Protein AF-A0A970ZLD7-F1 (afdb_monomer_lite)

Radius of gyration: 29.73 Å; chains: 1; bounding box: 82×42×94 Å

pLDDT: mean 90.35, std 9.53, range [37.34, 98.69]

Foldseek 3Di:
DPPFVQFFFQVLAPPFDPVVSVVLVVCCVPHNLVSVVVLLVVDDFDQADPLVLVLLVVVCVVVPQLAPLLVVLSVLSNDTQEAEAEEEAEQAQLLAFLLSLLLQLLRLLVCVVCVVVVRHYAYEHEYDDDDPPGHRFWFWAQFCLLDIDIDGADPVGDVVVLVVNCVRNVVLFDVVLSVLSCVLRPPDDSQRSSQSSSCNLCVVSNYHYDYCPPPSNCVSVPCPPDPDPPDRVNGRHSEYEDESPCQVVDDDSHYAYRAAEFEDEPLLVCLCVVQVHGLSQLLVHLVSSLVSSVVPDDPQLVVVLVVVLVVLVVVLVVVLVVVPPVVVVNVVSVVVNVVVNVVSVVVSVVVVVVVVVVSVVSSSSSNSSSCQQQNNSHGNSNRHHSSNCCGNPNSCSVVQVSVPGDSSPSTYYYRYPD

Secondary structure (DSSP, 8-state):
---GGGPBPGGGSTT--HHHHHHHHTTTSS-HHHHHHHHHHT---PPPPHHHHHHHHHHHHHH--S-HHHHHHHHHHTSTT-EEEEEEE---GGG-BHHHHHHHHHHHHHHHHHHTTT--EEEEEEE----TT--TTEEEEE-TTS-EEEEE--TT-HHHHHHHHHHHHTT-S-HHHHHHHHHHHTT--HHHHHHHHHHHHHGGGT-EEE-TT-HHHHHHTTT---SS-HHHHHS-EEEEEE-TTTTTT--SS-EEE---EEEEEHHHHHHHHHHT--HHHHHT-HHHHHHHHHHTSPS-HHHHHHHHHHHHHHHHHHHHHHTTT-HHHHHHHHHHHHHHHHHHHHHHHHHHHHHHHHHHHHHHHHHHHHHHHSGGGS-HHHHSBTTHHHHHH-THHHHHHHHH--SS--SBEEEEE-

Sequence (418 aa):
MTDKSANVSIDRLPGMPQKWVEFLESRRSPDAAGFFFSAVRDIKTAAGSEELRGYLVDLYEKRGVPSAKTGENIERFGRPGTVVVAADIRAGLFGGPLFQFLKCLTAAKVCEELAARSVTTIPVGWMVPERPGFPAWSVTLADGAGELRRLEVPQDGTAALISEIEGIGEGKFDPDTLALLEREFCGASLAEASGRLLEAFLGEWGLIVLNPSDPELQRAIGNASGSGPVRDALLPVLVSIVDVYDFAAASGPLLWPQAGATIIDSRSRQTLEKYNLDLIQLYAGEGEAVGNVRESLPPGIPERFARLRAQTEKTMDELKARMAGETRVLKAADSCQERIAYQLSKMEKRVEASVTARMETAVRRIRKACNFLAPNGNLQERELAGIQLPLKYSTAAYRLVYDELDVFGLEHQLIYLD

Structure (mmCIF, N/CA/C/O backbone):
data_AF-A0A970ZLD7-F1
#
_entry.id   AF-A0A970ZLD7-F1
#
loop_
_atom_site.group_PDB
_atom_site.id
_atom_site.type_symbol
_atom_site.label_atom_id
_atom_site.label_alt_id
_atom_site.label_comp_id
_atom_site.label_asym_id
_atom_site.label_entity_id
_atom_site.label_seq_id
_atom_site.pdbx_PDB_ins_code
_atom_site.Cartn_x
_atom_site.Cartn_y
_atom_site.Cartn_z
_atom_site.occupancy
_atom_site.B_iso_or_equiv
_atom_site.auth_seq_id
_atom_site.auth_comp_id
_atom_site.auth_asym_id
_atom_site.auth_atom_id
_atom_site.pdbx_PDB_model_num
ATOM 1 N N . MET A 1 1 ? -16.923 -3.352 -9.686 1.00 38.09 1 MET A N 1
ATOM 2 C CA . MET A 1 1 ? -16.808 -1.890 -9.856 1.00 38.09 1 MET A CA 1
ATOM 3 C C . MET A 1 1 ? -16.746 -1.292 -8.472 1.00 38.09 1 MET A C 1
ATOM 5 O O . MET A 1 1 ? -17.769 -1.234 -7.798 1.00 38.09 1 MET A O 1
ATOM 9 N N . THR A 1 2 ? -15.539 -0.956 -8.030 1.00 45.91 2 THR A N 1
ATOM 10 C CA . THR A 1 2 ? -15.306 -0.128 -6.847 1.00 45.91 2 THR A CA 1
ATOM 11 C C . THR A 1 2 ? -16.024 1.211 -7.006 1.00 45.91 2 THR A C 1
ATOM 13 O O . THR A 1 2 ? -16.087 1.792 -8.093 1.00 45.91 2 THR A O 1
ATOM 16 N N . ASP A 1 3 ? -16.619 1.686 -5.918 1.00 52.47 3 ASP A N 1
ATOM 17 C CA . ASP A 1 3 ? -17.216 3.012 -5.871 1.00 52.47 3 ASP A CA 1
ATOM 18 C C . ASP A 1 3 ? -16.099 4.064 -5.800 1.00 52.47 3 ASP A C 1
ATOM 20 O O . ASP A 1 3 ? -15.572 4.365 -4.729 1.00 52.47 3 ASP A O 1
ATOM 24 N N . LYS A 1 4 ? -15.719 4.614 -6.960 1.00 59.28 4 LYS A N 1
ATOM 25 C CA . LYS A 1 4 ? -14.686 5.658 -7.067 1.00 59.28 4 LYS A CA 1
ATOM 26 C C . LYS A 1 4 ? -15.060 6.953 -6.334 1.00 59.28 4 LYS A C 1
ATOM 28 O O . LYS A 1 4 ? -14.182 7.780 -6.119 1.00 59.28 4 LYS A O 1
ATOM 33 N N . SER A 1 5 ? -16.317 7.132 -5.903 1.00 59.56 5 SER A N 1
ATOM 34 C CA . SER A 1 5 ? -16.717 8.297 -5.099 1.00 59.56 5 SER A CA 1
ATOM 35 C C . SER A 1 5 ? -16.093 8.324 -3.696 1.00 59.56 5 SER A C 1
ATOM 37 O O . SER A 1 5 ? -16.127 9.358 -3.032 1.00 59.56 5 SER A O 1
ATOM 39 N N . ALA A 1 6 ? -15.489 7.211 -3.263 1.00 77.00 6 ALA A N 1
ATOM 40 C CA . ALA A 1 6 ? -14.767 7.099 -2.000 1.00 77.00 6 ALA A CA 1
ATOM 41 C C . ALA A 1 6 ? -13.288 7.537 -2.074 1.00 77.00 6 ALA A C 1
ATOM 43 O O . ALA A 1 6 ? -12.616 7.547 -1.040 1.00 77.00 6 ALA A O 1
ATOM 44 N N . ASN A 1 7 ? -12.765 7.881 -3.258 1.00 91.38 7 ASN A N 1
ATOM 45 C CA . ASN A 1 7 ? -11.389 8.359 -3.400 1.00 91.38 7 ASN A CA 1
ATOM 46 C C . ASN A 1 7 ? -11.152 9.655 -2.612 1.00 91.38 7 ASN A C 1
ATOM 48 O O . ASN A 1 7 ? -12.053 10.460 -2.365 1.00 91.38 7 ASN A O 1
ATOM 52 N N . VAL A 1 8 ? -9.906 9.852 -2.196 1.00 93.44 8 VAL A N 1
ATOM 53 C CA . VAL A 1 8 ? -9.515 10.946 -1.313 1.00 93.44 8 VAL A CA 1
ATOM 54 C C . VAL A 1 8 ? -8.814 12.034 -2.117 1.00 93.44 8 VAL A C 1
ATOM 56 O O . VAL A 1 8 ? -7.836 11.782 -2.818 1.00 93.44 8 VAL A O 1
ATOM 59 N N . SER A 1 9 ? -9.293 13.271 -1.983 1.00 92.75 9 SER A N 1
ATOM 60 C CA . SER A 1 9 ? -8.631 14.430 -2.586 1.00 92.75 9 SER A CA 1
ATOM 61 C C . SER A 1 9 ? -7.215 14.608 -2.030 1.00 92.75 9 SER A C 1
ATOM 63 O O . SER A 1 9 ? -6.990 14.485 -0.824 1.00 92.75 9 SER A O 1
ATOM 65 N N . ILE A 1 10 ? -6.257 14.902 -2.908 1.00 93.31 10 ILE A N 1
ATOM 66 C CA . ILE A 1 10 ? -4.824 14.913 -2.577 1.00 93.31 10 ILE A CA 1
ATOM 67 C C . ILE A 1 10 ? -4.486 15.982 -1.531 1.00 93.31 10 ILE A C 1
ATOM 69 O O . ILE A 1 10 ? -3.654 15.748 -0.664 1.00 93.31 10 ILE A O 1
ATOM 73 N N . ASP A 1 11 ? -5.164 17.127 -1.544 1.00 91.75 11 ASP A N 1
ATOM 74 C CA . ASP A 1 11 ? -4.992 18.203 -0.559 1.00 91.75 11 ASP A CA 1
ATOM 75 C C . ASP A 1 11 ? -5.404 17.809 0.873 1.00 91.75 11 ASP A C 1
ATOM 77 O O . ASP A 1 11 ? -4.992 18.463 1.831 1.00 91.75 11 ASP A O 1
ATOM 81 N N . ARG A 1 12 ? -6.175 16.724 1.039 1.00 93.88 12 ARG A N 1
ATOM 82 C CA . ARG A 1 12 ? -6.558 16.177 2.351 1.00 93.88 12 ARG A CA 1
ATOM 83 C C . ARG A 1 12 ? -5.550 15.169 2.908 1.00 93.88 12 ARG A C 1
ATOM 85 O O . ARG A 1 12 ? -5.692 14.757 4.058 1.00 93.88 12 ARG A O 1
ATOM 92 N N . LEU A 1 13 ? -4.569 14.739 2.115 1.00 95.50 13 LEU A N 1
ATOM 93 C CA . LEU A 1 13 ? -3.556 13.782 2.551 1.00 95.50 13 LEU A CA 1
ATOM 94 C C . LEU A 1 13 ? -2.459 14.451 3.401 1.00 95.50 13 LEU A C 1
ATOM 96 O O . LEU A 1 13 ? -2.082 15.599 3.146 1.00 95.50 13 LEU A O 1
ATOM 100 N N . PRO A 1 14 ? -1.870 13.729 4.372 1.00 94.56 14 PRO A N 1
ATOM 101 C CA . PRO A 1 14 ? -0.804 14.267 5.205 1.00 94.56 14 PRO A CA 1
ATOM 102 C C . PRO A 1 14 ? 0.455 14.567 4.383 1.00 94.56 14 PRO A C 1
ATOM 104 O O . PRO A 1 14 ? 0.918 13.751 3.586 1.00 94.56 14 PRO A O 1
ATOM 107 N N . GLY A 1 15 ? 1.043 15.742 4.616 1.00 91.31 15 GLY A N 1
ATOM 108 C CA . GLY A 1 15 ? 2.359 16.100 4.083 1.00 91.31 15 GLY A CA 1
ATOM 109 C C . GLY A 1 15 ? 2.413 16.386 2.578 1.00 91.31 15 GLY A C 1
ATOM 110 O O . GLY A 1 15 ? 3.511 16.383 2.022 1.00 91.31 15 GLY A O 1
ATOM 111 N N . MET A 1 16 ? 1.279 16.637 1.911 1.00 94.56 16 MET A N 1
ATOM 112 C CA . MET A 1 16 ? 1.269 16.968 0.481 1.00 94.56 16 MET A CA 1
ATOM 113 C C . MET A 1 16 ? 1.739 18.410 0.218 1.00 94.56 16 MET A C 1
ATOM 115 O O . MET A 1 16 ? 1.111 19.360 0.690 1.00 94.56 16 MET A O 1
ATOM 119 N N . PRO A 1 17 ? 2.821 18.621 -0.557 1.00 94.06 17 PRO A N 1
ATOM 120 C CA . PRO A 1 17 ? 3.271 19.957 -0.930 1.00 94.06 17 PRO A CA 1
ATOM 121 C C . PRO A 1 17 ? 2.305 20.619 -1.919 1.00 94.06 17 PRO A C 1
ATOM 123 O O . PRO A 1 17 ? 1.887 19.994 -2.891 1.00 94.06 17 PRO A O 1
ATOM 126 N N . GLN A 1 18 ? 2.054 21.921 -1.765 1.00 93.81 18 GLN A N 1
ATOM 127 C CA . GLN A 1 18 ? 1.198 22.686 -2.686 1.00 93.81 18 GLN A CA 1
ATOM 128 C C . GLN A 1 18 ? 1.628 22.548 -4.158 1.00 93.81 18 GLN A C 1
ATOM 130 O O . GLN A 1 18 ? 0.791 22.348 -5.030 1.00 93.81 18 GLN A O 1
ATOM 135 N N . LYS A 1 19 ? 2.940 22.564 -4.435 1.00 95.25 19 LYS A N 1
ATOM 136 C CA . LYS A 1 19 ? 3.474 22.394 -5.798 1.00 95.25 19 LYS A CA 1
ATOM 137 C C . LYS A 1 19 ? 3.111 21.049 -6.435 1.00 95.25 19 LYS A C 1
ATOM 139 O O . LYS A 1 19 ? 3.026 20.962 -7.654 1.00 95.25 19 LYS A O 1
ATOM 144 N N . TRP A 1 20 ? 2.933 20.001 -5.629 1.00 95.62 20 TRP A N 1
ATOM 145 C CA . TRP A 1 20 ? 2.475 18.706 -6.127 1.00 95.62 20 TRP A CA 1
ATOM 146 C C . TRP A 1 20 ? 0.996 18.757 -6.503 1.00 95.62 20 TRP A C 1
ATOM 148 O O . TRP A 1 20 ? 0.630 18.297 -7.577 1.00 95.62 20 TRP A O 1
ATOM 158 N N . VAL A 1 21 ? 0.162 19.391 -5.674 1.00 94.19 21 VAL A N 1
ATOM 159 C CA . VAL A 1 21 ? -1.261 19.601 -5.985 1.00 94.19 21 VAL A CA 1
ATOM 160 C C . VAL A 1 21 ? -1.415 20.421 -7.271 1.00 94.19 21 VAL A C 1
ATOM 162 O O . VAL A 1 21 ? -2.124 20.008 -8.180 1.00 94.19 21 VAL A O 1
ATOM 165 N N . GLU A 1 22 ? -0.670 21.521 -7.409 1.00 94.12 22 GLU A N 1
ATOM 166 C CA . GLU A 1 22 ? -0.644 22.338 -8.634 1.00 94.12 22 GLU A CA 1
ATOM 167 C C . GLU A 1 22 ? -0.194 21.534 -9.863 1.00 94.12 22 GLU A C 1
ATOM 169 O O . GLU A 1 22 ? -0.760 21.673 -10.950 1.00 94.12 22 GLU A O 1
ATOM 174 N N . PHE A 1 23 ? 0.809 20.665 -9.697 1.00 95.31 23 PHE A N 1
ATOM 175 C CA . PHE A 1 23 ? 1.254 19.761 -10.751 1.00 95.31 23 PHE A CA 1
ATOM 176 C C . PHE A 1 23 ? 0.133 18.811 -11.191 1.00 95.31 23 PHE A C 1
ATOM 178 O O . PHE A 1 23 ? -0.105 18.695 -12.393 1.00 95.31 23 PHE A O 1
ATOM 185 N N . LEU A 1 24 ? -0.587 18.185 -10.258 1.00 94.25 24 LEU A N 1
ATOM 186 C CA . LEU A 1 24 ? -1.713 17.302 -10.576 1.00 94.25 24 LEU A CA 1
ATOM 187 C C . LEU A 1 24 ? -2.856 18.049 -11.271 1.00 94.25 24 LEU A C 1
ATOM 189 O O . LEU A 1 24 ? -3.335 17.600 -12.311 1.00 94.25 24 LEU A O 1
ATOM 193 N N . GLU A 1 25 ? -3.240 19.223 -10.769 1.00 91.69 25 GLU A N 1
ATOM 194 C CA . GLU A 1 25 ? -4.292 20.044 -11.382 1.00 91.69 25 GLU A CA 1
ATOM 195 C C . GLU A 1 25 ? -3.943 20.446 -12.822 1.00 91.69 25 GLU A C 1
ATOM 197 O O . GLU A 1 25 ? -4.795 20.414 -13.713 1.00 91.69 25 GLU A O 1
ATOM 202 N N . SER A 1 26 ? -2.662 20.715 -13.104 1.00 92.38 26 SER A N 1
ATOM 203 C CA . SER A 1 26 ? -2.198 21.011 -14.467 1.00 92.38 26 SER A CA 1
ATOM 204 C C . SER A 1 26 ? -2.388 19.855 -15.461 1.00 92.38 26 SER A C 1
ATOM 206 O O . SER A 1 26 ? -2.324 20.076 -16.669 1.00 92.38 26 SER A O 1
ATOM 208 N N . ARG A 1 27 ? -2.601 18.626 -14.973 1.00 93.00 27 ARG A N 1
ATOM 209 C CA . ARG A 1 27 ? -2.855 17.425 -15.783 1.00 93.00 27 ARG A CA 1
ATOM 210 C C . ARG A 1 27 ? -4.342 17.106 -15.929 1.00 93.00 27 ARG A C 1
ATOM 212 O O . ARG A 1 27 ? -4.677 16.223 -16.707 1.00 93.00 27 ARG A O 1
ATOM 219 N N . ARG A 1 28 ? -5.227 17.803 -15.206 1.00 86.50 28 ARG A N 1
ATOM 220 C CA . ARG A 1 28 ? -6.667 17.499 -15.127 1.00 86.50 28 ARG A CA 1
ATOM 221 C C . ARG A 1 28 ? -7.530 18.255 -16.146 1.00 86.50 28 ARG A C 1
ATOM 223 O O . ARG A 1 28 ? -8.689 17.901 -16.317 1.00 86.50 28 ARG A O 1
ATOM 230 N N . SER A 1 29 ? -7.014 19.296 -16.803 1.00 76.56 29 SER A N 1
ATOM 231 C CA . SER A 1 29 ? -7.839 20.258 -17.556 1.00 76.56 29 SER A CA 1
ATOM 232 C C . SER A 1 29 ? -7.936 19.954 -19.064 1.00 76.56 29 SER A C 1
ATOM 234 O O . SER A 1 29 ? -6.895 19.986 -19.729 1.00 76.56 29 SER A O 1
ATOM 236 N N . PRO A 1 30 ? -9.145 19.739 -19.650 1.00 72.25 30 PRO A N 1
ATOM 237 C CA . PRO A 1 30 ? -10.484 19.602 -19.035 1.00 72.25 30 PRO A CA 1
ATOM 238 C C . PRO A 1 30 ? -10.838 18.167 -18.594 1.00 72.25 30 PRO A C 1
ATOM 240 O O . PRO A 1 30 ? -11.819 17.965 -17.881 1.00 72.25 30 PRO A O 1
ATOM 243 N N . ASP A 1 31 ? -10.057 17.183 -19.027 1.00 88.44 31 ASP A N 1
ATOM 244 C CA . ASP A 1 31 ? -10.103 15.799 -18.576 1.00 88.44 31 ASP A CA 1
ATOM 245 C C . ASP A 1 31 ? -8.668 15.229 -18.603 1.00 88.44 31 ASP A C 1
ATOM 247 O O . ASP A 1 31 ? -7.843 15.627 -19.431 1.00 88.44 31 ASP A O 1
ATOM 251 N N . ALA A 1 32 ? -8.328 14.340 -17.663 1.00 91.06 32 ALA A N 1
ATOM 252 C CA . ALA A 1 32 ? -6.944 13.878 -17.509 1.00 91.06 32 ALA A CA 1
ATOM 253 C C . ALA A 1 32 ? -6.496 12.932 -18.634 1.00 91.06 32 ALA A C 1
ATOM 255 O O . ALA A 1 32 ? -5.366 13.020 -19.115 1.00 91.06 32 ALA A O 1
ATOM 256 N N . ALA A 1 33 ? -7.382 12.040 -19.081 1.00 94.06 33 ALA A N 1
ATOM 257 C CA . ALA A 1 33 ? -7.073 11.072 -20.128 1.00 94.06 33 ALA A CA 1
ATOM 258 C C . ALA A 1 33 ? -6.833 11.756 -21.487 1.00 94.06 33 ALA A C 1
ATOM 260 O O . ALA A 1 33 ? -5.841 11.500 -22.162 1.00 94.06 33 ALA A O 1
ATOM 261 N N . GLY A 1 34 ? -7.712 12.661 -21.895 1.00 91.56 34 GLY A N 1
ATOM 262 C CA . GLY A 1 34 ? -7.600 13.457 -23.112 1.00 91.56 34 GLY A CA 1
ATOM 263 C C . GLY A 1 34 ? -6.418 14.416 -23.071 1.00 91.56 34 GLY A C 1
ATOM 264 O O . GLY A 1 34 ? -5.706 14.507 -24.073 1.00 91.56 34 GLY A O 1
ATOM 265 N N . PHE A 1 35 ? -6.127 15.043 -21.921 1.00 92.62 35 PHE A N 1
ATOM 266 C CA . PHE A 1 35 ? -4.864 15.767 -21.740 1.00 92.62 35 PHE A CA 1
ATOM 267 C C . PHE A 1 35 ? -3.667 14.844 -22.008 1.00 92.62 35 PHE A C 1
ATOM 269 O O . PHE A 1 35 ? -2.806 15.173 -22.826 1.00 92.62 35 PHE A O 1
ATOM 276 N N . PHE A 1 36 ? -3.633 13.670 -21.366 1.00 95.06 36 PHE A N 1
ATOM 277 C CA . PHE A 1 36 ? -2.542 12.706 -21.500 1.00 95.06 36 PHE A CA 1
ATOM 278 C C . PHE A 1 36 ? -2.323 12.286 -22.956 1.00 95.06 36 PHE A C 1
ATOM 280 O O . PHE A 1 36 ? -1.214 12.412 -23.477 1.00 95.06 36 PHE A O 1
ATOM 287 N N . PHE A 1 37 ? -3.374 11.839 -23.649 1.00 94.44 37 PHE A N 1
ATOM 288 C CA . PHE A 1 37 ? -3.247 11.375 -25.033 1.00 94.44 37 PHE A CA 1
ATOM 289 C C . PHE A 1 37 ? -2.948 12.507 -26.016 1.00 94.44 37 PHE A C 1
ATOM 291 O O . PHE A 1 37 ? -2.237 12.281 -26.997 1.00 94.44 37 PHE A O 1
ATOM 298 N N . SER A 1 38 ? -3.436 13.726 -25.758 1.00 91.38 38 SER A N 1
ATOM 299 C CA . SER A 1 38 ? -3.045 14.894 -26.550 1.00 91.38 38 SER A CA 1
ATOM 300 C C . SER A 1 38 ? -1.559 15.197 -26.382 1.00 91.38 38 SER A C 1
ATOM 302 O O . SER A 1 38 ? -0.878 15.415 -27.378 1.00 91.38 38 SER A O 1
ATOM 304 N N . ALA A 1 39 ? -1.048 15.173 -25.147 1.00 91.38 39 ALA A N 1
ATOM 305 C CA . ALA A 1 39 ? 0.363 15.412 -24.871 1.00 91.38 39 ALA A CA 1
ATOM 306 C C . ALA A 1 39 ? 1.250 14.342 -25.523 1.00 91.38 39 ALA A C 1
ATOM 308 O O . ALA A 1 39 ? 2.217 14.677 -26.198 1.00 91.38 39 ALA A O 1
ATOM 309 N N . VAL A 1 40 ? 0.884 13.063 -25.392 1.00 92.06 40 VAL A N 1
ATOM 310 C CA . VAL A 1 40 ? 1.618 11.936 -25.990 1.00 92.06 40 VAL A CA 1
ATOM 311 C C . VAL A 1 40 ? 1.744 12.058 -27.508 1.00 92.06 40 VAL A C 1
ATOM 313 O O . VAL A 1 40 ? 2.818 11.802 -28.047 1.00 92.06 40 VAL A O 1
ATOM 316 N N . ARG A 1 41 ? 0.678 12.465 -28.208 1.00 88.25 41 ARG A N 1
ATOM 317 C CA . ARG A 1 41 ? 0.679 12.583 -29.677 1.00 88.25 41 ARG A CA 1
ATOM 318 C C . ARG A 1 41 ? 1.738 13.556 -30.197 1.00 88.25 41 ARG A C 1
ATOM 320 O O . ARG A 1 41 ? 2.280 13.348 -31.280 1.00 88.25 41 ARG A O 1
ATOM 327 N N . ASP A 1 42 ? 2.010 14.614 -29.443 1.00 85.69 42 ASP A N 1
ATOM 328 C CA . ASP A 1 42 ? 2.867 15.711 -29.889 1.00 85.69 42 ASP A CA 1
ATOM 329 C C . ASP A 1 42 ? 4.351 15.479 -29.514 1.00 85.69 42 ASP A C 1
ATOM 331 O O . ASP A 1 42 ? 5.232 16.251 -29.907 1.00 85.69 42 ASP A O 1
ATOM 335 N N . ILE A 1 43 ? 4.651 14.388 -28.798 1.00 85.31 43 ILE A N 1
ATOM 336 C CA . ILE A 1 43 ? 6.002 14.025 -28.364 1.00 85.31 43 ILE A CA 1
ATOM 337 C C . ILE A 1 43 ? 6.749 13.282 -29.472 1.00 85.31 43 ILE A C 1
ATOM 339 O O . ILE A 1 43 ? 6.315 12.249 -29.977 1.00 85.31 43 ILE A O 1
ATOM 343 N N . LYS A 1 44 ? 7.947 13.775 -29.797 1.00 81.12 44 LYS A N 1
ATOM 344 C CA . LYS A 1 44 ? 8.926 13.047 -30.611 1.00 81.12 44 LYS A CA 1
ATOM 345 C C . LYS A 1 44 ? 9.877 12.282 -29.699 1.00 81.12 44 LYS A C 1
ATOM 347 O O . LYS A 1 44 ? 10.499 12.887 -28.830 1.00 81.12 44 LYS A O 1
ATOM 352 N N . THR A 1 45 ? 10.033 10.984 -29.935 1.00 74.00 45 THR A N 1
ATOM 353 C CA . THR A 1 45 ? 10.988 10.136 -29.212 1.00 74.00 45 THR A CA 1
ATOM 354 C C . THR A 1 45 ? 12.210 9.831 -30.075 1.00 74.00 45 THR A C 1
ATOM 356 O O . THR A 1 45 ? 12.112 9.722 -31.300 1.00 74.00 45 THR A O 1
ATOM 359 N N . ALA A 1 46 ? 13.370 9.673 -29.437 1.00 72.94 46 ALA A N 1
ATOM 360 C CA . ALA A 1 46 ? 14.529 9.063 -30.082 1.00 72.94 46 ALA A CA 1
ATOM 361 C C . ALA A 1 46 ? 14.260 7.571 -30.363 1.00 72.94 46 ALA A C 1
ATOM 363 O O . ALA A 1 46 ? 13.307 7.002 -29.832 1.00 72.94 46 ALA A O 1
ATOM 364 N N . ALA A 1 47 ? 15.075 6.936 -31.207 1.00 70.88 47 ALA A N 1
ATOM 365 C CA . ALA A 1 47 ? 15.066 5.481 -31.355 1.00 70.88 47 ALA A CA 1
ATOM 366 C C . ALA A 1 47 ? 15.896 4.829 -30.234 1.00 70.88 47 ALA A C 1
ATOM 368 O O . ALA A 1 47 ? 16.843 5.439 -29.740 1.00 70.88 47 ALA A O 1
ATOM 369 N N . GLY A 1 48 ? 15.551 3.598 -29.845 1.00 68.06 48 GLY A N 1
ATOM 370 C CA . GLY A 1 48 ? 16.372 2.808 -28.922 1.00 68.06 48 GLY A CA 1
ATOM 371 C C . GLY A 1 48 ? 17.711 2.386 -29.541 1.00 68.06 48 GLY A C 1
ATOM 372 O O . GLY A 1 48 ? 17.819 2.255 -30.761 1.00 68.06 48 GLY A O 1
ATOM 373 N N . SER A 1 49 ? 18.720 2.170 -28.693 1.00 73.31 49 SER A N 1
ATOM 374 C CA . SER A 1 49 ? 20.061 1.711 -29.093 1.00 73.31 49 SER A CA 1
ATOM 375 C C . SER A 1 49 ? 20.093 0.193 -29.336 1.00 73.31 49 SER A C 1
ATOM 377 O O . SER A 1 49 ? 19.522 -0.589 -28.569 1.00 73.31 49 SER A O 1
ATOM 379 N N . GLU A 1 50 ? 20.775 -0.231 -30.404 1.00 77.00 50 GLU A N 1
ATOM 380 C CA . GLU A 1 50 ? 20.989 -1.650 -30.722 1.00 77.00 50 GLU A CA 1
ATOM 381 C C . GLU A 1 50 ? 21.892 -2.322 -29.676 1.00 77.00 50 GLU A C 1
ATOM 383 O O . GLU A 1 50 ? 21.659 -3.466 -29.288 1.00 77.00 50 GLU A O 1
ATOM 388 N N . GLU A 1 51 ? 22.853 -1.579 -29.133 1.00 78.75 51 GLU A N 1
ATOM 389 C CA . GLU A 1 51 ? 23.729 -2.010 -28.046 1.00 78.75 51 GLU A CA 1
ATOM 390 C C . GLU A 1 51 ? 22.939 -2.290 -26.764 1.00 78.75 51 GLU A C 1
ATOM 392 O O . GLU A 1 51 ? 23.149 -3.311 -26.110 1.00 78.75 51 GLU A O 1
ATOM 397 N N . LEU A 1 52 ? 21.978 -1.424 -26.424 1.00 80.62 52 LEU A N 1
ATOM 398 C CA . LEU A 1 52 ? 21.110 -1.629 -25.267 1.00 80.62 52 LEU A CA 1
ATOM 399 C C . LEU A 1 52 ? 20.201 -2.852 -25.440 1.00 80.62 52 LEU A C 1
ATOM 401 O O . LEU A 1 52 ? 19.965 -3.592 -24.485 1.00 80.62 52 LEU A O 1
ATOM 405 N N . ARG A 1 53 ? 19.705 -3.086 -26.659 1.00 79.69 53 ARG A N 1
ATOM 406 C CA . ARG A 1 53 ? 18.964 -4.310 -26.981 1.00 79.69 53 ARG A CA 1
ATOM 407 C C . ARG A 1 53 ? 19.841 -5.546 -26.770 1.00 79.69 53 ARG A C 1
ATOM 409 O O . ARG A 1 53 ? 19.378 -6.491 -26.138 1.00 79.69 53 ARG A O 1
ATOM 416 N N . GLY A 1 54 ? 21.073 -5.536 -27.281 1.00 82.81 54 GLY A N 1
ATOM 417 C CA . GLY A 1 54 ? 22.033 -6.626 -27.089 1.00 82.81 54 GLY A CA 1
ATOM 418 C C . GLY A 1 54 ? 22.296 -6.897 -25.608 1.00 82.81 54 GLY A C 1
ATOM 419 O O . GLY A 1 54 ? 22.152 -8.028 -25.158 1.00 82.81 54 GLY A O 1
ATOM 420 N N . TYR A 1 55 ? 22.541 -5.839 -24.829 1.00 86.88 55 TYR A N 1
ATOM 421 C CA . TYR A 1 55 ? 22.695 -5.935 -23.377 1.00 86.88 55 TYR A CA 1
ATOM 422 C C . TYR A 1 55 ? 21.492 -6.597 -22.695 1.00 86.88 55 TYR A C 1
ATOM 424 O O . TYR A 1 55 ? 21.677 -7.472 -21.857 1.00 86.88 55 TYR A O 1
ATOM 432 N N . LEU A 1 56 ? 20.261 -6.202 -23.038 1.00 85.75 56 LEU A N 1
ATOM 433 C CA . LEU A 1 56 ? 19.057 -6.784 -22.438 1.00 85.75 56 LEU A CA 1
ATOM 434 C C . LEU A 1 56 ? 18.917 -8.276 -22.753 1.00 85.75 56 LEU A C 1
ATOM 436 O O . LEU A 1 56 ? 18.558 -9.050 -21.868 1.00 85.75 56 LEU A O 1
ATOM 440 N N . VAL A 1 57 ? 19.206 -8.683 -23.991 1.00 84.56 57 VAL A N 1
ATOM 441 C CA . VAL A 1 57 ? 19.199 -10.101 -24.377 1.00 84.56 57 VAL A CA 1
ATOM 442 C C . VAL A 1 57 ? 20.222 -10.870 -23.542 1.00 84.56 57 VAL A C 1
ATOM 444 O O . VAL A 1 57 ? 19.840 -11.806 -22.842 1.00 84.56 57 VAL A O 1
ATOM 447 N N . ASP A 1 58 ? 21.474 -10.411 -23.509 1.00 87.19 58 ASP A N 1
ATOM 448 C CA . ASP A 1 58 ? 22.548 -11.049 -22.739 1.00 87.19 58 ASP A CA 1
ATOM 449 C C . ASP A 1 58 ? 22.223 -11.117 -21.235 1.00 87.19 58 ASP A C 1
ATOM 451 O O . ASP A 1 58 ? 22.487 -12.120 -20.565 1.00 87.19 58 ASP A O 1
ATOM 455 N N . LEU A 1 59 ? 21.635 -10.048 -20.689 1.00 87.25 59 LEU A N 1
ATOM 456 C CA . LEU A 1 59 ? 21.260 -9.943 -19.282 1.00 87.25 59 LEU A CA 1
ATOM 457 C C . LEU A 1 59 ? 20.256 -11.032 -18.892 1.00 87.25 59 LEU A C 1
ATOM 459 O O . LEU A 1 59 ? 20.456 -11.722 -17.889 1.00 87.25 59 LEU A O 1
ATOM 463 N N . TYR A 1 60 ? 19.181 -11.191 -19.666 1.00 87.44 60 TYR A N 1
ATOM 464 C CA . TYR A 1 60 ? 18.112 -12.137 -19.341 1.00 87.44 60 TYR A CA 1
ATOM 465 C C . TYR A 1 60 ? 18.381 -13.563 -19.825 1.00 87.44 60 TYR A C 1
ATOM 467 O O . TYR A 1 60 ? 17.817 -14.495 -19.254 1.00 87.44 60 TYR A O 1
ATOM 475 N N . GLU A 1 61 ? 19.294 -13.771 -20.776 1.00 86.38 61 GLU A N 1
ATOM 476 C CA . GLU A 1 61 ? 19.866 -15.097 -21.030 1.00 86.38 61 GLU A CA 1
ATOM 477 C C . GLU A 1 61 ? 20.640 -15.610 -19.806 1.00 86.38 61 GLU A C 1
ATOM 479 O O . GLU A 1 61 ? 20.490 -16.769 -19.420 1.00 86.38 61 GLU A O 1
ATOM 484 N N . LYS A 1 62 ? 21.416 -14.740 -19.140 1.00 86.12 62 LYS A N 1
ATOM 485 C CA . LYS A 1 62 ? 22.167 -15.096 -17.922 1.00 86.12 62 LYS A CA 1
ATOM 486 C C . LYS A 1 62 ? 21.278 -15.224 -16.685 1.00 86.12 62 LYS A C 1
ATOM 488 O O . LYS A 1 62 ? 21.469 -16.139 -15.887 1.00 86.12 62 LYS A O 1
ATOM 493 N N . ARG A 1 63 ? 20.357 -14.276 -16.479 1.00 83.56 63 ARG A N 1
ATOM 494 C CA . ARG A 1 63 ? 19.517 -14.202 -15.266 1.00 83.56 63 ARG A CA 1
ATOM 495 C C . ARG A 1 63 ? 18.295 -15.118 -15.314 1.00 83.56 63 ARG A C 1
ATOM 497 O O . ARG A 1 63 ? 17.734 -15.417 -14.264 1.00 83.56 63 ARG A O 1
ATOM 504 N N . GLY A 1 64 ? 17.909 -15.572 -16.505 1.00 85.75 64 GLY A N 1
ATOM 505 C CA . GLY A 1 64 ? 16.611 -16.183 -16.749 1.00 85.75 64 GLY A CA 1
ATOM 506 C C . GLY A 1 64 ? 15.528 -15.114 -16.885 1.00 85.75 64 GLY A C 1
ATOM 507 O O . GLY A 1 64 ? 15.526 -14.100 -16.186 1.00 85.75 64 GLY A O 1
ATOM 508 N N . VAL A 1 65 ? 14.595 -15.333 -17.809 1.00 88.25 65 VAL A N 1
ATOM 509 C CA . VAL A 1 65 ? 13.490 -14.400 -18.041 1.00 88.25 65 VAL A CA 1
ATOM 510 C C . VAL A 1 65 ? 12.466 -14.540 -16.899 1.00 88.25 65 VAL A C 1
ATOM 512 O O . VAL A 1 65 ? 11.946 -15.642 -16.712 1.00 88.25 65 VAL A O 1
ATOM 515 N N . PRO A 1 66 ? 12.126 -13.460 -16.163 1.00 86.69 66 PRO A N 1
ATOM 516 C CA . PRO A 1 66 ? 11.225 -13.525 -15.004 1.00 86.69 66 PRO A CA 1
ATOM 517 C C . PRO A 1 66 ? 9.815 -14.033 -15.334 1.00 86.69 66 PRO A C 1
ATOM 519 O O . PRO A 1 66 ? 9.170 -14.685 -14.516 1.00 86.69 66 PRO A O 1
ATOM 522 N N . SER A 1 67 ? 9.322 -13.733 -16.538 1.00 92.50 67 SER A N 1
ATOM 523 C CA . SER A 1 67 ? 8.017 -14.178 -17.022 1.00 92.50 67 SER A CA 1
ATOM 524 C C . SER A 1 67 ? 7.967 -14.209 -18.552 1.00 92.50 67 SER A C 1
ATOM 526 O O . SER A 1 67 ? 8.744 -13.534 -19.231 1.00 92.50 67 SER A O 1
ATOM 528 N N . ALA A 1 68 ? 6.978 -14.911 -19.112 1.00 93.94 68 ALA A N 1
ATOM 529 C CA . ALA A 1 68 ? 6.708 -14.859 -20.551 1.00 93.94 68 ALA A CA 1
ATOM 530 C C . ALA A 1 68 ? 6.489 -13.417 -21.048 1.00 93.94 68 ALA A C 1
ATOM 532 O O . ALA A 1 68 ? 6.977 -13.045 -22.115 1.00 93.94 68 ALA A O 1
ATOM 533 N N . LYS A 1 69 ? 5.817 -12.577 -20.247 1.00 95.31 69 LYS A N 1
ATOM 534 C CA . LYS A 1 69 ? 5.529 -11.192 -20.619 1.00 95.31 69 LYS A CA 1
ATOM 535 C C . LYS A 1 69 ? 6.776 -10.313 -20.630 1.00 95.31 69 LYS A C 1
ATOM 537 O O . LYS A 1 69 ? 6.910 -9.467 -21.512 1.00 95.31 69 LYS A O 1
ATOM 542 N N . THR A 1 70 ? 7.701 -10.525 -19.695 1.00 92.38 70 THR A N 1
ATOM 543 C CA . THR A 1 70 ? 9.000 -9.841 -19.705 1.00 92.38 70 THR A CA 1
ATOM 544 C C . THR A 1 70 ? 9.783 -10.223 -20.961 1.00 92.38 70 THR A C 1
ATOM 546 O O . THR A 1 70 ? 10.300 -9.339 -21.637 1.00 92.38 70 THR A O 1
ATOM 549 N N . GLY A 1 71 ? 9.772 -11.506 -21.347 1.00 90.75 71 GLY A N 1
ATOM 550 C CA . GLY A 1 71 ? 10.362 -11.987 -22.604 1.00 90.75 71 GLY A CA 1
ATOM 551 C C . GLY A 1 71 ? 9.802 -11.275 -23.838 1.00 90.75 71 GLY A C 1
ATOM 552 O O . GLY A 1 71 ? 10.559 -10.718 -24.633 1.00 90.75 71 GLY A O 1
ATOM 553 N N . GLU A 1 72 ? 8.472 -11.199 -23.955 1.00 92.56 72 GLU A N 1
ATOM 554 C CA . GLU A 1 72 ? 7.818 -10.444 -25.032 1.00 92.56 72 GLU A CA 1
ATOM 555 C C . GLU A 1 72 ? 8.243 -8.971 -25.058 1.00 92.56 72 GLU A C 1
ATOM 557 O O . GLU A 1 72 ? 8.438 -8.400 -26.133 1.00 92.56 72 GLU A O 1
ATOM 562 N N . ASN A 1 73 ? 8.363 -8.329 -23.894 1.00 92.56 73 ASN A N 1
ATOM 563 C CA . ASN A 1 73 ? 8.744 -6.922 -23.810 1.00 92.56 73 ASN A CA 1
ATOM 564 C C . ASN A 1 73 ? 10.213 -6.697 -24.193 1.00 92.56 73 ASN A C 1
ATOM 566 O O . ASN A 1 73 ? 10.496 -5.709 -24.868 1.00 92.56 73 ASN A O 1
ATOM 570 N N . ILE A 1 74 ? 11.120 -7.621 -23.864 1.00 88.12 74 ILE A N 1
ATOM 571 C CA . ILE A 1 74 ? 12.520 -7.584 -24.320 1.00 88.12 74 ILE A CA 1
ATOM 572 C C . ILE A 1 74 ? 12.579 -7.674 -25.851 1.00 88.12 74 ILE A C 1
ATOM 574 O O . ILE A 1 74 ? 13.247 -6.869 -26.501 1.00 88.12 74 ILE A O 1
ATOM 578 N N . GLU A 1 75 ? 11.822 -8.594 -26.456 1.00 87.00 75 GLU A N 1
ATOM 579 C CA . GLU A 1 75 ? 11.745 -8.696 -27.917 1.00 87.00 75 GLU A CA 1
ATOM 580 C C . GLU A 1 75 ? 11.157 -7.435 -28.560 1.00 87.00 75 GLU A C 1
ATOM 582 O O . GLU A 1 75 ? 11.652 -6.969 -29.591 1.00 87.00 75 GLU A O 1
ATOM 587 N N . ARG A 1 76 ? 10.092 -6.875 -27.969 1.00 87.75 76 ARG A N 1
ATOM 588 C CA . ARG A 1 76 ? 9.459 -5.632 -28.438 1.00 87.75 76 ARG A CA 1
ATOM 589 C C . ARG A 1 76 ? 10.408 -4.453 -28.336 1.00 87.75 76 ARG A C 1
ATOM 591 O O . ARG A 1 76 ? 10.430 -3.648 -29.263 1.00 87.75 76 ARG A O 1
ATOM 598 N N . PHE A 1 77 ? 11.190 -4.355 -27.264 1.00 85.25 77 PHE A N 1
ATOM 599 C CA . PHE A 1 77 ? 12.151 -3.273 -27.066 1.00 85.25 77 PHE A CA 1
ATOM 600 C C . PHE A 1 77 ? 13.121 -3.140 -28.244 1.00 85.25 77 PHE A C 1
ATOM 602 O O . PHE A 1 77 ? 13.472 -2.036 -28.643 1.00 85.25 77 PHE A O 1
ATOM 609 N N . GLY A 1 78 ? 13.481 -4.264 -28.868 1.00 76.56 78 GLY A N 1
ATOM 610 C CA . GLY A 1 78 ? 14.338 -4.290 -30.049 1.00 76.56 78 GLY A CA 1
ATOM 611 C C . GLY A 1 78 ? 13.683 -3.888 -31.375 1.00 76.56 78 GLY A C 1
ATOM 612 O O . GLY A 1 78 ? 14.369 -3.884 -32.399 1.00 76.56 78 GLY A O 1
ATOM 613 N N . ARG A 1 79 ? 12.376 -3.601 -31.407 1.00 83.25 79 ARG A N 1
ATOM 614 C CA . ARG A 1 79 ? 11.643 -3.253 -32.635 1.00 83.25 79 ARG A CA 1
ATOM 615 C C . ARG A 1 79 ? 11.589 -1.730 -32.828 1.00 83.25 79 ARG A C 1
ATOM 617 O O . ARG A 1 79 ? 11.337 -1.008 -31.862 1.00 83.25 79 ARG A O 1
ATOM 624 N N . PRO A 1 80 ? 11.753 -1.223 -34.065 1.00 81.25 80 PRO A N 1
ATOM 625 C CA . PRO A 1 80 ? 11.564 0.196 -34.355 1.00 81.25 80 PRO A CA 1
ATOM 626 C C . PRO A 1 80 ? 10.176 0.687 -33.929 1.00 81.25 80 PRO A C 1
ATOM 628 O O . PRO A 1 80 ? 9.172 0.028 -34.196 1.00 81.25 80 PRO A O 1
ATOM 631 N N . GLY A 1 81 ? 10.123 1.860 -33.295 1.00 84.62 81 GLY A N 1
ATOM 632 C CA . GLY A 1 81 ? 8.874 2.479 -32.842 1.00 84.62 81 GLY A CA 1
ATOM 633 C C . GLY A 1 81 ? 8.373 2.016 -31.470 1.00 84.62 81 GLY A C 1
ATOM 634 O O . GLY A 1 81 ? 7.349 2.525 -31.019 1.00 84.62 81 GLY A O 1
ATOM 635 N N . THR A 1 82 ? 9.072 1.102 -30.789 1.00 89.19 82 THR A N 1
ATOM 636 C CA . THR A 1 82 ? 8.794 0.797 -29.379 1.00 89.19 82 THR A CA 1
ATOM 637 C C . THR A 1 82 ? 9.318 1.915 -28.485 1.00 89.19 82 THR A C 1
ATOM 639 O O . THR A 1 82 ? 10.488 2.289 -28.571 1.00 89.19 82 THR A O 1
ATOM 642 N N . VAL A 1 83 ? 8.459 2.431 -27.608 1.00 92.69 83 VAL A N 1
ATOM 643 C CA . VAL A 1 83 ? 8.797 3.493 -26.650 1.00 92.69 83 VAL A CA 1
ATOM 644 C C . VAL A 1 83 ? 8.652 3.017 -25.205 1.00 92.69 83 VAL A C 1
ATOM 646 O O . VAL A 1 83 ? 8.057 1.976 -24.924 1.00 92.69 83 VAL A O 1
ATOM 649 N N . VAL A 1 84 ? 9.229 3.764 -24.269 1.00 94.38 84 VAL A N 1
ATOM 650 C CA . VAL A 1 84 ? 9.296 3.384 -22.853 1.00 94.38 84 VAL A CA 1
ATOM 651 C C . VAL A 1 84 ? 8.369 4.247 -22.007 1.00 94.38 84 VAL A C 1
ATOM 653 O O . VAL A 1 84 ? 8.352 5.472 -22.136 1.00 94.38 84 VAL A O 1
ATOM 656 N N . VAL A 1 85 ? 7.652 3.603 -21.088 1.00 97.19 85 VAL A N 1
ATOM 657 C CA . VAL A 1 85 ? 7.071 4.262 -19.915 1.00 97.19 85 VAL A CA 1
ATOM 658 C C . VAL A 1 85 ? 7.984 3.959 -18.732 1.00 97.19 85 VAL A C 1
ATOM 660 O O . VAL A 1 85 ? 8.087 2.812 -18.294 1.00 97.19 85 VAL A O 1
ATOM 663 N N . ALA A 1 86 ? 8.696 4.977 -18.259 1.00 95.81 86 ALA A N 1
ATOM 664 C CA . ALA A 1 86 ? 9.727 4.841 -17.242 1.00 95.81 86 ALA A CA 1
ATOM 665 C C . ALA A 1 86 ? 9.176 5.154 -15.849 1.00 95.81 86 ALA A C 1
ATOM 667 O O . ALA A 1 86 ? 8.503 6.162 -15.655 1.00 95.81 86 ALA A O 1
ATOM 668 N N . ALA A 1 87 ? 9.520 4.335 -14.862 1.00 96.19 87 ALA A N 1
ATOM 669 C CA . ALA A 1 87 ? 9.341 4.627 -13.447 1.00 96.19 87 ALA A CA 1
ATOM 670 C C . ALA A 1 87 ? 10.713 4.687 -12.776 1.00 96.19 87 ALA A C 1
ATOM 672 O O . ALA A 1 87 ? 11.428 3.687 -12.744 1.00 96.19 87 ALA A O 1
ATOM 673 N N . ASP A 1 88 ? 11.077 5.841 -12.218 1.00 94.06 88 ASP A N 1
ATOM 674 C CA . ASP A 1 88 ? 12.296 5.929 -11.413 1.00 94.06 88 ASP A CA 1
ATOM 675 C C . ASP A 1 88 ? 12.083 5.243 -10.064 1.00 94.06 88 ASP A C 1
ATOM 677 O O . ASP A 1 88 ? 11.207 5.640 -9.284 1.00 94.06 88 ASP A O 1
ATOM 681 N N . ILE A 1 89 ? 12.902 4.231 -9.798 1.00 95.25 89 ILE A N 1
ATOM 682 C CA . ILE A 1 89 ? 12.883 3.407 -8.588 1.00 95.25 89 ILE A CA 1
ATOM 683 C C . ILE A 1 89 ? 14.243 3.447 -7.893 1.00 95.25 89 ILE A C 1
ATOM 685 O O . ILE A 1 89 ? 15.252 3.825 -8.477 1.00 95.25 89 ILE A O 1
ATOM 689 N N . ARG A 1 90 ? 14.292 3.051 -6.627 1.00 94.62 90 ARG A N 1
ATOM 690 C CA . ARG A 1 90 ? 15.511 2.967 -5.823 1.00 94.62 90 ARG A CA 1
ATOM 691 C C . ARG A 1 90 ? 15.662 1.571 -5.256 1.00 94.62 90 ARG A C 1
ATOM 693 O O . ARG A 1 90 ? 14.680 0.920 -4.895 1.00 94.62 90 ARG A O 1
ATOM 700 N N . ALA A 1 91 ? 16.912 1.136 -5.158 1.00 95.38 91 ALA A N 1
ATOM 701 C CA . ALA A 1 91 ? 17.257 -0.103 -4.488 1.00 95.38 91 ALA A CA 1
ATOM 702 C C . ALA A 1 91 ? 16.837 -0.013 -3.017 1.00 95.38 91 ALA A C 1
ATOM 704 O O . ALA A 1 91 ? 17.287 0.874 -2.295 1.00 95.38 91 ALA A O 1
ATOM 705 N N . GLY A 1 92 ? 15.953 -0.907 -2.590 1.00 95.38 92 GLY A N 1
ATOM 706 C CA . GLY A 1 92 ? 15.485 -0.970 -1.213 1.00 95.38 92 GLY A CA 1
ATOM 707 C C . GLY A 1 92 ? 15.355 -2.410 -0.758 1.00 95.38 92 GLY A C 1
ATOM 708 O O . GLY A 1 92 ? 15.112 -3.313 -1.564 1.00 95.38 92 GLY A O 1
ATOM 709 N N . LEU A 1 93 ? 15.521 -2.627 0.542 1.00 96.06 93 LEU A N 1
ATOM 710 C CA . LEU A 1 93 ? 15.394 -3.937 1.155 1.00 96.06 93 LEU A CA 1
ATOM 711 C C . LEU A 1 93 ? 14.024 -4.519 0.807 1.00 96.06 93 LEU A C 1
ATOM 713 O O . LEU A 1 93 ? 12.993 -3.870 0.983 1.00 96.06 93 LEU A O 1
ATOM 717 N N . PHE A 1 94 ? 14.041 -5.714 0.224 1.00 97.06 94 PHE A N 1
ATOM 718 C CA . PHE A 1 94 ? 12.866 -6.392 -0.318 1.00 97.06 94 PHE A CA 1
ATOM 719 C C . PHE A 1 94 ? 12.002 -5.529 -1.261 1.00 97.06 94 PHE A C 1
ATOM 721 O O . PHE A 1 94 ? 10.777 -5.579 -1.222 1.00 97.06 94 PHE A O 1
ATOM 728 N N . GLY A 1 95 ? 12.628 -4.722 -2.122 1.00 95.19 95 GLY A N 1
ATOM 729 C CA . GLY A 1 95 ? 11.919 -3.857 -3.074 1.00 95.19 95 GLY A CA 1
ATOM 730 C C . GLY A 1 95 ? 11.458 -2.523 -2.479 1.00 95.19 95 GLY A C 1
ATOM 731 O O . GLY A 1 95 ? 10.946 -1.670 -3.203 1.00 95.19 95 GLY A O 1
ATOM 732 N N . GLY A 1 96 ? 11.675 -2.302 -1.179 1.00 96.25 96 GLY A N 1
ATOM 733 C CA . GLY A 1 96 ? 11.380 -1.050 -0.492 1.00 96.25 96 GLY A CA 1
ATOM 734 C C . GLY A 1 96 ? 9.885 -0.797 -0.246 1.00 96.25 96 GLY A C 1
ATOM 735 O O . GLY A 1 96 ? 9.073 -1.730 -0.227 1.00 96.25 96 GLY A O 1
ATOM 736 N N . PRO A 1 97 ? 9.505 0.471 -0.010 1.00 97.50 97 PRO A N 1
ATOM 737 C CA . PRO A 1 97 ? 8.128 0.833 0.310 1.00 97.50 97 PRO A CA 1
ATOM 738 C C . PRO A 1 97 ? 7.145 0.550 -0.832 1.00 97.50 97 PRO A C 1
ATOM 740 O O . PRO A 1 97 ? 7.507 0.569 -2.012 1.00 97.50 97 PRO A O 1
ATOM 743 N N . LEU A 1 98 ? 5.878 0.340 -0.482 1.00 98.25 98 LEU A N 1
ATOM 744 C CA . LEU A 1 98 ? 4.804 -0.027 -1.407 1.00 98.25 98 LEU A CA 1
ATOM 745 C C . LEU A 1 98 ? 4.625 0.967 -2.571 1.00 98.25 98 LEU A C 1
ATOM 747 O O . LEU A 1 98 ? 4.279 0.547 -3.676 1.00 98.25 98 LEU A O 1
ATOM 751 N N . PHE A 1 99 ? 4.940 2.252 -2.393 1.00 97.44 99 PHE A N 1
ATOM 752 C CA . PHE A 1 99 ? 4.846 3.236 -3.469 1.00 97.44 99 PHE A CA 1
ATOM 753 C C . PHE A 1 99 ? 5.756 2.875 -4.651 1.00 97.44 99 PHE A C 1
ATOM 755 O O . PHE A 1 99 ? 5.396 3.193 -5.775 1.00 97.44 99 PHE A O 1
ATOM 762 N N . GLN A 1 100 ? 6.889 2.185 -4.453 1.00 97.00 100 GLN A N 1
ATOM 763 C CA . GLN A 1 100 ? 7.739 1.764 -5.576 1.00 97.00 100 GLN A CA 1
ATOM 764 C C . GLN A 1 100 ? 7.016 0.763 -6.481 1.00 97.00 100 GLN A C 1
ATOM 766 O O . GLN A 1 100 ? 7.064 0.870 -7.705 1.00 97.00 100 GLN A O 1
ATOM 771 N N . PHE A 1 101 ? 6.282 -0.167 -5.871 1.00 98.38 101 PHE A N 1
ATOM 772 C CA . PHE A 1 101 ? 5.479 -1.158 -6.578 1.00 98.38 101 PHE A CA 1
ATOM 773 C C . PHE A 1 101 ? 4.313 -0.485 -7.302 1.00 98.38 101 PHE A C 1
ATOM 775 O O . PHE A 1 101 ? 4.115 -0.727 -8.488 1.00 98.38 101 PHE A O 1
ATOM 782 N N . LEU A 1 102 ? 3.598 0.424 -6.629 1.00 98.44 102 LEU A N 1
ATOM 783 C CA . LEU A 1 102 ? 2.517 1.204 -7.240 1.00 98.44 102 LEU A CA 1
ATOM 784 C C . LEU A 1 102 ? 3.012 2.072 -8.410 1.00 98.44 102 LEU A C 1
ATOM 786 O O . LEU A 1 102 ? 2.313 2.206 -9.413 1.00 98.44 102 LEU A O 1
ATOM 790 N N . LYS A 1 103 ? 4.235 2.609 -8.341 1.00 98.06 103 LYS A N 1
ATOM 791 C CA . LYS A 1 103 ? 4.861 3.370 -9.432 1.00 98.06 103 LYS A CA 1
ATOM 792 C C . LYS A 1 103 ? 5.127 2.497 -10.656 1.00 98.06 103 LYS A C 1
ATOM 794 O O . LYS A 1 103 ? 4.790 2.885 -11.774 1.00 98.06 103 LYS A O 1
ATOM 799 N N . CYS A 1 104 ? 5.670 1.298 -10.447 1.00 98.50 104 CYS A N 1
ATOM 800 C CA . CYS A 1 104 ? 5.874 0.316 -11.511 1.00 98.50 104 CYS A CA 1
ATOM 801 C C . CYS A 1 104 ? 4.547 -0.184 -12.103 1.00 98.50 104 CYS A C 1
ATOM 803 O O . CYS A 1 104 ? 4.418 -0.269 -13.324 1.00 98.50 104 CYS A O 1
ATOM 805 N N . LEU A 1 105 ? 3.541 -0.457 -11.266 1.00 98.56 105 LEU A N 1
ATOM 806 C CA . LEU A 1 105 ? 2.194 -0.825 -11.715 1.00 98.56 105 LEU A CA 1
ATOM 807 C C . LEU A 1 105 ? 1.537 0.308 -12.510 1.00 98.56 105 LEU A C 1
ATOM 809 O O . LEU A 1 105 ? 0.938 0.049 -13.548 1.00 98.56 105 LEU A O 1
ATOM 813 N N . THR A 1 106 ? 1.723 1.564 -12.092 1.00 98.69 106 THR A N 1
ATOM 814 C CA . THR A 1 106 ? 1.280 2.739 -12.857 1.00 98.69 106 THR A CA 1
ATOM 815 C C . THR A 1 106 ? 1.926 2.747 -14.243 1.00 98.69 106 THR A C 1
ATOM 817 O O . THR A 1 106 ? 1.224 2.900 -15.238 1.00 98.69 106 THR A O 1
ATOM 820 N N . ALA A 1 107 ? 3.243 2.528 -14.344 1.00 98.62 107 ALA A N 1
ATOM 821 C CA . ALA A 1 107 ? 3.932 2.467 -15.636 1.00 98.62 107 ALA A CA 1
ATOM 822 C C . ALA A 1 107 ? 3.390 1.340 -16.532 1.00 98.62 107 ALA A C 1
ATOM 824 O O . ALA A 1 107 ? 3.151 1.542 -17.724 1.00 98.62 107 ALA A O 1
ATOM 825 N N . ALA A 1 108 ? 3.150 0.161 -15.956 1.00 98.44 108 ALA A N 1
ATOM 826 C CA . ALA A 1 108 ? 2.543 -0.964 -16.656 1.00 98.44 108 ALA A CA 1
ATOM 827 C C . ALA A 1 108 ? 1.104 -0.675 -17.120 1.00 98.44 108 ALA A C 1
ATOM 829 O O . ALA A 1 108 ? 0.725 -1.066 -18.222 1.00 98.44 108 ALA A O 1
ATOM 830 N N . LYS A 1 109 ? 0.302 0.022 -16.312 1.00 98.50 109 LYS A N 1
ATOM 831 C CA . LYS A 1 109 ? -1.086 0.371 -16.639 1.00 98.50 109 LYS A CA 1
ATOM 832 C C . LYS A 1 109 ? -1.157 1.469 -17.701 1.00 98.50 109 LYS A C 1
ATOM 834 O O . LYS A 1 109 ? -1.949 1.389 -18.632 1.00 98.50 109 LYS A O 1
ATOM 839 N N . VAL A 1 110 ? -0.246 2.441 -17.650 1.00 98.56 110 VAL A N 1
ATOM 840 C CA . VAL A 1 110 ? -0.074 3.431 -18.723 1.00 98.56 110 VAL A CA 1
ATOM 841 C C . VAL A 1 110 ? 0.332 2.755 -20.039 1.00 98.56 110 VAL A C 1
ATOM 843 O O . VAL A 1 110 ? -0.175 3.131 -21.094 1.00 98.56 110 VAL A O 1
ATOM 846 N N . CYS A 1 111 ? 1.189 1.726 -20.003 1.00 98.25 111 CYS A N 1
ATOM 847 C CA . CYS A 1 111 ? 1.484 0.922 -21.192 1.00 98.25 111 CYS A CA 1
ATOM 848 C C . CYS A 1 111 ? 0.239 0.226 -21.763 1.00 98.25 111 CYS A C 1
ATOM 850 O O . CYS A 1 111 ? 0.085 0.180 -22.980 1.00 98.25 111 CYS A O 1
ATOM 852 N N . GLU A 1 112 ? -0.646 -0.306 -20.916 1.00 97.75 112 GLU A N 1
ATOM 853 C CA . GLU A 1 112 ? -1.917 -0.913 -21.343 1.00 97.75 112 GLU A CA 1
ATOM 854 C C . GLU A 1 112 ? -2.806 0.115 -22.069 1.00 97.75 112 GLU A C 1
ATOM 856 O O . GLU A 1 112 ? -3.262 -0.124 -23.189 1.00 97.75 112 GLU A O 1
ATOM 861 N N . GLU A 1 113 ? -2.964 1.302 -21.483 1.00 97.69 113 GLU A N 1
ATOM 862 C CA . GLU A 1 113 ? -3.761 2.404 -22.037 1.00 97.69 113 GLU A CA 1
ATOM 863 C C . GLU A 1 113 ? -3.227 2.947 -23.373 1.00 97.69 113 GLU A C 1
ATOM 865 O O . GLU A 1 113 ? -3.992 3.331 -24.269 1.00 97.69 113 GLU A O 1
ATOM 870 N N . LEU A 1 114 ? -1.903 2.977 -23.523 1.00 97.06 114 LEU A N 1
ATOM 871 C CA . LEU A 1 114 ? -1.222 3.354 -24.760 1.00 97.06 114 LEU A CA 1
ATOM 872 C C . LEU A 1 114 ? -1.330 2.256 -25.826 1.00 97.06 114 LEU A C 1
ATOM 874 O O . LEU A 1 114 ? -1.624 2.552 -26.990 1.00 97.06 114 LEU A O 1
ATOM 878 N N . ALA A 1 115 ? -1.181 0.989 -25.435 1.00 95.62 115 ALA A N 1
ATOM 879 C CA . ALA A 1 115 ? -1.343 -0.154 -26.328 1.00 95.62 115 ALA A CA 1
ATOM 880 C C . ALA A 1 115 ? -2.769 -0.242 -26.893 1.00 95.62 115 ALA A C 1
ATOM 882 O O . ALA A 1 115 ? -2.936 -0.512 -28.085 1.00 95.62 115 ALA A O 1
ATOM 883 N N . ALA A 1 116 ? -3.792 0.087 -26.095 1.00 96.19 116 ALA A N 1
ATOM 884 C CA . ALA A 1 116 ? -5.182 0.197 -26.551 1.00 96.19 116 ALA A CA 1
ATOM 885 C C . ALA A 1 116 ? -5.373 1.230 -27.683 1.00 96.19 116 ALA A C 1
ATOM 887 O O . ALA A 1 116 ? -6.350 1.176 -28.430 1.00 96.19 116 ALA A O 1
ATOM 888 N N . ARG A 1 117 ? -4.417 2.152 -27.853 1.00 94.81 117 ARG A N 1
ATOM 889 C CA . ARG A 1 117 ? -4.370 3.173 -28.913 1.00 94.81 117 ARG A CA 1
ATOM 890 C C . ARG A 1 117 ? -3.269 2.902 -29.940 1.00 94.81 117 ARG A C 1
ATOM 892 O O . ARG A 1 117 ? -2.858 3.806 -30.659 1.00 94.81 117 ARG A O 1
ATOM 899 N N . SER A 1 118 ? -2.830 1.645 -30.043 1.00 93.44 118 SER A N 1
ATOM 900 C CA . SER A 1 118 ? -1.814 1.174 -30.996 1.00 93.44 118 SER A CA 1
ATOM 901 C C . SER A 1 118 ? -0.430 1.814 -30.827 1.00 93.44 118 SER A C 1
ATOM 903 O O . SER A 1 118 ? 0.368 1.813 -31.764 1.00 93.44 118 SER A O 1
ATOM 905 N N . VAL A 1 119 ? -0.117 2.338 -29.639 1.00 93.19 119 VAL A N 1
ATOM 906 C CA . VAL A 1 119 ? 1.240 2.780 -29.301 1.00 93.19 119 VAL A CA 1
ATOM 907 C C . VAL A 1 119 ? 1.985 1.598 -28.686 1.00 93.19 119 VAL A C 1
ATOM 909 O O . VAL A 1 119 ? 1.569 1.047 -27.669 1.00 93.19 119 VAL A O 1
ATOM 912 N N . THR A 1 120 ? 3.089 1.186 -29.307 1.00 92.94 120 THR A N 1
ATOM 913 C CA . THR A 1 120 ? 3.900 0.072 -28.799 1.00 92.94 120 THR A CA 1
ATOM 914 C C . THR A 1 120 ? 4.773 0.558 -27.651 1.00 92.94 120 THR A C 1
ATOM 916 O O . THR A 1 120 ? 5.758 1.260 -27.876 1.00 92.94 120 THR A O 1
ATOM 919 N N . THR A 1 121 ? 4.431 0.174 -26.424 1.00 95.38 121 THR A N 1
ATOM 920 C CA . THR A 1 121 ? 5.155 0.592 -25.218 1.00 95.38 121 THR A CA 1
ATOM 921 C C . THR A 1 121 ? 5.595 -0.577 -24.351 1.00 95.38 121 THR A C 1
ATOM 923 O O . THR A 1 121 ? 4.961 -1.635 -24.359 1.00 95.38 121 THR A O 1
ATOM 926 N N . ILE A 1 122 ? 6.652 -0.364 -23.563 1.00 95.81 122 ILE A N 1
ATOM 927 C CA . ILE A 1 122 ? 7.062 -1.276 -22.488 1.00 95.81 122 ILE A CA 1
ATOM 928 C C . ILE A 1 122 ? 7.268 -0.533 -21.151 1.00 95.81 122 ILE A C 1
ATOM 930 O O . ILE A 1 122 ? 7.724 0.618 -21.160 1.00 95.81 122 ILE A O 1
ATOM 934 N N . PRO A 1 123 ? 6.951 -1.164 -20.003 1.00 97.75 123 PRO A N 1
ATOM 935 C CA . PRO A 1 123 ? 7.214 -0.594 -18.688 1.00 97.75 123 PRO A CA 1
ATOM 936 C C . PRO A 1 123 ? 8.657 -0.868 -18.251 1.00 97.75 123 PRO A C 1
ATOM 938 O O . PRO A 1 123 ? 9.096 -2.020 -18.214 1.00 97.75 123 PRO A O 1
ATOM 941 N N . VAL A 1 124 ? 9.381 0.188 -17.879 1.00 96.19 124 VAL A N 1
ATOM 942 C CA . VAL A 1 124 ? 10.766 0.088 -17.396 1.00 96.19 124 VAL A CA 1
ATOM 943 C C . VAL A 1 124 ? 10.898 0.733 -16.021 1.00 96.19 124 VAL A C 1
ATOM 945 O O . VAL A 1 124 ? 10.625 1.920 -15.856 1.00 96.19 124 VAL A O 1
ATOM 948 N N . GLY A 1 125 ? 11.364 -0.036 -15.040 1.00 96.19 125 GLY A N 1
ATOM 949 C CA . GLY A 1 125 ? 11.849 0.486 -13.767 1.00 96.19 125 GLY A CA 1
ATOM 950 C C . GLY A 1 125 ? 13.304 0.921 -13.914 1.00 96.19 125 GLY A C 1
ATOM 951 O O . GLY A 1 125 ? 14.184 0.081 -14.080 1.00 96.19 125 GLY A O 1
ATOM 952 N N . TRP A 1 126 ? 13.579 2.220 -13.872 1.00 94.44 126 TRP A N 1
ATOM 953 C CA . TRP A 1 126 ? 14.939 2.746 -13.961 1.00 94.44 126 TRP A CA 1
ATOM 954 C C . TRP A 1 126 ? 15.484 3.030 -12.563 1.00 94.44 126 TRP A C 1
ATOM 956 O O . TRP A 1 126 ? 14.923 3.846 -11.831 1.00 94.44 126 TRP A O 1
ATOM 966 N N . MET A 1 127 ? 16.570 2.362 -12.169 1.00 93.44 127 MET A N 1
ATOM 967 C CA . MET A 1 127 ? 17.164 2.616 -10.860 1.00 93.44 127 MET A CA 1
ATOM 968 C C . MET A 1 127 ? 17.873 3.967 -10.830 1.00 93.44 127 MET A C 1
ATOM 970 O O . MET A 1 127 ? 18.742 4.257 -11.649 1.00 93.44 127 MET A O 1
ATOM 974 N N . VAL A 1 128 ? 17.536 4.776 -9.834 1.00 91.31 128 VAL A N 1
ATOM 975 C CA . VAL A 1 128 ? 18.200 6.043 -9.534 1.00 91.31 128 VAL A CA 1
ATOM 976 C C . VAL A 1 128 ? 18.943 5.951 -8.198 1.00 91.31 128 VAL A C 1
ATOM 978 O O . VAL A 1 128 ? 18.627 5.086 -7.375 1.00 91.31 128 VAL A O 1
ATOM 981 N N . PRO A 1 129 ? 19.933 6.828 -7.949 1.00 87.75 129 PRO A N 1
ATOM 982 C CA . PRO A 1 129 ? 20.635 6.862 -6.673 1.00 87.75 129 PRO A CA 1
ATOM 983 C C . PRO A 1 129 ? 19.705 7.061 -5.470 1.00 87.75 129 PRO A C 1
ATOM 985 O O . PRO A 1 129 ? 18.636 7.683 -5.558 1.00 87.75 129 PRO A O 1
ATOM 988 N N . GLU A 1 130 ? 20.156 6.570 -4.316 1.00 82.12 130 GLU A N 1
ATOM 989 C CA . GLU A 1 130 ? 19.514 6.857 -3.037 1.00 82.12 130 GLU A CA 1
ATOM 990 C C . GLU A 1 130 ? 19.464 8.363 -2.758 1.00 82.12 130 GLU A C 1
ATOM 992 O O . GLU A 1 130 ? 20.276 9.155 -3.243 1.00 82.12 130 GLU A O 1
ATOM 997 N N . ARG A 1 131 ? 18.490 8.760 -1.942 1.00 84.88 131 ARG A N 1
ATOM 998 C CA . ARG A 1 131 ? 18.325 10.138 -1.482 1.00 84.88 131 ARG A CA 1
ATOM 999 C C . ARG A 1 131 ? 18.121 10.167 0.033 1.00 84.88 131 ARG A C 1
ATOM 1001 O O . ARG A 1 131 ? 17.659 9.169 0.593 1.00 84.88 131 ARG A O 1
ATOM 1008 N N . PRO A 1 132 ? 18.360 11.312 0.694 1.00 87.31 132 PRO A N 1
ATOM 1009 C CA . PRO A 1 132 ? 18.043 11.469 2.107 1.00 87.31 132 PRO A CA 1
ATOM 1010 C C . PRO A 1 132 ? 16.588 11.087 2.422 1.00 87.31 132 PRO A C 1
ATOM 1012 O O . PRO A 1 132 ? 15.660 11.494 1.721 1.00 87.31 132 PRO A O 1
ATOM 1015 N N . GLY A 1 133 ? 16.398 10.294 3.477 1.00 86.06 133 GLY A N 1
ATOM 1016 C CA . GLY A 1 133 ? 15.081 9.864 3.957 1.00 86.06 133 GLY A CA 1
ATOM 1017 C C . GLY A 1 133 ? 14.472 8.652 3.242 1.00 86.06 133 GLY A C 1
ATOM 1018 O O . GLY A 1 133 ? 13.404 8.205 3.650 1.00 86.06 133 GLY A O 1
ATOM 1019 N N . PHE A 1 134 ? 15.115 8.091 2.212 1.00 91.56 134 PHE A N 1
ATOM 1020 C CA . PHE A 1 134 ? 14.670 6.824 1.628 1.00 91.56 134 PHE A CA 1
ATOM 1021 C C . PHE A 1 134 ? 15.139 5.631 2.494 1.00 91.56 134 PHE A C 1
ATOM 1023 O O . PHE A 1 134 ? 16.331 5.541 2.792 1.00 91.56 134 PHE A O 1
ATOM 1030 N N . PRO A 1 135 ? 14.249 4.709 2.913 1.00 92.69 135 PRO A N 1
ATOM 1031 C CA . PRO A 1 135 ? 14.588 3.624 3.836 1.00 92.69 135 PRO A CA 1
ATOM 1032 C C . PRO A 1 135 ? 15.213 2.417 3.110 1.00 92.69 135 PRO A C 1
ATOM 1034 O O . PRO A 1 135 ? 14.635 1.336 3.079 1.00 92.69 135 PRO A O 1
ATOM 1037 N N . ALA A 1 136 ? 16.395 2.582 2.509 1.00 93.12 136 ALA A N 1
ATOM 1038 C CA . ALA A 1 136 ? 17.011 1.533 1.685 1.00 93.12 136 ALA A CA 1
ATOM 1039 C C . ALA A 1 136 ? 17.325 0.232 2.449 1.00 93.12 136 ALA A C 1
ATOM 1041 O O . ALA A 1 136 ? 17.229 -0.851 1.880 1.00 93.12 136 ALA A O 1
ATOM 1042 N N . TRP A 1 137 ? 17.651 0.327 3.740 1.00 92.81 137 TRP A N 1
ATOM 1043 C CA . TRP A 1 137 ? 18.164 -0.787 4.553 1.00 92.81 137 TRP A CA 1
ATOM 1044 C C . TRP A 1 137 ? 17.198 -1.258 5.646 1.00 92.81 137 TRP A C 1
ATOM 1046 O O . TRP A 1 137 ? 17.588 -2.003 6.543 1.00 92.81 137 TRP A O 1
ATOM 1056 N N . SER A 1 138 ? 15.938 -0.825 5.577 1.00 94.94 138 SER A N 1
ATOM 1057 C CA . SER A 1 138 ? 14.915 -1.169 6.562 1.00 94.94 138 SER A CA 1
ATOM 1058 C C . SER A 1 138 ? 13.564 -1.402 5.904 1.00 94.94 138 SER A C 1
ATOM 1060 O O . SER A 1 138 ? 13.223 -0.717 4.942 1.00 94.94 138 SER A O 1
ATOM 1062 N N . VAL A 1 139 ? 12.757 -2.285 6.481 1.00 96.69 139 VAL A N 1
ATOM 1063 C CA . VAL A 1 139 ? 11.361 -2.498 6.089 1.00 96.69 139 VAL A CA 1
ATOM 1064 C C . VAL A 1 139 ? 10.443 -2.326 7.287 1.00 96.69 139 VAL A C 1
ATOM 1066 O O . VAL A 1 139 ? 10.792 -2.706 8.402 1.00 96.69 139 VAL A O 1
ATOM 1069 N N . THR A 1 140 ? 9.253 -1.777 7.057 1.00 97.94 140 THR A N 1
ATOM 1070 C CA . THR A 1 140 ? 8.179 -1.767 8.053 1.00 97.94 140 THR A CA 1
ATOM 1071 C C . THR A 1 140 ? 7.074 -2.705 7.590 1.00 97.94 140 THR A C 1
ATOM 1073 O O . THR A 1 140 ? 6.569 -2.576 6.473 1.00 97.94 140 THR A O 1
ATOM 1076 N N . LEU A 1 141 ? 6.702 -3.649 8.450 1.00 97.44 141 LEU A N 1
ATOM 1077 C CA . LEU A 1 141 ? 5.645 -4.631 8.222 1.00 97.44 141 LEU A CA 1
ATOM 1078 C C . LEU A 1 141 ? 4.638 -4.587 9.373 1.00 97.44 141 LEU A C 1
ATOM 1080 O O . LEU A 1 141 ? 4.996 -4.285 10.508 1.00 97.44 141 LEU A O 1
ATOM 1084 N N . ALA A 1 142 ? 3.384 -4.917 9.090 1.00 95.56 142 ALA A N 1
ATOM 1085 C CA . ALA A 1 142 ? 2.407 -5.277 10.103 1.00 95.56 142 ALA A CA 1
ATOM 1086 C C . ALA A 1 142 ? 2.510 -6.785 10.381 1.00 95.56 142 ALA A C 1
ATOM 1088 O O . ALA A 1 142 ? 2.384 -7.602 9.465 1.00 95.56 142 ALA A O 1
ATOM 1089 N N . ASP A 1 143 ? 2.732 -7.152 11.640 1.00 93.94 143 ASP A N 1
ATOM 1090 C CA . ASP A 1 143 ? 2.857 -8.548 12.065 1.00 93.94 143 ASP A CA 1
ATOM 1091 C C . ASP A 1 143 ? 1.510 -9.304 12.068 1.00 93.94 143 ASP A C 1
ATOM 1093 O O . ASP A 1 143 ? 0.444 -8.764 11.743 1.00 93.94 143 ASP A O 1
ATOM 1097 N N . GLY A 1 144 ? 1.529 -10.580 12.467 1.00 85.31 144 GLY A N 1
ATOM 1098 C CA . GLY A 1 144 ? 0.327 -11.409 12.585 1.00 85.31 144 GLY A CA 1
ATOM 1099 C C . GLY A 1 144 ? -0.740 -10.850 13.543 1.00 85.31 144 GLY A C 1
ATOM 1100 O O . GLY A 1 144 ? -1.930 -11.188 13.406 1.00 85.31 144 GLY A O 1
ATOM 1101 N N . ALA A 1 145 ? -0.354 -9.983 14.482 1.00 88.31 145 ALA A N 1
ATOM 1102 C CA . ALA A 1 145 ? -1.238 -9.267 15.391 1.00 88.31 145 ALA A CA 1
ATOM 1103 C C . ALA A 1 145 ? -1.694 -7.906 14.833 1.00 88.31 145 ALA A C 1
ATOM 1105 O O . ALA A 1 145 ? -2.688 -7.372 15.331 1.00 88.31 145 ALA A O 1
ATOM 1106 N N . GLY A 1 146 ? -1.094 -7.407 13.753 1.00 90.06 146 GLY A N 1
ATOM 1107 C CA . GLY A 1 146 ? -1.367 -6.100 13.157 1.00 90.06 146 GLY A CA 1
ATOM 1108 C C . GLY A 1 146 ? -0.615 -4.957 13.839 1.00 90.06 146 GLY A C 1
ATOM 1109 O O . GLY A 1 146 ? -1.047 -3.809 13.735 1.00 90.06 146 GLY A O 1
ATOM 1110 N N . GLU A 1 147 ? 0.463 -5.262 14.559 1.00 95.00 147 GLU A N 1
ATOM 1111 C CA . GLU A 1 147 ? 1.383 -4.272 15.116 1.00 95.00 147 GLU A CA 1
ATOM 1112 C C . GLU A 1 147 ? 2.517 -3.981 14.132 1.00 95.00 147 GLU A C 1
ATOM 1114 O O . GLU A 1 147 ? 2.958 -4.859 13.389 1.00 95.00 147 GLU A O 1
ATOM 1119 N N . LEU A 1 148 ? 2.982 -2.731 14.112 1.00 96.94 148 LEU A N 1
ATOM 1120 C CA . LEU A 1 148 ? 4.075 -2.319 13.237 1.00 96.94 148 LEU A CA 1
ATOM 1121 C C . LEU A 1 148 ? 5.418 -2.832 13.760 1.00 96.94 148 LEU A C 1
ATOM 1123 O O . LEU A 1 148 ? 5.779 -2.628 14.920 1.00 96.94 148 LEU A O 1
ATOM 1127 N N . ARG A 1 149 ? 6.187 -3.455 12.871 1.00 97.31 149 ARG A N 1
ATOM 1128 C CA . ARG A 1 149 ? 7.549 -3.935 13.097 1.00 97.31 149 ARG A CA 1
ATOM 1129 C C . ARG A 1 149 ? 8.456 -3.281 12.071 1.00 97.31 149 ARG A C 1
ATOM 1131 O O . ARG A 1 149 ? 8.320 -3.535 10.877 1.00 97.31 149 ARG A O 1
ATOM 1138 N N . ARG A 1 150 ? 9.372 -2.435 12.541 1.00 97.06 150 ARG A N 1
ATOM 1139 C CA . ARG A 1 150 ? 10.482 -1.931 11.730 1.00 97.06 150 ARG A CA 1
ATOM 1140 C C . ARG A 1 150 ? 11.654 -2.888 11.889 1.00 97.06 150 ARG A C 1
ATOM 1142 O O . ARG A 1 150 ? 12.099 -3.114 13.010 1.00 97.06 150 ARG A O 1
ATOM 1149 N N . LEU A 1 151 ? 12.119 -3.433 10.777 1.00 96.25 151 LEU A N 1
ATOM 1150 C CA . LEU A 1 151 ? 13.189 -4.416 10.718 1.00 96.25 151 LEU A CA 1
ATOM 1151 C C . LEU A 1 151 ? 14.327 -3.876 9.858 1.00 96.25 151 LEU A C 1
ATOM 1153 O O . LEU A 1 151 ? 14.089 -3.223 8.841 1.00 96.25 151 LEU A O 1
ATOM 1157 N N . GLU A 1 152 ? 15.556 -4.165 10.259 1.00 94.88 152 GLU A N 1
ATOM 1158 C CA . GLU A 1 152 ? 16.782 -3.781 9.559 1.00 94.88 152 GLU A CA 1
ATOM 1159 C C . GLU A 1 152 ? 17.618 -5.036 9.315 1.00 94.88 152 GLU A C 1
ATOM 1161 O O . GLU A 1 152 ? 17.428 -6.048 9.989 1.00 94.88 152 GLU A O 1
ATOM 1166 N N . VAL A 1 153 ? 18.529 -4.998 8.341 1.00 89.44 153 VAL A N 1
ATOM 1167 C CA . VAL A 1 153 ? 19.389 -6.158 8.066 1.00 89.44 153 VAL A CA 1
ATOM 1168 C C . VAL A 1 153 ? 20.308 -6.403 9.276 1.00 89.44 153 VAL A C 1
ATOM 1170 O O . VAL A 1 153 ? 21.113 -5.525 9.599 1.00 89.44 153 VAL A O 1
ATOM 1173 N N . PRO A 1 154 ? 20.218 -7.564 9.954 1.00 85.06 154 PRO A N 1
ATOM 1174 C CA . PRO A 1 154 ? 21.072 -7.879 11.091 1.00 85.06 154 PRO A CA 1
ATOM 1175 C C . PRO A 1 154 ? 22.508 -8.164 10.631 1.00 85.06 154 PRO A C 1
ATOM 1177 O O . PRO A 1 154 ? 22.784 -8.323 9.441 1.00 85.06 154 PRO A O 1
ATOM 1180 N N . GLN A 1 155 ? 23.433 -8.292 11.589 1.00 79.81 155 GLN A N 1
ATOM 1181 C CA . GLN A 1 155 ? 24.829 -8.656 11.297 1.00 79.81 155 GLN A CA 1
ATOM 1182 C C . GLN A 1 155 ? 24.946 -9.993 10.549 1.00 79.81 155 GLN A C 1
ATOM 1184 O O . GLN A 1 155 ? 25.812 -10.138 9.690 1.00 79.81 155 GLN A O 1
ATOM 1189 N N . ASP A 1 156 ? 24.029 -10.924 10.822 1.00 80.44 156 ASP A N 1
ATOM 1190 C CA . ASP A 1 156 ? 23.974 -12.258 10.213 1.00 80.44 156 ASP A CA 1
ATOM 1191 C C . ASP A 1 156 ? 23.380 -12.254 8.787 1.00 80.44 156 ASP A C 1
ATOM 1193 O O . ASP A 1 156 ? 23.239 -13.299 8.151 1.00 80.44 156 ASP A O 1
ATOM 1197 N N . GLY A 1 157 ? 23.046 -11.073 8.258 1.00 88.88 157 GLY A N 1
ATOM 1198 C CA . GLY A 1 157 ? 22.604 -10.879 6.883 1.00 88.88 157 GLY A CA 1
ATOM 1199 C C . GLY A 1 157 ? 21.109 -11.108 6.651 1.00 88.88 157 GLY A C 1
ATOM 1200 O O . GLY A 1 157 ? 20.293 -11.221 7.565 1.00 88.88 157 GLY A O 1
ATOM 1201 N N . THR A 1 158 ? 20.731 -11.143 5.376 1.00 91.50 158 THR A N 1
ATOM 1202 C CA . THR A 1 158 ? 19.329 -11.156 4.927 1.00 91.50 158 THR A CA 1
ATOM 1203 C C . THR A 1 158 ? 18.593 -12.453 5.252 1.00 91.50 158 THR A C 1
ATOM 1205 O O . THR A 1 158 ? 17.391 -12.407 5.491 1.00 91.50 158 THR A O 1
ATOM 1208 N N . ALA A 1 159 ? 19.288 -13.591 5.335 1.00 92.00 159 ALA A N 1
ATOM 1209 C CA . ALA A 1 159 ? 18.678 -14.872 5.704 1.00 92.00 159 ALA A CA 1
ATOM 1210 C C . ALA A 1 159 ? 18.120 -14.857 7.140 1.00 92.00 159 ALA A C 1
ATOM 1212 O O . ALA A 1 159 ? 16.991 -15.286 7.375 1.00 92.00 159 ALA A O 1
ATOM 1213 N N . ALA A 1 160 ? 18.871 -14.293 8.093 1.00 94.06 160 ALA A N 1
ATOM 1214 C CA . ALA A 1 160 ? 18.407 -14.139 9.471 1.00 94.06 160 ALA A CA 1
ATOM 1215 C C . ALA A 1 160 ? 17.190 -13.203 9.556 1.00 94.06 160 ALA A C 1
ATOM 1217 O O . ALA A 1 160 ? 16.227 -13.506 10.258 1.00 94.06 160 ALA A O 1
ATOM 1218 N N . LEU A 1 161 ? 17.192 -12.114 8.777 1.00 95.62 161 LEU A N 1
ATOM 1219 C CA . LEU A 1 161 ? 16.039 -11.218 8.679 1.00 95.62 161 LEU A CA 1
ATOM 1220 C C . LEU A 1 161 ? 14.796 -11.921 8.116 1.00 95.62 161 LEU A C 1
ATOM 1222 O O . LEU A 1 161 ? 13.696 -11.703 8.614 1.00 95.62 161 LEU A O 1
ATOM 1226 N N . ILE A 1 162 ? 14.943 -12.767 7.094 1.00 95.94 162 ILE A N 1
ATOM 1227 C CA . ILE A 1 162 ? 13.812 -13.513 6.519 1.00 95.94 162 ILE A CA 1
ATOM 1228 C C . ILE A 1 162 ? 13.219 -14.477 7.555 1.00 95.94 162 ILE A C 1
ATOM 1230 O O . ILE A 1 162 ? 11.998 -14.546 7.682 1.00 95.94 162 ILE A O 1
ATOM 1234 N N . SER A 1 163 ? 14.058 -15.143 8.356 1.00 95.44 163 SER A N 1
ATOM 1235 C CA . SER A 1 163 ? 13.590 -15.990 9.462 1.00 95.44 163 SER A CA 1
ATOM 1236 C C . SER A 1 163 ? 12.857 -15.186 10.547 1.00 95.44 163 SER A C 1
ATOM 1238 O O . SER A 1 163 ? 11.832 -15.628 11.068 1.00 95.44 163 SER A O 1
ATOM 1240 N N . GLU A 1 164 ? 13.315 -13.967 10.854 1.00 96.31 164 GLU A N 1
ATOM 1241 C CA . GLU A 1 164 ? 12.586 -13.058 11.749 1.00 96.31 164 GLU A CA 1
ATOM 1242 C C . GLU A 1 164 ? 11.225 -12.645 11.160 1.00 96.31 164 GLU A C 1
ATOM 1244 O O . GLU A 1 164 ? 10.219 -12.656 11.875 1.00 96.31 164 GLU A O 1
ATOM 1249 N N . ILE A 1 165 ? 11.171 -12.334 9.857 1.00 96.56 165 ILE A N 1
ATOM 1250 C CA . ILE A 1 165 ? 9.931 -12.000 9.138 1.00 96.56 165 ILE A CA 1
ATOM 1251 C C . ILE A 1 165 ? 8.934 -13.163 9.197 1.00 96.56 165 ILE A C 1
ATOM 1253 O O . ILE A 1 165 ? 7.757 -12.947 9.491 1.00 96.56 165 ILE A O 1
ATOM 1257 N N . GLU A 1 166 ? 9.393 -14.392 8.962 1.00 96.00 166 GLU A N 1
ATOM 1258 C CA . GLU A 1 166 ? 8.575 -15.599 9.102 1.00 96.00 166 GLU A CA 1
ATOM 1259 C C . GLU A 1 166 ? 8.008 -15.721 10.527 1.00 96.00 166 GLU A C 1
ATOM 1261 O O . GLU A 1 166 ? 6.805 -15.940 10.710 1.00 96.00 166 GLU A O 1
ATOM 1266 N N . GLY A 1 167 ? 8.850 -15.488 11.540 1.00 95.75 167 GLY A N 1
ATOM 1267 C CA . GLY A 1 167 ? 8.468 -15.516 12.950 1.00 95.75 167 GLY A CA 1
ATOM 1268 C C . GLY A 1 167 ? 7.367 -14.513 13.306 1.00 95.75 167 GLY A C 1
ATOM 1269 O O . GLY A 1 167 ? 6.366 -14.895 13.917 1.00 95.75 167 GLY A O 1
ATOM 1270 N N . ILE A 1 168 ? 7.497 -13.244 12.894 1.00 95.25 168 ILE A N 1
ATOM 1271 C CA . ILE A 1 168 ? 6.466 -12.219 13.163 1.00 95.25 168 ILE A CA 1
ATOM 1272 C C . ILE A 1 168 ? 5.183 -12.440 12.348 1.00 95.25 168 ILE A C 1
ATOM 1274 O O . ILE A 1 168 ? 4.116 -11.944 12.718 1.00 95.25 168 ILE A O 1
ATOM 1278 N N . GLY A 1 169 ? 5.260 -13.193 11.249 1.00 91.94 169 GLY A N 1
ATOM 1279 C CA . GLY A 1 169 ? 4.096 -13.606 10.472 1.00 91.94 169 GLY A CA 1
ATOM 1280 C C . GLY A 1 169 ? 3.183 -14.579 11.222 1.00 91.94 169 GLY A C 1
ATOM 1281 O O . GLY A 1 169 ? 2.007 -14.693 10.874 1.00 91.94 169 GLY A O 1
ATOM 1282 N N . GLU A 1 170 ? 3.686 -15.268 12.255 1.00 91.25 170 GLU A N 1
ATOM 1283 C CA . GLU A 1 170 ? 2.959 -16.289 13.030 1.00 91.25 170 GLU A CA 1
ATOM 1284 C C . GLU A 1 170 ? 2.308 -17.366 12.133 1.00 91.25 170 GLU A C 1
ATOM 1286 O O . GLU A 1 170 ? 1.167 -17.780 12.360 1.00 91.25 170 GLU A O 1
ATOM 1291 N N . GLY A 1 171 ? 2.993 -17.767 11.055 1.00 90.69 171 GLY A N 1
ATOM 1292 C CA . GLY A 1 171 ? 2.486 -18.737 10.074 1.00 90.69 171 GLY A CA 1
ATOM 1293 C C . GLY A 1 171 ? 1.360 -18.221 9.166 1.00 90.69 171 GLY A C 1
ATOM 1294 O O . GLY A 1 171 ? 0.736 -19.009 8.461 1.00 90.69 171 GLY A O 1
ATOM 1295 N N . LYS A 1 172 ? 1.069 -16.913 9.183 1.00 89.75 172 LYS A N 1
ATOM 1296 C CA . LYS A 1 172 ? 0.089 -16.270 8.285 1.00 89.75 172 LYS A CA 1
ATOM 1297 C C . LYS A 1 172 ? 0.726 -15.706 7.018 1.00 89.75 172 LYS A C 1
ATOM 1299 O O . LYS A 1 172 ? -0.010 -15.216 6.165 1.00 89.75 172 LYS A O 1
ATOM 1304 N N . PHE A 1 173 ? 2.055 -15.700 6.941 1.00 95.06 173 PHE A N 1
ATOM 1305 C CA . PHE A 1 173 ? 2.766 -15.230 5.764 1.00 95.06 173 PHE A CA 1
ATOM 1306 C C . PHE A 1 173 ? 2.924 -16.331 4.722 1.00 95.06 173 PHE A C 1
ATOM 1308 O O . P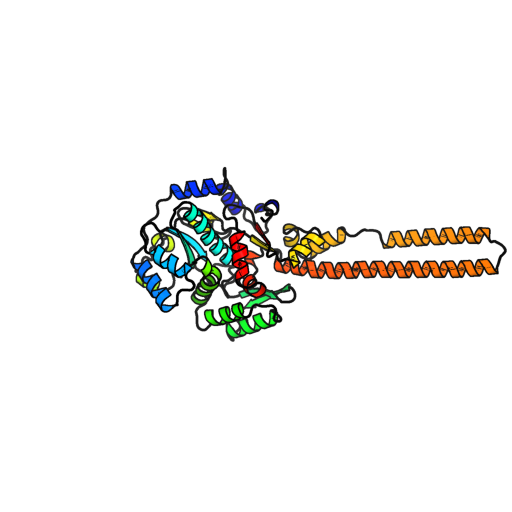HE A 1 173 ? 3.097 -17.502 5.054 1.00 95.06 173 PHE A O 1
ATOM 1315 N N . ASP A 1 174 ? 2.833 -15.922 3.465 1.00 96.06 174 ASP A N 1
ATOM 1316 C CA . ASP A 1 174 ? 2.918 -16.772 2.294 1.00 96.06 174 ASP A CA 1
ATOM 1317 C C . ASP A 1 174 ? 4.333 -17.370 2.153 1.00 96.06 174 ASP A C 1
ATOM 1319 O O . ASP A 1 174 ? 5.309 -16.619 2.027 1.00 96.06 174 ASP A O 1
ATOM 1323 N N . PRO A 1 175 ? 4.475 -18.708 2.186 1.00 95.94 175 PRO A N 1
ATOM 1324 C CA . PRO A 1 175 ? 5.781 -19.362 2.160 1.00 95.94 175 PRO A CA 1
ATOM 1325 C C . PRO A 1 175 ? 6.500 -19.194 0.817 1.00 95.94 175 PRO A C 1
ATOM 1327 O O . PRO A 1 175 ? 7.725 -19.085 0.798 1.00 95.94 175 PRO A O 1
ATOM 1330 N N . ASP A 1 176 ? 5.765 -19.111 -0.295 1.00 96.38 176 ASP A N 1
ATOM 1331 C CA . ASP A 1 176 ? 6.352 -18.907 -1.624 1.00 96.38 176 ASP A CA 1
ATOM 1332 C C . ASP A 1 176 ? 6.983 -17.515 -1.733 1.00 96.38 176 ASP A C 1
ATOM 1334 O O . ASP A 1 176 ? 8.076 -17.351 -2.281 1.00 96.38 176 ASP A O 1
ATOM 1338 N N . THR A 1 177 ? 6.334 -16.511 -1.140 1.00 97.19 177 THR A N 1
ATOM 1339 C CA . THR A 1 177 ? 6.887 -15.165 -1.000 1.00 97.19 177 THR A CA 1
ATOM 1340 C C . THR A 1 177 ? 8.169 -15.178 -0.168 1.00 97.19 177 THR A C 1
ATOM 1342 O O . THR A 1 177 ? 9.156 -14.581 -0.591 1.00 97.19 177 THR A O 1
ATOM 1345 N N . LEU A 1 178 ? 8.206 -15.876 0.973 1.00 97.00 178 LEU A N 1
ATOM 1346 C CA . LEU A 1 178 ? 9.420 -15.988 1.798 1.00 97.00 178 LEU A CA 1
ATOM 1347 C C . LEU A 1 178 ? 10.574 -16.664 1.038 1.00 97.00 178 LEU A C 1
ATOM 1349 O O . LEU A 1 178 ? 11.688 -16.136 1.020 1.00 97.00 178 LEU A O 1
ATOM 1353 N N . ALA A 1 179 ? 10.296 -17.770 0.344 1.00 96.62 179 ALA A N 1
ATOM 1354 C CA . ALA A 1 179 ? 11.279 -18.475 -0.479 1.00 96.62 179 ALA A CA 1
ATOM 1355 C C . ALA A 1 179 ? 11.808 -17.601 -1.631 1.00 96.62 179 ALA A C 1
ATOM 1357 O O . ALA A 1 179 ? 12.992 -17.649 -1.972 1.00 96.62 179 ALA A O 1
ATOM 1358 N N . LEU A 1 180 ? 10.947 -16.764 -2.218 1.00 96.00 180 LEU A N 1
ATOM 1359 C CA . LEU A 1 180 ? 11.343 -15.786 -3.226 1.00 96.00 180 LEU A CA 1
ATOM 1360 C C . LEU A 1 180 ? 12.302 -14.732 -2.649 1.00 96.00 180 LEU A C 1
ATOM 1362 O O . LEU A 1 180 ? 13.314 -14.432 -3.284 1.00 96.00 180 LEU A O 1
ATOM 1366 N N . LEU A 1 181 ? 12.030 -14.197 -1.452 1.00 96.81 181 LEU A N 1
ATOM 1367 C CA . LEU A 1 181 ? 12.939 -13.249 -0.792 1.00 96.81 181 LEU A CA 1
ATOM 1368 C C . LEU A 1 181 ? 14.317 -13.873 -0.559 1.00 96.81 181 LEU A C 1
ATOM 1370 O O . LEU A 1 181 ? 15.330 -13.243 -0.863 1.00 96.81 181 LEU A O 1
ATOM 1374 N N . GLU A 1 182 ? 14.356 -15.111 -0.062 1.00 96.00 182 GLU A N 1
ATOM 1375 C CA . GLU A 1 182 ? 15.605 -15.830 0.199 1.00 96.00 182 GLU A CA 1
ATOM 1376 C C . GLU A 1 182 ? 16.407 -16.029 -1.087 1.00 96.00 182 GLU A C 1
ATOM 1378 O O . GLU A 1 182 ? 17.589 -15.685 -1.143 1.00 96.00 182 GLU A O 1
ATOM 1383 N N . ARG A 1 183 ? 15.745 -16.495 -2.151 1.00 94.75 183 ARG A N 1
ATOM 1384 C CA . ARG A 1 183 ? 16.366 -16.704 -3.460 1.00 94.75 183 ARG A CA 1
ATOM 1385 C C . ARG A 1 183 ? 16.974 -15.422 -4.025 1.00 94.75 183 ARG A C 1
ATOM 1387 O O . ARG A 1 183 ? 18.115 -15.444 -4.482 1.00 94.75 183 ARG A O 1
ATOM 1394 N N . GLU A 1 184 ? 16.228 -14.317 -4.018 1.00 94.69 184 GLU A N 1
ATOM 1395 C CA . GLU A 1 184 ? 16.671 -13.087 -4.683 1.00 94.69 184 GLU A CA 1
ATOM 1396 C C . GLU A 1 184 ? 17.747 -12.323 -3.909 1.00 94.69 184 GLU A C 1
ATOM 1398 O O . GLU A 1 184 ? 18.584 -11.664 -4.532 1.00 94.69 184 GLU A O 1
ATOM 1403 N N . PHE A 1 185 ? 17.754 -12.418 -2.575 1.00 93.88 185 PHE A N 1
ATOM 1404 C CA . PHE A 1 185 ? 18.713 -11.716 -1.714 1.00 93.88 185 PHE A CA 1
ATOM 1405 C C . PHE A 1 185 ? 19.951 -12.550 -1.358 1.00 93.88 185 PHE A C 1
ATOM 1407 O O . PHE A 1 185 ? 20.895 -12.011 -0.776 1.00 93.88 185 PHE A O 1
ATOM 1414 N N . CYS A 1 186 ? 19.994 -13.838 -1.710 1.00 90.81 186 CYS A N 1
ATOM 1415 C CA . CYS A 1 186 ? 21.166 -14.678 -1.487 1.00 90.81 186 CYS A CA 1
ATOM 1416 C C . CYS A 1 186 ? 22.350 -14.225 -2.362 1.00 90.81 186 CYS A C 1
ATOM 1418 O O . CYS A 1 186 ? 22.314 -14.329 -3.589 1.00 90.81 186 CYS A O 1
ATOM 1420 N N . GLY A 1 187 ? 23.413 -13.716 -1.726 1.00 86.81 187 GLY A N 1
ATOM 1421 C CA . GLY A 1 187 ? 24.685 -13.384 -2.383 1.00 86.81 187 GLY A CA 1
ATOM 1422 C C . GLY A 1 187 ? 24.638 -12.225 -3.388 1.00 86.81 187 GLY A C 1
ATOM 1423 O O . GLY A 1 187 ? 25.606 -12.031 -4.119 1.00 86.81 187 GLY A O 1
ATOM 1424 N N . ALA A 1 188 ? 23.542 -11.467 -3.437 1.00 90.19 188 ALA A N 1
ATOM 1425 C CA . ALA A 1 188 ? 23.336 -10.373 -4.382 1.00 90.19 188 ALA A CA 1
ATOM 1426 C C . ALA A 1 188 ? 23.478 -9.001 -3.718 1.00 90.19 188 ALA A C 1
ATOM 1428 O O . ALA A 1 188 ? 23.228 -8.840 -2.521 1.00 90.19 188 ALA A O 1
ATOM 1429 N N . SER A 1 189 ? 23.847 -7.987 -4.503 1.00 92.06 189 SER A N 1
ATOM 1430 C CA . SER A 1 189 ? 23.782 -6.604 -4.027 1.00 92.06 189 SER A CA 1
ATOM 1431 C C . SER A 1 189 ? 22.328 -6.164 -3.811 1.00 92.06 189 SER A C 1
ATOM 1433 O O . SER A 1 189 ? 21.402 -6.699 -4.423 1.00 92.06 189 SER A O 1
ATOM 1435 N N . LEU A 1 190 ? 22.118 -5.134 -2.982 1.00 93.44 190 LEU A N 1
ATOM 1436 C CA . LEU A 1 190 ? 20.783 -4.580 -2.726 1.00 93.44 190 LEU A CA 1
ATOM 1437 C C . LEU A 1 190 ? 20.067 -4.167 -4.022 1.00 93.44 190 LEU A C 1
ATOM 1439 O O . LEU A 1 190 ? 18.874 -4.415 -4.176 1.00 93.44 190 LEU A O 1
ATOM 1443 N N . ALA A 1 191 ? 20.799 -3.562 -4.961 1.00 93.06 191 ALA A N 1
ATOM 1444 C CA . ALA A 1 191 ? 20.259 -3.136 -6.247 1.00 93.06 191 ALA A CA 1
ATOM 1445 C C . ALA A 1 191 ? 19.831 -4.328 -7.111 1.00 93.06 191 ALA A C 1
ATOM 1447 O O . ALA A 1 191 ? 18.711 -4.348 -7.615 1.00 93.06 191 ALA A O 1
ATOM 1448 N N . GLU A 1 192 ? 20.677 -5.350 -7.243 1.00 92.88 192 GLU A N 1
ATOM 1449 C CA . GLU A 1 192 ? 20.336 -6.549 -8.017 1.00 92.88 192 GLU A CA 1
ATOM 1450 C C . GLU A 1 192 ? 19.143 -7.287 -7.409 1.00 92.88 192 GLU A C 1
ATOM 1452 O O . GLU A 1 192 ? 18.176 -7.571 -8.113 1.00 92.88 192 GLU A O 1
ATOM 1457 N N . ALA A 1 193 ? 19.177 -7.536 -6.098 1.00 95.25 193 ALA A N 1
ATOM 1458 C CA . ALA A 1 193 ? 18.120 -8.246 -5.389 1.00 95.25 193 ALA A CA 1
ATOM 1459 C C . ALA A 1 193 ? 16.782 -7.493 -5.456 1.00 95.25 193 ALA A C 1
ATOM 1461 O O . ALA A 1 193 ? 15.753 -8.077 -5.787 1.00 95.25 193 ALA A O 1
ATOM 1462 N N . SER A 1 194 ? 16.793 -6.177 -5.212 1.00 95.69 194 SER A N 1
ATOM 1463 C CA . SER A 1 194 ? 15.598 -5.333 -5.305 1.00 95.69 194 SER A CA 1
ATOM 1464 C C . SER A 1 194 ? 15.015 -5.313 -6.719 1.00 95.69 194 SER A C 1
ATOM 1466 O O . SER A 1 194 ? 13.795 -5.332 -6.867 1.00 95.69 194 SER A O 1
ATOM 1468 N N . GLY A 1 195 ? 15.862 -5.255 -7.752 1.00 95.62 195 GLY A N 1
ATOM 1469 C CA . GLY A 1 195 ? 15.420 -5.252 -9.146 1.00 95.62 195 GLY A CA 1
ATOM 1470 C C . GLY A 1 195 ? 14.771 -6.570 -9.544 1.00 95.62 195 GLY A C 1
ATOM 1471 O O . GLY A 1 195 ? 13.620 -6.571 -9.975 1.00 95.62 195 GLY A O 1
ATOM 1472 N N . ARG A 1 196 ? 15.463 -7.692 -9.306 1.00 95.06 196 ARG A N 1
ATOM 1473 C CA . ARG A 1 196 ? 14.933 -9.029 -9.612 1.00 95.06 196 ARG A CA 1
ATOM 1474 C C . ARG A 1 196 ? 13.650 -9.330 -8.846 1.00 95.06 196 ARG A C 1
ATOM 1476 O O . ARG A 1 196 ? 12.737 -9.943 -9.390 1.00 95.06 196 ARG A O 1
ATOM 1483 N N . LEU A 1 197 ? 13.542 -8.859 -7.604 1.00 96.56 197 LEU A N 1
ATOM 1484 C CA . LEU A 1 197 ? 12.332 -9.041 -6.811 1.00 96.56 197 LEU A CA 1
ATOM 1485 C C . LEU A 1 197 ? 11.131 -8.281 -7.400 1.00 96.56 197 LEU A C 1
ATOM 1487 O O . LEU A 1 197 ? 10.040 -8.843 -7.495 1.00 96.56 197 LEU A O 1
ATOM 1491 N N . LEU A 1 198 ? 11.320 -7.027 -7.825 1.00 97.25 198 LEU A N 1
ATOM 1492 C CA . LEU A 1 198 ? 10.269 -6.259 -8.503 1.00 97.25 198 LEU A CA 1
ATOM 1493 C C . LEU A 1 198 ? 9.848 -6.929 -9.816 1.00 97.25 198 LEU A C 1
ATOM 1495 O O . LEU A 1 198 ? 8.655 -7.024 -10.093 1.00 97.25 198 LEU A O 1
ATOM 1499 N N . GLU A 1 199 ? 10.801 -7.431 -10.599 1.00 96.00 199 GLU A N 1
ATOM 1500 C CA . GLU A 1 199 ? 10.517 -8.183 -11.825 1.00 96.00 199 GLU A CA 1
ATOM 1501 C C . GLU A 1 199 ? 9.772 -9.491 -11.554 1.00 96.00 199 GLU A C 1
ATOM 1503 O O . GLU A 1 199 ? 8.873 -9.844 -12.309 1.00 96.00 199 GLU A O 1
ATOM 1508 N N . ALA A 1 200 ? 10.103 -10.200 -10.474 1.00 95.62 200 ALA A N 1
ATOM 1509 C CA . ALA A 1 200 ? 9.416 -11.429 -10.097 1.00 95.62 200 ALA A CA 1
ATOM 1510 C C . ALA A 1 200 ? 7.960 -11.159 -9.684 1.00 95.62 200 ALA A C 1
ATOM 1512 O O . ALA A 1 200 ? 7.054 -11.854 -10.140 1.00 95.62 200 ALA A O 1
ATOM 1513 N N . PHE A 1 201 ? 7.712 -10.132 -8.864 1.00 97.00 201 PHE A N 1
ATOM 1514 C CA . PHE A 1 201 ? 6.353 -9.793 -8.428 1.00 97.00 201 PHE A CA 1
ATOM 1515 C C . PHE A 1 201 ? 5.500 -9.155 -9.520 1.00 97.00 201 PHE A C 1
ATOM 1517 O O . PHE A 1 201 ? 4.291 -9.372 -9.552 1.00 97.00 201 PHE A O 1
ATOM 1524 N N . LEU A 1 202 ? 6.111 -8.355 -10.394 1.00 97.25 202 LEU A N 1
ATOM 1525 C CA . LEU A 1 202 ? 5.415 -7.569 -11.414 1.00 97.25 202 LEU A CA 1
ATOM 1526 C C . LEU A 1 202 ? 5.626 -8.127 -12.829 1.00 97.25 202 LEU A C 1
ATOM 1528 O O . LEU A 1 202 ? 5.296 -7.481 -13.827 1.00 97.25 202 LEU A O 1
ATOM 1532 N N . GLY A 1 203 ? 6.156 -9.348 -12.918 1.00 94.94 203 GLY A N 1
ATOM 1533 C CA . GLY A 1 203 ? 6.475 -10.024 -14.168 1.00 94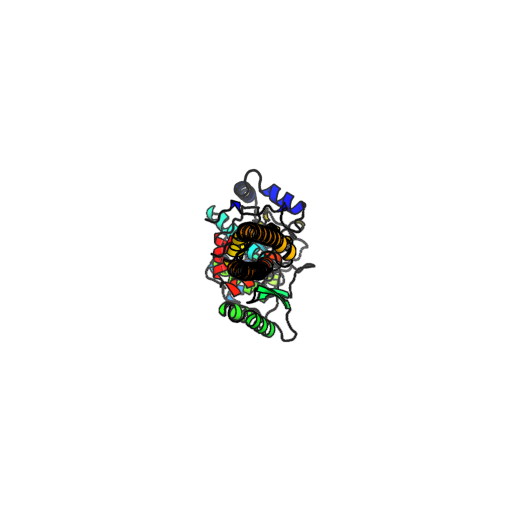.94 203 GLY A CA 1
ATOM 1534 C C . GLY A 1 203 ? 5.245 -10.293 -15.020 1.00 94.94 203 GLY A C 1
ATOM 1535 O O . GLY A 1 203 ? 5.360 -10.311 -16.240 1.00 94.94 203 GLY A O 1
ATOM 1536 N N . GLU A 1 204 ? 4.057 -10.423 -14.430 1.00 95.69 204 GLU A N 1
ATOM 1537 C CA . GLU A 1 204 ? 2.800 -10.549 -15.178 1.00 95.69 204 GLU A CA 1
ATOM 1538 C C . GLU A 1 204 ? 2.581 -9.398 -16.173 1.00 95.69 204 GLU A C 1
ATOM 1540 O O . GLU A 1 204 ? 2.074 -9.617 -17.272 1.00 95.69 204 GLU A O 1
ATOM 1545 N N . TRP A 1 205 ? 3.060 -8.197 -15.838 1.00 97.25 205 TRP A N 1
ATOM 1546 C CA . TRP A 1 205 ? 2.976 -7.012 -16.695 1.00 97.25 205 TRP A CA 1
ATOM 1547 C C . TRP A 1 205 ? 4.246 -6.749 -17.509 1.00 97.25 205 TRP A C 1
ATOM 1549 O O . TRP A 1 205 ? 4.355 -5.741 -18.208 1.00 97.25 205 TRP A O 1
ATOM 1559 N N . GLY A 1 206 ? 5.203 -7.675 -17.445 1.00 96.06 206 GLY A N 1
ATOM 1560 C CA . GLY A 1 206 ? 6.454 -7.631 -18.188 1.00 96.06 206 GLY A CA 1
ATOM 1561 C C . GLY A 1 206 ? 7.355 -6.466 -17.802 1.00 96.06 206 GLY A C 1
ATOM 1562 O O . GLY A 1 206 ? 7.997 -5.889 -18.681 1.00 96.06 206 GLY A O 1
ATOM 1563 N N . LEU A 1 207 ? 7.375 -6.093 -16.518 1.00 97.25 207 LEU A N 1
ATOM 1564 C CA . LEU A 1 207 ? 8.317 -5.103 -16.006 1.00 97.25 207 LEU A CA 1
ATOM 1565 C C . LEU A 1 207 ? 9.759 -5.532 -16.315 1.00 97.25 207 LEU A C 1
ATOM 1567 O O . LEU A 1 207 ? 10.128 -6.688 -16.105 1.00 97.25 207 LEU A O 1
ATOM 1571 N N . ILE A 1 208 ? 10.555 -4.574 -16.788 1.00 95.19 208 ILE A N 1
ATOM 1572 C CA . ILE A 1 208 ? 12.005 -4.689 -16.974 1.00 95.19 208 ILE A CA 1
ATOM 1573 C C . ILE A 1 208 ? 12.665 -3.688 -16.030 1.00 95.19 208 ILE A C 1
ATOM 1575 O O . ILE A 1 208 ? 12.317 -2.505 -16.060 1.00 95.19 208 ILE A O 1
ATOM 1579 N N . VAL A 1 209 ? 13.608 -4.125 -15.196 1.00 94.81 209 VAL A N 1
ATOM 1580 C CA . VAL A 1 209 ? 14.351 -3.239 -14.294 1.00 94.81 209 VAL A CA 1
ATOM 1581 C C . VAL A 1 209 ? 15.779 -3.042 -14.789 1.00 94.81 209 VAL A C 1
ATOM 1583 O O . VAL A 1 209 ? 16.548 -3.985 -14.958 1.00 94.81 209 VAL A O 1
ATOM 1586 N N . LEU A 1 210 ? 16.159 -1.779 -14.979 1.00 92.00 210 LEU A N 1
ATOM 1587 C CA . LEU A 1 210 ? 17.488 -1.382 -15.427 1.00 92.00 210 LEU A CA 1
ATOM 1588 C C . LEU A 1 210 ? 18.250 -0.668 -14.316 1.00 92.00 210 LEU A C 1
ATOM 1590 O O . LEU A 1 210 ? 17.791 0.337 -13.773 1.00 92.00 210 LEU A O 1
ATOM 1594 N N . ASN A 1 211 ? 19.449 -1.169 -14.022 1.00 89.88 211 ASN A N 1
ATOM 1595 C CA . ASN A 1 211 ? 20.388 -0.524 -13.117 1.00 89.88 211 ASN A CA 1
ATOM 1596 C C . ASN A 1 211 ? 21.476 0.198 -13.926 1.00 89.88 211 ASN A C 1
ATOM 1598 O O . ASN A 1 211 ? 22.351 -0.481 -14.462 1.00 89.88 211 ASN A O 1
ATOM 1602 N N . PRO A 1 212 ? 21.487 1.544 -14.001 1.00 86.00 212 PRO A N 1
ATOM 1603 C CA . PRO A 1 212 ? 22.536 2.268 -14.714 1.00 86.00 212 PRO A CA 1
ATOM 1604 C C . PRO A 1 212 ? 23.928 2.020 -14.147 1.00 86.00 212 PRO A C 1
ATOM 1606 O O . PRO A 1 212 ? 24.900 2.208 -14.864 1.00 86.00 212 PRO A O 1
ATOM 1609 N N . SER A 1 213 ? 24.053 1.593 -12.892 1.00 85.00 213 SER A N 1
ATOM 1610 C CA . SER A 1 213 ? 25.348 1.266 -12.293 1.00 85.00 213 SER A CA 1
ATOM 1611 C C . SER A 1 213 ? 25.868 -0.120 -12.695 1.00 85.00 213 SER A C 1
ATOM 1613 O O . SER A 1 213 ? 26.958 -0.491 -12.264 1.00 85.00 213 SER A O 1
ATOM 1615 N N . ASP A 1 214 ? 25.118 -0.896 -13.489 1.00 85.56 214 ASP A N 1
ATOM 1616 C CA . ASP A 1 214 ? 25.564 -2.199 -13.984 1.00 85.56 214 ASP A CA 1
ATOM 1617 C C . ASP A 1 214 ? 26.783 -2.029 -14.921 1.00 85.56 214 ASP A C 1
ATOM 1619 O O . ASP A 1 214 ? 26.690 -1.332 -15.940 1.00 85.56 214 ASP A O 1
ATOM 1623 N N . PRO A 1 215 ? 27.940 -2.651 -14.615 1.00 84.31 215 PRO A N 1
ATOM 1624 C CA . PRO A 1 215 ? 29.134 -2.543 -15.446 1.00 84.31 215 PRO A CA 1
ATOM 1625 C C . PRO A 1 215 ? 28.966 -3.079 -16.873 1.00 84.31 215 PRO A C 1
ATOM 1627 O O . PRO A 1 215 ? 29.708 -2.659 -17.761 1.00 84.31 215 PRO A O 1
ATOM 1630 N N . GLU A 1 216 ? 28.073 -4.046 -17.104 1.00 84.50 216 GLU A N 1
ATOM 1631 C CA . GLU A 1 216 ? 27.760 -4.546 -18.448 1.00 84.50 216 GLU A CA 1
ATOM 1632 C C . GLU A 1 216 ? 26.955 -3.513 -19.236 1.00 84.50 216 GLU A C 1
ATOM 1634 O O . GLU A 1 216 ? 27.303 -3.227 -20.383 1.00 84.50 216 GLU A O 1
ATOM 1639 N N . LEU A 1 217 ? 25.973 -2.868 -18.597 1.00 84.62 217 LEU A N 1
ATOM 1640 C CA . LEU A 1 217 ? 25.216 -1.780 -19.213 1.00 84.62 217 LEU A CA 1
ATOM 1641 C C . LEU A 1 217 ? 26.129 -0.599 -19.549 1.00 84.62 217 LEU A C 1
ATOM 1643 O O . LEU A 1 217 ? 26.117 -0.126 -20.680 1.00 84.62 217 LEU A O 1
ATOM 1647 N N . GLN A 1 218 ? 26.970 -0.167 -18.602 1.00 82.94 218 GLN A N 1
ATOM 1648 C CA . GLN A 1 218 ? 27.942 0.920 -18.798 1.00 82.94 218 GLN A CA 1
ATOM 1649 C C . GLN A 1 218 ? 28.907 0.648 -19.962 1.00 82.94 218 GLN A C 1
ATOM 1651 O O . GLN A 1 218 ? 29.265 1.567 -20.702 1.00 82.94 218 GLN A O 1
ATOM 1656 N N . ARG A 1 219 ? 29.307 -0.617 -20.156 1.00 82.12 219 ARG A N 1
ATOM 1657 C CA . ARG A 1 219 ? 30.110 -1.041 -21.312 1.00 82.12 219 ARG A CA 1
ATOM 1658 C C . ARG A 1 219 ? 29.317 -0.986 -22.615 1.00 82.12 219 ARG A C 1
ATOM 1660 O O . ARG A 1 219 ? 29.859 -0.493 -23.600 1.00 82.12 219 ARG A O 1
ATOM 1667 N N . ALA A 1 220 ? 28.069 -1.454 -22.618 1.00 78.56 220 ALA A N 1
ATOM 1668 C CA . ALA A 1 220 ? 27.216 -1.463 -23.807 1.00 78.56 220 ALA A CA 1
ATOM 1669 C C . ALA A 1 220 ? 26.928 -0.046 -24.329 1.00 78.56 220 ALA A C 1
ATOM 1671 O O . ALA A 1 220 ? 26.955 0.188 -25.530 1.00 78.56 220 ALA A O 1
ATOM 1672 N N . ILE A 1 221 ? 26.721 0.915 -23.427 1.00 74.50 221 ILE A N 1
ATOM 1673 C CA . ILE A 1 221 ? 26.384 2.304 -23.783 1.00 74.50 221 ILE A CA 1
ATOM 1674 C C . ILE A 1 221 ? 27.611 3.219 -23.942 1.00 74.50 221 ILE A C 1
ATOM 1676 O O . ILE A 1 221 ? 27.457 4.406 -24.220 1.00 74.50 221 ILE A O 1
ATOM 1680 N N . GLY A 1 222 ? 28.817 2.679 -23.717 1.00 64.38 222 GLY A N 1
ATOM 1681 C CA . GLY A 1 222 ? 30.117 3.311 -23.943 1.00 64.38 222 GLY A CA 1
ATOM 1682 C C . GLY A 1 222 ? 30.282 4.714 -23.358 1.00 64.38 222 GLY A C 1
ATOM 1683 O O . GLY A 1 222 ? 30.195 5.675 -24.106 1.00 64.38 222 GLY A O 1
ATOM 1684 N N . ASN A 1 223 ? 30.575 4.860 -22.056 1.00 54.78 223 ASN A N 1
ATOM 1685 C CA . ASN A 1 223 ? 30.920 6.142 -21.401 1.00 54.78 223 ASN A CA 1
ATOM 1686 C C . ASN A 1 223 ? 30.101 7.367 -21.877 1.00 54.78 223 ASN A C 1
ATOM 1688 O O . ASN A 1 223 ? 30.602 8.493 -21.845 1.00 54.78 223 ASN A O 1
ATOM 1692 N N . ALA A 1 224 ? 28.826 7.194 -22.250 1.00 53.78 224 ALA A N 1
ATOM 1693 C CA . ALA A 1 224 ? 27.878 8.278 -22.519 1.00 53.78 224 ALA A CA 1
ATOM 1694 C C . ALA A 1 224 ? 27.493 9.034 -21.225 1.00 53.78 224 ALA A C 1
ATOM 1696 O O . ALA A 1 224 ? 26.403 9.584 -21.090 1.00 53.78 224 ALA A O 1
ATOM 1697 N N . SER A 1 225 ? 28.425 9.088 -20.273 1.00 46.44 225 SER A N 1
ATOM 1698 C CA . SER A 1 225 ? 28.455 9.850 -19.034 1.00 46.44 225 SER A CA 1
ATOM 1699 C C . SER A 1 225 ? 28.731 11.329 -19.330 1.00 46.44 225 SER A C 1
ATOM 1701 O O . SER A 1 225 ? 29.608 11.954 -18.738 1.00 46.44 225 SER A O 1
ATOM 1703 N N . GLY A 1 226 ? 28.002 11.900 -20.288 1.00 40.53 226 GLY A N 1
ATOM 1704 C CA . GLY A 1 226 ? 27.767 13.337 -20.320 1.00 40.53 226 GLY A CA 1
ATOM 1705 C C . GLY A 1 226 ? 26.716 13.663 -19.263 1.00 40.53 226 GLY A C 1
ATOM 1706 O O . GLY A 1 226 ? 25.773 12.904 -19.078 1.00 40.53 226 GLY A O 1
ATOM 1707 N N . SER A 1 227 ? 26.883 14.775 -18.555 1.00 37.34 227 SER A N 1
ATOM 1708 C CA . SER A 1 227 ? 26.106 15.243 -17.395 1.00 37.34 227 SER A CA 1
ATOM 1709 C C . SER A 1 227 ? 24.623 15.592 -17.661 1.00 37.34 227 SER A C 1
ATOM 1711 O O . SER A 1 227 ? 24.120 16.585 -17.135 1.00 37.34 227 SER A O 1
ATOM 1713 N N . GLY A 1 228 ? 23.928 14.825 -18.501 1.00 46.06 228 GLY A N 1
ATOM 1714 C CA . GLY A 1 228 ? 22.474 14.834 -18.654 1.00 46.06 228 GLY A CA 1
ATOM 1715 C C . GLY A 1 228 ? 21.826 13.642 -17.936 1.00 46.06 228 GLY A C 1
ATOM 1716 O O . GLY A 1 228 ? 22.533 12.774 -17.417 1.00 46.06 228 GLY A O 1
ATOM 1717 N N . PRO A 1 229 ? 20.485 13.567 -17.887 1.00 55.53 229 PRO A N 1
ATOM 1718 C CA . PRO A 1 229 ? 19.792 12.389 -17.379 1.00 55.53 229 PRO A CA 1
ATOM 1719 C C . PRO A 1 229 ? 20.064 11.203 -18.317 1.00 55.53 229 PRO A C 1
ATOM 1721 O O . PRO A 1 229 ? 19.408 11.039 -19.342 1.00 55.53 229 PRO A O 1
ATOM 1724 N N . VAL A 1 230 ? 21.059 10.387 -17.952 1.00 68.06 230 VAL A N 1
ATOM 1725 C CA . VAL A 1 230 ? 21.574 9.221 -18.699 1.00 68.06 230 VAL A CA 1
ATOM 1726 C C . VAL A 1 230 ? 20.446 8.339 -19.248 1.00 68.06 230 VAL A C 1
ATOM 1728 O O . VAL A 1 230 ? 20.543 7.842 -20.361 1.00 68.06 230 VAL A O 1
ATOM 1731 N N . ARG A 1 231 ? 19.333 8.209 -18.521 1.00 80.19 231 ARG A N 1
ATOM 1732 C CA . ARG A 1 231 ? 18.153 7.444 -18.940 1.00 80.19 231 ARG A CA 1
ATOM 1733 C C . ARG A 1 231 ? 17.574 7.895 -20.285 1.00 80.19 231 ARG A C 1
ATOM 1735 O O . ARG A 1 231 ? 17.395 7.067 -21.170 1.00 80.19 231 ARG A O 1
ATOM 1742 N N . ASP A 1 232 ? 17.285 9.186 -20.442 1.00 70.00 232 ASP A N 1
ATOM 1743 C CA . ASP A 1 232 ? 16.525 9.710 -21.589 1.00 70.00 232 ASP A CA 1
ATOM 1744 C C . ASP A 1 232 ? 17.389 9.799 -22.861 1.00 70.00 232 ASP A C 1
ATOM 1746 O O . ASP A 1 232 ? 16.871 9.910 -23.969 1.00 70.00 232 ASP A O 1
ATOM 1750 N N . ALA A 1 233 ? 18.714 9.719 -22.706 1.00 69.88 233 ALA A N 1
ATOM 1751 C CA . ALA A 1 233 ? 19.651 9.571 -23.815 1.00 69.88 233 ALA A CA 1
ATOM 1752 C C . ALA A 1 233 ? 19.734 8.123 -24.336 1.00 69.88 233 ALA A C 1
ATOM 1754 O O . ALA A 1 233 ? 20.110 7.910 -25.486 1.00 69.88 233 ALA A O 1
ATOM 1755 N N . LEU A 1 234 ? 19.405 7.135 -23.498 1.00 75.75 234 LEU A N 1
ATOM 1756 C CA . LEU A 1 234 ? 19.551 5.705 -23.802 1.00 75.75 234 LEU A CA 1
ATOM 1757 C C . LEU A 1 234 ? 18.229 5.032 -24.158 1.00 75.75 234 LEU A C 1
ATOM 1759 O O . LEU A 1 234 ? 18.200 4.071 -24.929 1.00 75.75 234 LEU A O 1
ATOM 1763 N N . LEU A 1 235 ? 17.141 5.512 -23.560 1.00 83.44 235 LEU A N 1
ATOM 1764 C CA . LEU A 1 235 ? 15.809 4.960 -23.711 1.00 83.44 235 LEU A CA 1
ATOM 1765 C C . LEU A 1 235 ? 14.930 5.913 -24.522 1.00 83.44 235 LEU A C 1
ATOM 1767 O O . LEU A 1 235 ? 14.929 7.117 -24.260 1.00 83.44 235 LEU A O 1
ATOM 1771 N N . PRO A 1 236 ? 14.100 5.388 -25.439 1.00 88.12 236 PRO A N 1
ATOM 1772 C CA . PRO A 1 236 ? 13.065 6.161 -26.113 1.00 88.12 236 PRO A CA 1
ATOM 1773 C C . PRO A 1 236 ? 11.897 6.436 -25.146 1.00 88.12 236 PRO A C 1
ATOM 1775 O O . PRO A 1 236 ? 10.791 5.929 -25.331 1.00 88.12 236 PRO A O 1
ATOM 1778 N N . VAL A 1 237 ? 12.150 7.177 -24.061 1.00 90.69 237 VAL A N 1
ATOM 1779 C CA . VAL A 1 237 ? 11.159 7.463 -23.013 1.00 90.69 237 VAL A CA 1
ATOM 1780 C C . VAL A 1 237 ? 10.070 8.360 -23.581 1.00 90.69 237 VAL A C 1
ATOM 1782 O O . VAL A 1 237 ? 10.338 9.472 -24.026 1.00 90.69 237 VAL A O 1
ATOM 1785 N N . LEU A 1 238 ? 8.832 7.877 -23.546 1.00 94.19 238 LEU A N 1
ATOM 1786 C CA . LEU A 1 238 ? 7.645 8.648 -23.897 1.00 94.19 238 LEU A CA 1
ATOM 1787 C C . LEU A 1 238 ? 7.041 9.312 -22.655 1.00 94.19 238 LEU A C 1
ATOM 1789 O O . LEU A 1 238 ? 6.668 10.483 -22.696 1.00 94.19 238 LEU A O 1
ATOM 1793 N N . VAL A 1 239 ? 6.961 8.564 -21.551 1.00 96.06 239 VAL A N 1
ATOM 1794 C CA . VAL A 1 239 ? 6.337 9.006 -20.298 1.00 96.06 239 VAL A CA 1
ATOM 1795 C C . VAL A 1 239 ? 7.227 8.641 -19.117 1.00 96.06 239 VAL A C 1
ATOM 1797 O O . VAL A 1 239 ? 7.667 7.499 -19.006 1.00 96.06 239 VAL A O 1
ATOM 1800 N N . SER A 1 240 ? 7.441 9.594 -18.215 1.00 96.19 240 SER A N 1
ATOM 1801 C CA . SER A 1 240 ? 8.109 9.394 -16.929 1.00 96.19 240 SER A CA 1
ATOM 1802 C C . SER A 1 240 ? 7.071 9.445 -15.811 1.00 96.19 240 SER A C 1
ATOM 1804 O O . SER A 1 240 ? 6.449 10.486 -15.586 1.00 96.19 240 SER A O 1
ATOM 1806 N N . ILE A 1 241 ? 6.896 8.337 -15.094 1.00 97.69 241 ILE A N 1
ATOM 1807 C CA . ILE A 1 241 ? 6.050 8.264 -13.905 1.00 97.69 241 ILE A CA 1
ATOM 1808 C C . ILE A 1 241 ? 6.789 8.908 -12.731 1.00 97.69 241 ILE A C 1
ATOM 1810 O O . ILE A 1 241 ? 7.877 8.469 -12.347 1.00 97.69 241 ILE A O 1
ATOM 1814 N N . VAL A 1 242 ? 6.196 9.948 -12.147 1.00 96.06 242 VAL A N 1
ATOM 1815 C CA . VAL A 1 242 ? 6.787 10.755 -11.071 1.00 96.06 242 VAL A CA 1
ATOM 1816 C C . VAL A 1 242 ? 5.959 10.695 -9.794 1.00 96.06 242 VAL A C 1
ATOM 1818 O O . VAL A 1 242 ? 4.747 10.521 -9.835 1.00 96.06 242 VAL A O 1
ATOM 1821 N N . ASP A 1 243 ? 6.613 10.875 -8.650 1.00 94.19 243 ASP A N 1
ATOM 1822 C CA . ASP A 1 243 ? 5.955 10.990 -7.348 1.00 94.19 243 ASP A CA 1
ATOM 1823 C C . ASP A 1 243 ? 6.197 12.370 -6.717 1.00 94.19 243 ASP A C 1
ATOM 1825 O O . ASP A 1 243 ? 7.031 13.153 -7.182 1.00 94.19 243 ASP A O 1
ATOM 1829 N N . VAL A 1 244 ? 5.474 12.636 -5.626 1.00 92.88 244 VAL A N 1
ATOM 1830 C CA . VAL A 1 244 ? 5.470 13.898 -4.864 1.00 92.88 244 VAL A CA 1
ATOM 1831 C C . VAL A 1 244 ? 6.851 14.432 -4.480 1.00 92.88 244 VAL A C 1
ATOM 1833 O O . VAL A 1 244 ? 7.003 15.634 -4.268 1.00 92.88 244 VAL A O 1
ATOM 1836 N N . TYR A 1 245 ? 7.865 13.577 -4.385 1.00 88.50 245 TYR A N 1
ATOM 1837 C CA . TYR A 1 245 ? 9.183 13.984 -3.920 1.00 88.50 245 TYR A CA 1
ATOM 1838 C C . TYR A 1 245 ? 10.216 14.115 -5.040 1.00 88.50 245 TYR A C 1
ATOM 1840 O O . TYR A 1 245 ? 11.198 14.830 -4.859 1.00 88.50 245 TYR A O 1
ATOM 1848 N N . ASP A 1 246 ? 10.011 13.450 -6.177 1.00 87.12 246 ASP A N 1
ATOM 1849 C CA . ASP A 1 246 ? 10.968 13.468 -7.289 1.00 87.12 246 ASP A CA 1
ATOM 1850 C C . ASP A 1 246 ? 10.502 14.306 -8.488 1.00 87.12 246 ASP A C 1
ATOM 1852 O O . ASP A 1 246 ? 11.324 14.652 -9.335 1.00 87.12 246 ASP A O 1
ATOM 1856 N N . PHE A 1 247 ? 9.221 14.695 -8.566 1.00 91.94 247 PHE A N 1
ATOM 1857 C CA . PHE A 1 247 ? 8.674 15.379 -9.750 1.00 91.94 247 PHE A CA 1
ATOM 1858 C C . PHE A 1 247 ? 9.408 16.673 -10.129 1.00 91.94 247 PHE A C 1
ATOM 1860 O O . PHE A 1 247 ? 9.504 16.995 -11.308 1.00 91.94 247 PHE A O 1
ATOM 1867 N N . ALA A 1 248 ? 9.945 17.404 -9.148 1.00 88.62 248 ALA A N 1
ATOM 1868 C CA . ALA A 1 248 ? 10.650 18.662 -9.387 1.00 88.62 248 ALA A CA 1
ATOM 1869 C C . ALA A 1 248 ? 12.041 18.470 -10.020 1.00 88.62 248 ALA A C 1
ATOM 1871 O O . ALA A 1 248 ? 12.534 19.377 -10.685 1.00 88.62 248 ALA A O 1
ATOM 1872 N N . ALA A 1 249 ? 12.675 17.316 -9.792 1.00 85.62 249 ALA A N 1
ATOM 1873 C CA . ALA A 1 249 ? 13.975 16.959 -10.363 1.00 85.62 249 ALA A CA 1
ATOM 1874 C C . ALA A 1 249 ? 13.847 16.028 -11.581 1.00 85.62 249 ALA A C 1
ATOM 1876 O O . ALA A 1 249 ? 14.835 15.762 -12.266 1.00 85.62 249 ALA A O 1
ATOM 1877 N N . ALA A 1 250 ? 12.643 15.514 -11.835 1.00 87.19 250 ALA A N 1
ATOM 1878 C CA . ALA A 1 250 ? 12.374 14.605 -12.929 1.00 87.19 250 ALA A CA 1
ATOM 1879 C C . ALA A 1 250 ? 12.521 15.293 -14.291 1.00 87.19 250 ALA A C 1
ATOM 1881 O O . ALA A 1 250 ? 12.269 16.485 -14.466 1.00 8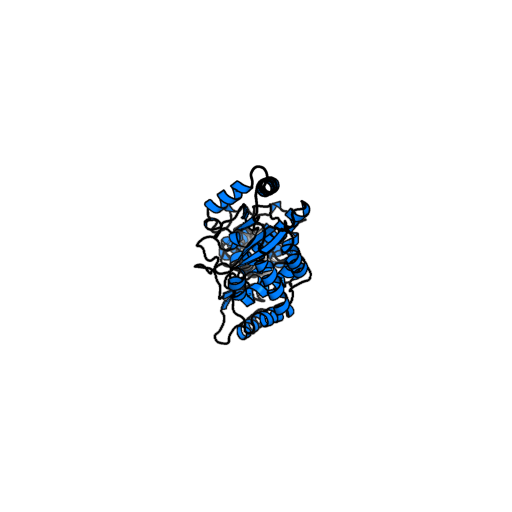7.19 250 ALA A O 1
ATOM 1882 N N . SER A 1 251 ? 12.901 14.487 -15.275 1.00 81.75 251 SER A N 1
ATOM 1883 C CA . SER A 1 251 ? 13.009 14.874 -16.677 1.00 81.75 251 SER A CA 1
ATOM 1884 C C . SER A 1 251 ? 12.308 13.841 -17.557 1.00 81.75 251 SER A C 1
ATOM 1886 O O . SER A 1 251 ? 11.945 12.742 -17.112 1.00 81.75 251 SER A O 1
ATOM 1888 N N . GLY A 1 252 ? 12.033 14.250 -18.787 1.00 85.25 252 GLY A N 1
ATOM 1889 C CA . GLY A 1 252 ? 11.396 13.429 -19.803 1.00 85.25 252 GLY A CA 1
ATOM 1890 C C . GLY A 1 252 ? 10.317 14.200 -20.560 1.00 85.25 252 GLY A C 1
ATOM 1891 O O . GLY A 1 252 ? 9.914 15.285 -20.128 1.00 85.25 252 GLY A O 1
ATOM 1892 N N . PRO A 1 253 ? 9.840 13.661 -21.693 1.00 88.75 253 PRO A N 1
ATOM 1893 C CA . PRO A 1 253 ? 8.916 14.390 -22.559 1.00 88.75 253 PRO A CA 1
ATOM 1894 C C . PRO A 1 253 ? 7.543 14.643 -21.929 1.00 88.75 253 PRO A C 1
ATOM 1896 O O . PRO A 1 253 ? 6.983 15.726 -22.086 1.00 88.75 253 PRO A O 1
ATOM 1899 N N . LEU A 1 254 ? 7.021 13.668 -21.178 1.00 94.19 254 LEU A N 1
ATOM 1900 C CA . LEU A 1 254 ? 5.799 13.807 -20.392 1.00 94.19 254 LEU A CA 1
ATOM 1901 C C . LEU A 1 254 ? 6.015 13.273 -18.982 1.00 94.19 254 LEU A C 1
ATOM 1903 O O . LEU A 1 254 ? 6.194 12.075 -18.782 1.00 94.19 254 LEU A O 1
ATOM 1907 N N . LEU A 1 255 ? 5.943 14.165 -17.996 1.00 95.75 255 LEU A N 1
ATOM 1908 C CA . LEU A 1 255 ? 5.863 13.776 -16.591 1.00 95.75 255 LEU A CA 1
ATOM 1909 C C . LEU A 1 255 ? 4.406 13.475 -16.239 1.00 95.75 255 LEU A C 1
ATOM 1911 O O . LEU A 1 255 ? 3.554 14.373 -16.327 1.00 95.75 255 LEU A O 1
ATOM 1915 N N . TRP A 1 256 ? 4.144 12.239 -15.822 1.00 97.44 256 TRP A N 1
ATOM 1916 C CA . TRP A 1 256 ? 2.829 11.776 -15.394 1.00 97.44 256 TRP A CA 1
ATOM 1917 C C . TRP A 1 256 ? 2.866 11.317 -13.934 1.00 97.44 256 TRP A C 1
ATOM 1919 O O . TRP A 1 256 ? 3.808 10.625 -13.549 1.00 97.44 256 TRP A O 1
ATOM 1929 N N . PRO A 1 257 ? 1.901 11.706 -13.089 1.00 97.12 257 PRO A N 1
ATOM 1930 C CA . PRO A 1 257 ? 1.902 11.291 -11.696 1.00 97.12 257 PRO A CA 1
ATOM 1931 C C . PRO A 1 257 ? 1.710 9.782 -11.550 1.00 97.12 257 PRO A C 1
ATOM 1933 O O . PRO A 1 257 ? 0.936 9.150 -12.266 1.00 97.12 257 PRO A O 1
ATOM 1936 N N . GLN A 1 258 ? 2.404 9.217 -10.570 1.00 96.50 258 GLN A N 1
ATOM 1937 C CA . GLN A 1 258 ? 2.087 7.915 -10.014 1.00 96.50 258 GLN A CA 1
ATOM 1938 C C . GLN A 1 258 ? 0.650 7.910 -9.477 1.00 96.50 258 GLN A C 1
ATOM 1940 O O . GLN A 1 258 ? 0.252 8.847 -8.782 1.00 96.50 258 GLN A O 1
ATOM 1945 N N . ALA A 1 259 ? -0.087 6.825 -9.720 1.00 96.25 259 ALA A N 1
ATOM 1946 C CA . ALA A 1 259 ? -1.344 6.579 -9.028 1.00 96.25 259 ALA A CA 1
ATOM 1947 C C . ALA A 1 259 ? -1.056 6.215 -7.560 1.00 96.25 259 ALA A C 1
ATOM 1949 O O . ALA A 1 259 ? -0.430 5.189 -7.273 1.00 96.25 259 ALA A O 1
ATOM 1950 N N . GLY A 1 260 ? -1.462 7.096 -6.643 1.00 95.81 260 GLY A N 1
ATOM 1951 C CA . GLY A 1 260 ? -1.358 6.877 -5.201 1.00 95.81 260 GLY A CA 1
ATOM 1952 C C . GLY A 1 260 ? -2.540 6.061 -4.691 1.00 95.81 260 GLY A C 1
ATOM 1953 O O . GLY A 1 260 ? -3.676 6.303 -5.107 1.00 95.81 260 GLY A O 1
ATOM 1954 N N . ALA A 1 261 ? -2.285 5.095 -3.807 1.00 97.50 261 ALA A N 1
ATOM 1955 C CA . ALA A 1 261 ? -3.344 4.230 -3.294 1.00 97.50 261 ALA A CA 1
ATOM 1956 C C . ALA A 1 261 ? -3.138 3.785 -1.841 1.00 97.50 261 ALA A C 1
ATOM 1958 O O . ALA A 1 261 ? -2.020 3.567 -1.374 1.00 97.50 261 ALA A O 1
ATOM 1959 N N . THR A 1 262 ? -4.254 3.592 -1.137 1.00 98.31 262 THR A N 1
ATOM 1960 C CA . THR A 1 262 ? -4.317 2.827 0.111 1.00 98.31 262 THR A CA 1
ATOM 1961 C C . THR A 1 262 ? -5.040 1.517 -0.160 1.00 98.31 262 THR A C 1
ATOM 1963 O O . THR A 1 262 ? -6.185 1.501 -0.612 1.00 98.31 262 THR A O 1
ATOM 1966 N N . ILE A 1 263 ? -4.370 0.414 0.156 1.00 97.94 263 ILE A N 1
ATOM 1967 C CA . ILE A 1 263 ? -4.887 -0.940 0.023 1.00 97.94 263 ILE A CA 1
ATOM 1968 C C . ILE A 1 263 ? -5.649 -1.305 1.296 1.00 97.94 263 ILE A C 1
ATOM 1970 O O . ILE A 1 263 ? -5.073 -1.392 2.386 1.00 97.94 263 ILE A O 1
ATOM 1974 N N . ILE A 1 264 ? -6.956 -1.509 1.158 1.00 96.88 264 ILE A N 1
ATOM 1975 C CA . ILE A 1 264 ? -7.885 -1.778 2.252 1.00 96.88 264 ILE A CA 1
ATOM 1976 C C . ILE A 1 264 ? -8.208 -3.267 2.281 1.00 96.88 264 ILE A C 1
ATOM 1978 O O . ILE A 1 264 ? -8.815 -3.808 1.361 1.00 96.88 264 ILE A O 1
ATOM 1982 N N . ASP A 1 265 ? -7.838 -3.929 3.376 1.00 94.06 265 ASP A N 1
ATOM 1983 C CA . ASP A 1 265 ? -8.238 -5.312 3.606 1.00 94.06 265 ASP A CA 1
ATOM 1984 C C . ASP A 1 265 ? -9.647 -5.430 4.197 1.00 94.06 265 ASP A C 1
ATOM 1986 O O . ASP A 1 265 ? -10.174 -4.504 4.822 1.00 94.06 265 ASP A O 1
ATOM 1990 N N . SER A 1 266 ? -10.255 -6.608 4.047 1.00 93.56 266 SER A N 1
ATOM 1991 C CA . SER A 1 266 ? -11.617 -6.877 4.524 1.00 93.56 266 SER A CA 1
ATOM 1992 C C . SER A 1 266 ? -11.823 -6.569 6.015 1.00 93.56 266 SER A C 1
ATOM 1994 O O . SER A 1 266 ? -12.893 -6.112 6.422 1.00 93.56 266 SER A O 1
ATOM 1996 N N . ARG A 1 267 ? -10.800 -6.765 6.858 1.00 93.62 267 ARG A N 1
ATOM 1997 C CA . ARG A 1 267 ? -10.877 -6.510 8.309 1.00 93.62 267 ARG A CA 1
ATOM 1998 C C . ARG A 1 267 ? -10.852 -5.018 8.633 1.00 93.62 267 ARG A C 1
ATOM 2000 O O . ARG A 1 267 ? -11.577 -4.572 9.528 1.00 93.62 267 ARG A O 1
ATOM 2007 N N . SER A 1 268 ? -10.024 -4.264 7.925 1.00 95.38 268 SER A N 1
ATOM 2008 C CA . SER A 1 268 ? -9.930 -2.813 8.024 1.00 95.38 268 SER A CA 1
ATOM 2009 C C . SER A 1 268 ? -11.208 -2.175 7.494 1.00 95.38 268 SER A C 1
ATOM 2011 O O . SER A 1 268 ? -11.800 -1.373 8.210 1.00 95.38 268 SER A O 1
ATOM 2013 N N . ARG A 1 269 ? -11.729 -2.630 6.345 1.00 95.81 269 ARG A N 1
ATOM 2014 C CA . ARG A 1 269 ? -13.031 -2.204 5.804 1.00 95.81 269 ARG A CA 1
ATOM 2015 C C . ARG A 1 269 ? -14.164 -2.384 6.811 1.00 95.81 269 ARG A C 1
ATOM 2017 O O . ARG A 1 269 ? -14.834 -1.421 7.165 1.00 95.81 269 ARG A O 1
ATOM 2024 N N . GLN A 1 270 ? -14.316 -3.592 7.361 1.00 95.56 270 GLN A N 1
ATOM 2025 C CA . GLN A 1 270 ? -15.328 -3.872 8.390 1.00 95.56 270 GLN A CA 1
ATOM 2026 C C . GLN A 1 270 ? -15.167 -2.991 9.635 1.00 95.56 270 GLN A C 1
ATOM 2028 O O . GLN A 1 270 ? -16.137 -2.731 10.344 1.00 95.56 270 GLN A O 1
ATOM 2033 N N . THR A 1 271 ? -13.939 -2.578 9.955 1.00 95.00 271 THR A N 1
ATOM 2034 C CA . THR A 1 271 ? -13.663 -1.688 11.086 1.00 95.00 271 THR A CA 1
ATOM 2035 C C . THR A 1 271 ? -14.096 -0.261 10.767 1.00 95.00 271 THR A C 1
ATOM 2037 O O . THR A 1 271 ? -14.826 0.319 11.569 1.00 95.00 271 THR A O 1
ATOM 2040 N N . LEU A 1 272 ? -13.717 0.265 9.600 1.00 94.69 272 LEU A N 1
ATOM 2041 C CA . LEU A 1 272 ? -14.135 1.582 9.120 1.00 94.69 272 LEU A CA 1
ATOM 2042 C C . LEU A 1 272 ? -15.666 1.696 9.076 1.00 94.69 272 LEU A C 1
ATOM 2044 O O . LEU A 1 272 ? -16.233 2.573 9.721 1.00 94.69 272 LEU A O 1
ATOM 2048 N N . GLU A 1 273 ? -16.346 0.735 8.443 1.00 93.81 273 GLU A N 1
ATOM 2049 C CA . GLU A 1 273 ? -17.813 0.703 8.336 1.00 93.81 273 GLU A CA 1
ATOM 2050 C C . GLU A 1 273 ? -18.493 0.601 9.712 1.00 93.81 273 GLU A C 1
ATOM 2052 O O . GLU A 1 273 ? -19.416 1.352 10.024 1.00 93.81 273 GLU A O 1
ATOM 2057 N N . LYS A 1 274 ? -18.023 -0.306 10.581 1.00 92.19 274 LYS A N 1
ATOM 2058 C CA . LYS A 1 274 ? -18.633 -0.536 11.902 1.00 92.19 274 LYS A CA 1
ATOM 2059 C C . LYS A 1 274 ? -18.553 0.681 12.820 1.00 92.19 274 LYS A C 1
ATOM 2061 O O . LYS A 1 274 ? -19.421 0.849 13.680 1.00 92.19 274 LYS A O 1
ATOM 2066 N N . TYR A 1 275 ? -17.478 1.449 12.706 1.00 91.06 275 TYR A N 1
ATOM 2067 C CA . TYR A 1 275 ? -17.209 2.591 13.571 1.00 91.06 275 TYR A CA 1
ATOM 2068 C C . TYR A 1 275 ? -17.441 3.935 12.876 1.00 91.06 275 TYR A C 1
ATOM 2070 O O . TYR A 1 275 ? -17.207 4.964 13.502 1.00 91.06 275 TYR A O 1
ATOM 2078 N N . ASN A 1 276 ? -17.952 3.917 11.638 1.00 91.06 276 ASN A N 1
ATOM 2079 C CA . ASN A 1 276 ? -18.179 5.097 10.806 1.00 91.06 276 ASN A CA 1
ATOM 2080 C C . ASN A 1 276 ? -16.934 5.999 10.741 1.00 91.06 276 ASN A C 1
ATOM 2082 O O . ASN A 1 276 ? -17.010 7.200 11.000 1.00 91.06 276 ASN A O 1
ATOM 2086 N N . LEU A 1 277 ? -15.788 5.373 10.468 1.00 92.62 277 LEU A N 1
ATOM 2087 C CA . LEU A 1 277 ? -14.502 6.036 10.282 1.00 92.62 277 LEU A CA 1
ATOM 2088 C C . LEU A 1 277 ? -14.161 6.087 8.792 1.00 92.62 277 LEU A C 1
ATOM 2090 O O . LEU A 1 277 ? -14.416 5.123 8.070 1.00 92.62 277 LEU A O 1
ATOM 2094 N N . ASP A 1 278 ? -13.532 7.173 8.358 1.00 93.19 278 ASP A N 1
ATOM 2095 C CA . ASP A 1 278 ? -12.886 7.278 7.050 1.00 93.19 278 ASP A CA 1
ATOM 2096 C C . ASP A 1 278 ? -11.349 7.233 7.168 1.00 93.19 278 ASP A C 1
ATOM 2098 O O . ASP A 1 278 ? -10.783 7.267 8.264 1.00 93.19 278 ASP A O 1
ATOM 2102 N N . LEU A 1 279 ? -10.655 7.123 6.028 1.00 95.19 279 LEU A N 1
ATOM 2103 C CA . LEU A 1 279 ? -9.189 7.084 5.992 1.00 95.19 279 LEU A CA 1
ATOM 2104 C C . LEU A 1 279 ? -8.555 8.374 6.538 1.00 95.19 279 LEU A C 1
ATOM 2106 O O . LEU A 1 279 ? -7.520 8.308 7.198 1.00 95.19 279 LEU A O 1
ATOM 2110 N N . ILE A 1 280 ? -9.171 9.534 6.288 1.00 94.69 280 ILE A N 1
ATOM 2111 C CA . ILE A 1 280 ? -8.630 10.834 6.704 1.00 94.69 280 ILE A CA 1
ATOM 2112 C C . ILE A 1 280 ? -8.557 10.926 8.225 1.00 94.69 280 ILE A C 1
ATOM 2114 O O . ILE A 1 280 ? -7.551 11.379 8.768 1.00 94.69 280 ILE A O 1
ATOM 2118 N N . GLN A 1 281 ? -9.578 10.425 8.917 1.00 93.56 281 GLN A N 1
ATOM 2119 C CA . GLN A 1 281 ? -9.601 10.357 10.376 1.00 93.56 281 GLN A CA 1
ATOM 2120 C C . GLN A 1 281 ? -8.507 9.449 10.949 1.00 93.56 281 GLN A C 1
ATOM 2122 O O . GLN A 1 281 ? -8.097 9.645 12.092 1.00 93.56 281 GLN A O 1
ATOM 2127 N N . LEU A 1 282 ? -8.011 8.465 10.189 1.00 96.00 282 LEU A N 1
ATOM 2128 C CA . LEU A 1 282 ? -6.935 7.595 10.665 1.00 96.00 282 LEU A CA 1
ATOM 2129 C C . LEU A 1 282 ? -5.563 8.280 10.650 1.00 96.00 282 LEU A C 1
ATOM 2131 O O . LEU A 1 282 ? -4.715 7.905 11.460 1.00 96.00 282 LEU A O 1
ATOM 2135 N N . TYR A 1 283 ? -5.340 9.287 9.796 1.00 95.94 283 TYR A N 1
ATOM 2136 C CA . TYR A 1 283 ? -4.068 10.025 9.757 1.00 95.94 283 TYR A CA 1
ATOM 2137 C C . TYR A 1 283 ? -3.808 10.840 11.026 1.00 95.94 283 TYR A C 1
ATOM 2139 O O . TYR A 1 283 ? -2.657 11.075 11.381 1.00 95.94 283 TYR A O 1
ATOM 2147 N N . ALA A 1 284 ? -4.862 11.209 11.754 1.00 92.50 284 ALA A N 1
ATOM 2148 C CA . ALA A 1 284 ? -4.736 11.847 13.059 1.00 92.50 284 ALA A CA 1
ATOM 2149 C C . ALA A 1 284 ? -4.255 10.884 14.170 1.00 92.50 284 ALA A C 1
ATOM 2151 O O . ALA A 1 284 ? -3.846 11.307 15.252 1.00 92.50 284 ALA A O 1
ATOM 2152 N N . GLY A 1 285 ? -4.257 9.577 13.891 1.00 90.25 285 GLY A N 1
ATOM 2153 C CA . GLY A 1 285 ? -3.736 8.531 14.763 1.00 90.25 285 GLY A CA 1
ATOM 2154 C C . GLY A 1 285 ? -4.796 7.822 15.611 1.00 90.25 285 GLY A C 1
ATOM 2155 O O . GLY A 1 285 ? -5.960 8.218 15.696 1.00 90.25 285 GLY A O 1
ATOM 2156 N N . GLU A 1 286 ? -4.367 6.739 16.273 1.00 91.56 286 GLU A N 1
ATOM 2157 C CA . GLU A 1 286 ? -5.240 5.847 17.056 1.00 91.56 286 GLU A CA 1
ATOM 2158 C C . GLU A 1 286 ? -6.049 6.603 18.117 1.00 91.56 286 GLU A C 1
ATOM 2160 O O . GLU A 1 286 ? -7.241 6.346 18.280 1.00 91.56 286 GLU A O 1
ATOM 2165 N N . GLY A 1 287 ? -5.415 7.530 18.842 1.00 89.56 287 GLY A N 1
ATOM 2166 C CA . GLY A 1 287 ? -6.051 8.251 19.945 1.00 89.56 287 GLY A CA 1
ATOM 2167 C C . GLY A 1 287 ? -7.263 9.069 19.502 1.00 89.56 287 GLY A C 1
ATOM 2168 O O . GLY A 1 287 ? -8.309 9.007 20.150 1.00 89.56 287 GLY A O 1
ATOM 2169 N N . GLU A 1 288 ? -7.145 9.778 18.379 1.00 90.56 288 GLU A N 1
ATOM 2170 C CA . GLU A 1 288 ? -8.222 10.602 17.827 1.00 90.56 288 GLU A CA 1
ATOM 2171 C C . GLU A 1 288 ? -9.326 9.739 17.208 1.00 90.56 288 GLU A C 1
ATOM 2173 O O . GLU A 1 288 ? -10.504 9.925 17.517 1.00 90.56 288 GLU A O 1
ATOM 2178 N N . ALA A 1 289 ? -8.959 8.702 16.446 1.00 90.62 289 ALA A N 1
ATOM 2179 C CA . ALA A 1 289 ? -9.923 7.752 15.894 1.00 90.62 289 ALA A CA 1
ATOM 2180 C C . ALA A 1 289 ? -10.739 7.047 16.999 1.00 90.62 289 ALA A C 1
ATOM 2182 O O . ALA A 1 289 ? -11.959 6.906 16.897 1.00 90.62 289 ALA A O 1
ATOM 2183 N N . VAL A 1 290 ? -10.094 6.650 18.103 1.00 91.31 290 VAL A N 1
ATOM 2184 C CA . VAL A 1 290 ? -10.773 6.097 19.288 1.00 91.31 290 VAL A CA 1
ATOM 2185 C C . VAL A 1 290 ? -11.638 7.151 19.986 1.00 91.31 290 VAL A C 1
ATOM 2187 O O . VAL A 1 290 ? -12.717 6.810 20.479 1.00 91.31 290 VAL A O 1
ATOM 2190 N N . GLY A 1 291 ? -11.182 8.405 20.041 1.00 88.19 291 GLY A N 1
ATOM 2191 C CA . GLY A 1 291 ? -11.935 9.544 20.570 1.00 88.19 291 GLY A CA 1
ATOM 2192 C C . GLY A 1 291 ? -13.273 9.721 19.856 1.00 88.19 291 GLY A C 1
ATOM 2193 O O . GLY A 1 291 ? -14.316 9.667 20.508 1.00 88.19 291 GLY A O 1
ATOM 2194 N N . ASN A 1 292 ? -13.254 9.771 18.523 1.00 85.00 292 ASN A N 1
ATOM 2195 C CA . ASN A 1 292 ? -14.451 9.896 17.682 1.00 85.00 292 ASN A CA 1
ATOM 2196 C C . ASN A 1 292 ? -15.465 8.770 17.951 1.00 85.00 292 ASN A C 1
ATOM 2198 O O . ASN A 1 292 ? -16.668 8.997 18.096 1.00 85.00 292 ASN A O 1
ATOM 2202 N N . VAL A 1 293 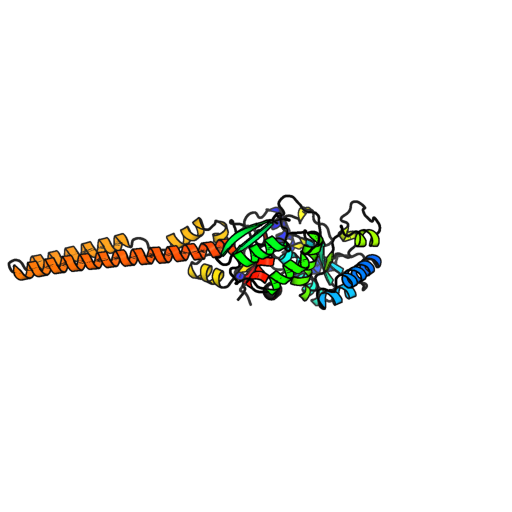? -14.979 7.533 18.101 1.00 85.62 293 VAL A N 1
ATOM 2203 C CA . VAL A 1 293 ? -15.841 6.386 18.423 1.00 85.62 293 VAL A CA 1
ATOM 2204 C C . VAL A 1 293 ? -16.402 6.481 19.839 1.00 85.62 293 VAL A C 1
ATOM 2206 O O . VAL A 1 293 ? -17.558 6.121 20.066 1.00 85.62 293 VAL A O 1
ATOM 2209 N N . ARG A 1 294 ? -15.623 6.979 20.801 1.00 85.38 294 ARG A N 1
ATOM 2210 C CA . ARG A 1 294 ? -16.081 7.165 22.181 1.00 85.38 294 ARG A CA 1
ATOM 2211 C C . ARG A 1 294 ? -17.176 8.223 22.274 1.00 85.38 294 ARG A C 1
ATOM 2213 O O . ARG A 1 294 ? -18.147 7.998 22.988 1.00 85.38 294 ARG A O 1
ATOM 2220 N N . GLU A 1 295 ? -17.046 9.326 21.547 1.00 82.56 295 GLU A N 1
ATOM 2221 C CA . GLU A 1 295 ? -18.045 10.402 21.511 1.00 82.56 295 GLU A CA 1
ATOM 2222 C C . GLU A 1 295 ? -19.370 9.959 20.879 1.00 82.56 295 GLU A C 1
ATOM 2224 O O . GLU A 1 295 ? -20.431 10.454 21.254 1.00 82.56 295 GLU A O 1
ATOM 2229 N N . SER A 1 296 ? -19.337 8.959 19.991 1.00 77.31 296 SER A N 1
ATOM 2230 C CA . SER A 1 296 ? -20.551 8.353 19.428 1.00 77.31 296 SER A CA 1
ATOM 2231 C C . SER A 1 296 ? -21.343 7.483 20.422 1.00 77.31 296 SER A C 1
ATOM 2233 O O . SER A 1 296 ? -22.489 7.112 20.148 1.00 77.31 296 SER A O 1
ATOM 2235 N N . LEU A 1 297 ? -20.762 7.122 21.578 1.00 74.00 297 LEU A N 1
ATOM 2236 C CA . LEU A 1 297 ? -21.460 6.325 22.586 1.00 74.00 297 LEU A CA 1
ATOM 2237 C C . LEU A 1 297 ? -22.537 7.158 23.298 1.00 74.00 297 LEU A C 1
ATOM 2239 O O . LEU A 1 297 ? -22.299 8.320 23.616 1.00 74.00 297 LEU A O 1
ATOM 2243 N N . PRO A 1 298 ? -23.704 6.570 23.634 1.00 69.38 298 PRO A N 1
ATOM 2244 C CA . PRO A 1 298 ? -24.759 7.295 24.331 1.00 69.38 298 PRO A CA 1
ATOM 2245 C C . PRO A 1 298 ? -24.252 7.833 25.679 1.00 69.38 298 PRO A C 1
ATOM 2247 O O . PRO A 1 298 ? -23.922 7.028 26.559 1.00 69.38 298 PRO A O 1
ATOM 2250 N N . PRO A 1 299 ? -24.226 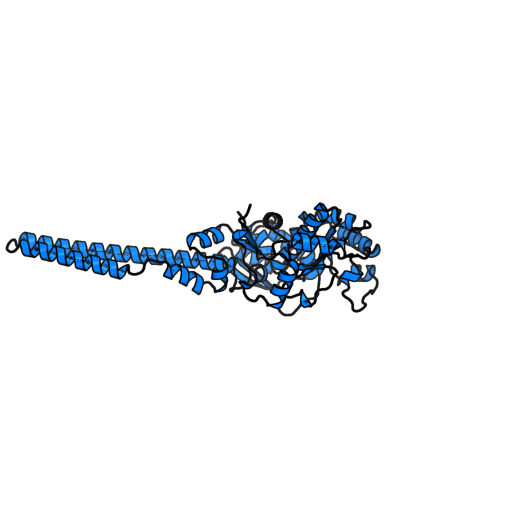9.160 25.892 1.00 71.00 299 PRO A N 1
ATOM 2251 C CA . PRO A 1 299 ? -23.880 9.704 27.191 1.00 71.00 299 PRO A CA 1
ATOM 2252 C C . PRO A 1 299 ? -25.000 9.409 28.191 1.00 71.00 299 PRO A C 1
ATOM 2254 O O . PRO A 1 299 ? -26.168 9.188 27.835 1.00 71.00 299 PRO A O 1
ATOM 2257 N N . GLY A 1 300 ? -24.662 9.453 29.475 1.00 78.88 300 GLY A N 1
ATOM 2258 C CA . GLY A 1 300 ? -25.681 9.513 30.511 1.00 78.88 300 GLY A CA 1
ATOM 2259 C C . GLY A 1 300 ? -26.161 8.163 31.052 1.00 78.88 300 GLY A C 1
ATOM 2260 O O . GLY A 1 300 ? -27.257 8.114 31.613 1.00 78.88 300 GLY A O 1
ATOM 2261 N N . ILE A 1 301 ? -25.458 7.044 30.814 1.00 81.75 301 ILE A N 1
ATOM 2262 C CA . ILE A 1 301 ? -25.892 5.729 31.327 1.00 81.75 301 ILE A CA 1
ATOM 2263 C C . ILE A 1 301 ? -25.965 5.723 32.866 1.00 81.75 301 ILE A C 1
ATOM 2265 O O . ILE A 1 301 ? -27.039 5.375 33.373 1.00 81.75 301 ILE A O 1
ATOM 2269 N N . PRO A 1 302 ? -24.926 6.158 33.610 1.00 84.25 302 PRO A N 1
ATOM 2270 C CA . PRO A 1 302 ? -25.008 6.283 35.068 1.00 84.25 302 PRO A CA 1
ATOM 2271 C C . PRO A 1 302 ? -26.179 7.172 35.517 1.00 84.25 302 PRO A C 1
ATOM 2273 O O . PRO A 1 302 ? -26.955 6.814 36.398 1.00 84.25 302 PRO A O 1
ATOM 2276 N N . GLU A 1 303 ? -26.401 8.298 34.841 1.00 88.94 303 GLU A N 1
ATOM 2277 C CA . GLU A 1 303 ? -27.462 9.263 35.133 1.00 88.94 303 GLU A CA 1
ATOM 2278 C C . GLU A 1 303 ? -28.864 8.701 34.842 1.00 88.94 303 GLU A C 1
ATOM 2280 O O . GLU A 1 303 ? -29.846 9.066 35.496 1.00 88.94 303 GLU A O 1
ATOM 2285 N N . ARG A 1 304 ? -28.998 7.808 33.854 1.00 89.81 304 ARG A N 1
ATOM 2286 C CA . ARG A 1 304 ? -30.246 7.081 33.568 1.00 89.81 304 ARG A CA 1
ATOM 2287 C C . ARG A 1 304 ? -30.531 6.033 34.643 1.00 89.81 304 ARG A C 1
ATOM 2289 O O . ARG A 1 304 ? -31.673 5.950 35.092 1.00 89.81 304 ARG A O 1
ATOM 2296 N N . PHE A 1 305 ? -29.524 5.281 35.094 1.00 92.44 305 PHE A N 1
ATOM 2297 C CA . PHE A 1 305 ? -29.680 4.335 36.204 1.00 92.44 305 PHE A CA 1
ATOM 2298 C C . PHE A 1 305 ? -29.965 5.045 37.531 1.00 92.44 305 PHE A C 1
ATOM 2300 O O . PHE A 1 305 ? -30.843 4.606 38.274 1.00 92.44 305 PHE A O 1
ATOM 2307 N N . ALA A 1 306 ? -29.307 6.175 37.799 1.00 91.19 306 ALA A N 1
ATOM 2308 C CA . ALA A 1 306 ? -29.586 7.022 38.955 1.00 91.19 306 ALA A CA 1
ATOM 2309 C C . ALA A 1 306 ? -31.042 7.518 38.957 1.00 91.19 306 ALA A C 1
ATOM 2311 O O . ALA A 1 306 ? -31.744 7.362 39.957 1.00 91.19 306 ALA A O 1
ATOM 2312 N N . ARG A 1 307 ? -31.542 8.021 37.816 1.00 94.19 307 ARG A N 1
ATOM 2313 C CA . ARG A 1 307 ? -32.958 8.406 37.667 1.00 94.19 307 ARG A CA 1
ATOM 2314 C C . ARG A 1 307 ? -33.916 7.234 37.868 1.00 94.19 307 ARG A C 1
ATOM 2316 O O . ARG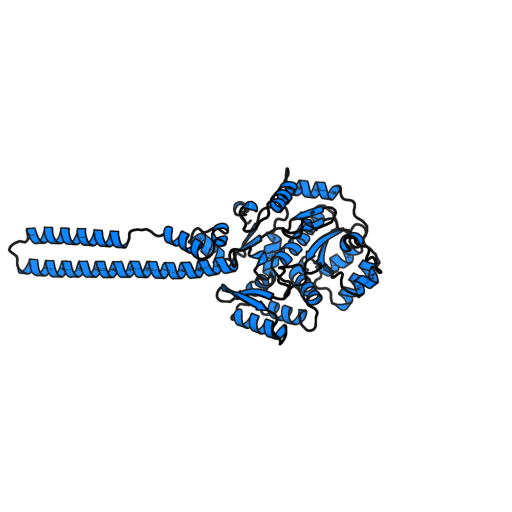 A 1 307 ? -34.923 7.390 38.553 1.00 94.19 307 ARG A O 1
ATOM 2323 N N . LEU A 1 308 ? -33.609 6.064 37.306 1.00 95.19 308 LEU A N 1
ATOM 2324 C CA . LEU A 1 308 ? -34.440 4.866 37.451 1.00 95.19 308 LEU A CA 1
ATOM 2325 C C . LEU A 1 308 ? -34.540 4.411 38.915 1.00 95.19 308 LEU A C 1
ATOM 2327 O O . LEU A 1 308 ? -35.629 4.064 39.372 1.00 95.19 308 LEU A O 1
ATOM 2331 N N . ARG A 1 309 ? -33.431 4.454 39.666 1.00 95.25 309 ARG A N 1
ATOM 2332 C CA . ARG A 1 309 ? -33.419 4.157 41.109 1.00 95.25 309 ARG A CA 1
ATOM 2333 C C . ARG A 1 309 ? -34.296 5.126 41.886 1.00 95.25 309 ARG A C 1
ATOM 2335 O O . ARG A 1 309 ? -35.194 4.667 42.583 1.00 95.25 309 ARG A O 1
ATOM 2342 N N . ALA A 1 310 ? -34.091 6.429 41.696 1.00 95.31 310 ALA A N 1
ATOM 2343 C CA . ALA A 1 310 ? -34.855 7.463 42.391 1.00 95.31 310 ALA A CA 1
ATOM 2344 C C . ALA A 1 310 ? -36.364 7.350 42.117 1.00 95.31 310 ALA A C 1
ATOM 2346 O O . ALA A 1 310 ? -37.176 7.443 43.035 1.00 95.31 310 ALA A O 1
ATOM 2347 N N . GLN A 1 311 ? -36.753 7.083 40.864 1.00 96.75 311 GLN A N 1
ATOM 2348 C CA . GLN A 1 311 ? -38.158 6.873 40.509 1.00 96.75 311 GLN A CA 1
ATOM 2349 C C . GLN A 1 311 ? -38.737 5.622 41.184 1.00 96.75 311 GLN A C 1
ATOM 2351 O O . GLN A 1 311 ? -39.881 5.635 41.637 1.00 96.75 311 GLN A O 1
ATOM 2356 N N . THR A 1 312 ? -37.957 4.544 41.262 1.00 95.38 312 THR A N 1
ATOM 2357 C CA . THR A 1 312 ? -38.397 3.281 41.867 1.00 95.38 312 THR A CA 1
ATOM 2358 C C . THR A 1 312 ? -38.565 3.412 43.378 1.00 95.38 312 THR A C 1
ATOM 2360 O O . THR A 1 312 ? -39.582 2.985 43.915 1.00 95.38 312 THR A O 1
ATOM 2363 N N . GLU A 1 313 ? -37.599 4.041 44.046 1.00 95.12 313 GLU A N 1
ATOM 2364 C CA . GLU A 1 313 ? -37.626 4.335 45.481 1.00 95.12 313 GLU A CA 1
ATOM 2365 C C . GLU A 1 313 ? -38.840 5.188 45.844 1.00 95.12 313 GLU A C 1
ATOM 2367 O O . GLU A 1 313 ? -39.678 4.747 46.627 1.00 95.12 313 GLU A O 1
ATOM 2372 N N . LYS A 1 314 ? -39.032 6.317 45.150 1.00 96.12 314 LYS A N 1
ATOM 2373 C CA . LYS A 1 314 ? -40.212 7.170 45.325 1.00 96.12 314 LYS A CA 1
ATOM 2374 C C . LYS A 1 314 ? -41.526 6.392 45.178 1.00 96.12 314 LYS A C 1
ATOM 2376 O O . LYS A 1 314 ? -42.425 6.536 46.000 1.00 96.12 314 LYS A O 1
ATOM 2381 N N . THR A 1 315 ? -41.639 5.554 44.146 1.00 95.50 315 THR A N 1
ATOM 2382 C CA . THR A 1 315 ? -42.862 4.769 43.894 1.00 95.50 315 THR A CA 1
ATOM 2383 C C . THR A 1 315 ? -43.118 3.741 45.005 1.00 95.50 315 THR A C 1
ATOM 2385 O O . THR A 1 315 ? -44.262 3.534 45.411 1.00 95.50 315 THR A O 1
ATOM 2388 N N . MET A 1 316 ? -42.062 3.101 45.517 1.00 92.69 316 MET A N 1
ATOM 2389 C CA . MET A 1 316 ? -42.166 2.156 46.631 1.00 92.69 316 MET A CA 1
ATOM 2390 C C . MET A 1 316 ? -42.556 2.855 47.934 1.00 92.69 316 MET A C 1
ATOM 2392 O O . MET A 1 316 ? -43.406 2.340 48.660 1.00 92.69 316 MET A O 1
ATOM 2396 N N . ASP A 1 317 ? -41.998 4.031 48.208 1.00 93.00 317 ASP A N 1
ATOM 2397 C CA . ASP A 1 317 ? -42.325 4.813 49.401 1.00 93.00 317 ASP A CA 1
ATOM 2398 C C . ASP A 1 317 ? -43.783 5.297 49.381 1.00 93.00 317 ASP A C 1
ATOM 2400 O O . ASP A 1 317 ? -44.496 5.168 50.380 1.00 93.00 317 ASP A O 1
ATOM 2404 N N . GLU A 1 318 ? -44.275 5.759 48.225 1.00 93.94 318 GLU A N 1
ATOM 2405 C CA . GLU A 1 318 ? -45.689 6.109 48.026 1.00 93.94 318 GLU A CA 1
ATOM 2406 C C . GLU A 1 318 ? -46.624 4.910 48.264 1.00 93.94 318 GLU A C 1
ATOM 2408 O O . GLU A 1 318 ? -47.693 5.062 48.865 1.00 93.94 318 GLU A O 1
ATOM 2413 N N . LEU A 1 319 ? -46.227 3.708 47.830 1.00 91.12 319 LEU A N 1
ATOM 2414 C CA . LEU A 1 319 ? -46.988 2.483 48.076 1.00 91.12 319 LEU A CA 1
ATOM 2415 C C . LEU A 1 319 ? -47.007 2.129 49.568 1.00 91.12 319 LEU A C 1
ATOM 2417 O O . LEU A 1 319 ? -48.083 1.889 50.115 1.00 91.12 319 LEU A O 1
ATOM 2421 N N . LYS A 1 320 ? -45.849 2.142 50.243 1.00 91.69 320 LYS A N 1
ATOM 2422 C CA . LYS A 1 320 ? -45.746 1.857 51.685 1.00 91.69 320 LYS A CA 1
ATOM 2423 C C . LYS A 1 320 ? -46.597 2.811 52.518 1.00 91.69 320 LYS A C 1
ATOM 2425 O O . LYS A 1 320 ? -47.270 2.365 53.445 1.00 91.69 320 LYS A O 1
ATOM 2430 N N . ALA A 1 321 ? -46.623 4.097 52.164 1.00 92.19 321 ALA A N 1
ATOM 2431 C CA . ALA A 1 321 ? -47.424 5.102 52.860 1.00 92.19 321 ALA A CA 1
ATOM 2432 C C . ALA A 1 321 ? -48.929 4.771 52.859 1.00 92.19 321 ALA A C 1
ATOM 2434 O O . ALA A 1 321 ? -49.617 5.019 53.848 1.00 92.19 321 ALA A O 1
ATOM 2435 N N . ARG A 1 322 ? -49.448 4.151 51.788 1.00 91.81 322 ARG A N 1
ATOM 2436 C CA . ARG A 1 322 ? -50.855 3.712 51.703 1.00 91.81 322 ARG A CA 1
ATOM 2437 C C . ARG A 1 322 ? -51.167 2.468 52.541 1.00 91.81 322 ARG A C 1
ATOM 2439 O O . ARG A 1 322 ? -52.337 2.177 52.762 1.00 91.81 322 ARG A O 1
ATOM 2446 N N . MET A 1 323 ? -50.148 1.742 52.997 1.00 88.19 323 MET A N 1
ATOM 2447 C CA . MET A 1 323 ? -50.271 0.497 53.770 1.00 88.19 323 MET A CA 1
ATOM 2448 C C . MET A 1 323 ? -49.993 0.700 55.267 1.00 88.19 323 MET A C 1
ATOM 2450 O O . MET A 1 323 ? -49.659 -0.247 55.984 1.00 88.19 323 MET A O 1
ATOM 2454 N N . ALA A 1 324 ? -50.094 1.942 55.746 1.00 82.75 324 ALA A N 1
ATOM 2455 C CA . ALA A 1 324 ? -49.838 2.292 57.135 1.00 82.75 324 ALA A CA 1
ATOM 2456 C C . ALA A 1 324 ? -50.689 1.436 58.098 1.00 82.75 324 ALA A C 1
ATOM 2458 O O . ALA A 1 324 ? -51.910 1.382 57.983 1.00 82.75 324 ALA A O 1
ATOM 2459 N N . GLY A 1 325 ? -50.028 0.764 59.048 1.00 84.06 325 GLY A N 1
ATOM 2460 C CA . GLY A 1 325 ? -50.656 -0.128 60.036 1.00 84.06 325 GLY A CA 1
ATOM 2461 C C . GLY A 1 325 ? -50.448 -1.627 59.781 1.00 84.06 325 GLY A C 1
ATOM 2462 O O . GLY A 1 325 ? -50.474 -2.408 60.728 1.00 84.06 325 GLY A O 1
ATOM 2463 N N . GLU A 1 326 ? -50.131 -2.040 58.550 1.00 88.19 326 GLU A N 1
ATOM 2464 C CA . GLU A 1 326 ? -49.930 -3.452 58.186 1.00 88.19 326 GLU A CA 1
ATOM 2465 C C . GLU A 1 326 ? -48.457 -3.884 58.320 1.00 88.19 326 GLU A C 1
ATOM 2467 O O . GLU A 1 326 ? -47.722 -4.044 57.341 1.00 88.19 326 GLU A O 1
ATOM 2472 N N . THR A 1 327 ? -47.985 -4.085 59.558 1.00 85.81 327 THR A N 1
ATOM 2473 C CA . THR A 1 327 ? -46.551 -4.279 59.881 1.00 85.81 327 THR A CA 1
ATOM 2474 C C . THR A 1 327 ? -45.866 -5.406 59.098 1.00 85.81 327 THR A C 1
ATOM 2476 O O . THR A 1 327 ? -44.699 -5.280 58.720 1.00 85.81 327 THR A O 1
ATOM 2479 N N . ARG A 1 328 ? -46.558 -6.529 58.850 1.00 87.19 328 ARG A N 1
ATOM 2480 C CA . ARG A 1 328 ? -45.986 -7.650 58.080 1.00 87.19 328 ARG A CA 1
ATOM 2481 C C . ARG A 1 328 ? -45.770 -7.282 56.616 1.00 87.19 328 ARG A C 1
ATOM 2483 O O . ARG A 1 328 ? -44.779 -7.713 56.032 1.00 87.19 328 ARG A O 1
ATOM 2490 N N . VAL A 1 329 ? -46.668 -6.484 56.042 1.00 87.50 329 VAL A N 1
ATOM 2491 C CA . VAL A 1 329 ? -46.587 -6.098 54.634 1.00 87.50 329 VAL A CA 1
ATOM 2492 C C . VAL A 1 329 ? -45.521 -5.029 54.415 1.00 87.50 329 VAL A C 1
ATOM 2494 O O . VAL A 1 329 ? -44.766 -5.127 53.452 1.00 87.50 329 VAL A O 1
ATOM 2497 N N . LEU A 1 330 ? -45.367 -4.085 55.350 1.00 90.19 330 LEU A N 1
ATOM 2498 C CA . LEU A 1 330 ? -44.293 -3.085 55.309 1.00 90.19 330 LEU A CA 1
ATOM 2499 C C . LEU A 1 330 ? -42.898 -3.735 55.288 1.00 90.19 330 LEU A C 1
ATOM 2501 O O . LEU A 1 330 ? -42.098 -3.420 54.412 1.00 90.19 330 LEU A O 1
ATOM 2505 N N . LYS A 1 331 ? -42.645 -4.739 56.144 1.00 90.00 331 LYS A N 1
ATOM 2506 C CA . LYS A 1 331 ? -41.378 -5.501 56.121 1.00 90.00 331 LYS A CA 1
ATOM 2507 C C . LYS A 1 331 ? -41.127 -6.205 54.784 1.00 90.00 331 LYS A C 1
ATOM 2509 O O . LYS A 1 331 ? -39.993 -6.264 54.312 1.00 90.00 331 LYS A O 1
ATOM 2514 N N . ALA A 1 332 ? -42.175 -6.766 54.176 1.00 89.88 332 ALA A N 1
ATOM 2515 C CA . ALA A 1 332 ? -42.063 -7.400 52.865 1.00 89.88 332 ALA A CA 1
ATOM 2516 C C . ALA A 1 332 ? -41.773 -6.369 51.759 1.00 89.88 332 ALA A C 1
ATOM 2518 O O . ALA A 1 332 ? -40.977 -6.648 50.862 1.00 89.88 332 ALA A O 1
ATOM 2519 N N . ALA A 1 333 ? -42.372 -5.176 51.840 1.00 90.31 333 ALA A N 1
ATOM 2520 C CA . ALA A 1 333 ? -42.128 -4.075 50.914 1.00 90.31 333 ALA A CA 1
ATOM 2521 C C . ALA A 1 333 ? -40.692 -3.532 51.019 1.00 90.31 333 ALA A C 1
ATOM 2523 O O . ALA A 1 333 ? -40.072 -3.301 49.983 1.00 90.31 333 ALA A O 1
ATOM 2524 N N . ASP A 1 334 ? -40.142 -3.400 52.232 1.00 91.12 334 ASP A N 1
ATOM 2525 C CA . ASP A 1 334 ? -38.738 -3.019 52.454 1.00 91.12 334 ASP A CA 1
ATOM 2526 C C . ASP A 1 334 ? -37.784 -4.020 51.795 1.00 91.12 334 ASP A C 1
ATOM 2528 O O . ASP A 1 334 ? -36.963 -3.650 50.956 1.00 91.12 334 ASP A O 1
ATOM 2532 N N . SER A 1 335 ? -37.969 -5.314 52.078 1.00 94.06 335 SER A N 1
ATOM 2533 C CA . SER A 1 335 ? -37.157 -6.374 51.469 1.00 94.06 335 SER A CA 1
ATOM 2534 C C . SER A 1 335 ? -37.289 -6.405 49.939 1.00 94.06 335 SER A C 1
ATOM 2536 O O . SER A 1 335 ? -36.319 -6.663 49.222 1.00 94.06 335 SER A O 1
ATOM 2538 N N . CYS A 1 336 ? -38.481 -6.120 49.407 1.00 93.38 336 CYS A N 1
ATOM 2539 C CA . CYS A 1 336 ? -38.699 -6.002 47.968 1.00 93.38 336 CYS A CA 1
ATOM 2540 C C . CYS A 1 336 ? -37.912 -4.824 47.371 1.00 93.38 336 CYS A C 1
ATOM 2542 O O . CYS A 1 336 ? -37.202 -5.007 46.381 1.00 93.38 336 CYS A O 1
ATOM 2544 N N . GLN A 1 337 ? -37.977 -3.642 47.991 1.00 94.00 337 GLN A N 1
ATOM 2545 C CA . GLN A 1 337 ? -37.250 -2.450 47.545 1.00 94.00 337 GLN A CA 1
ATOM 2546 C C . GLN A 1 337 ? -35.735 -2.660 47.568 1.00 94.00 337 GLN A C 1
ATOM 2548 O O . GLN A 1 337 ? -35.071 -2.349 46.578 1.00 94.00 337 GLN A O 1
ATOM 2553 N N . GLU A 1 338 ? -35.193 -3.258 48.632 1.00 94.69 338 GLU A N 1
ATOM 2554 C CA . GLU A 1 338 ? -33.772 -3.623 48.716 1.00 94.69 338 GLU A CA 1
ATOM 2555 C C . GLU A 1 338 ? -33.361 -4.555 47.568 1.00 94.69 338 GLU A C 1
ATOM 2557 O O . GLU A 1 338 ? -32.344 -4.337 46.903 1.00 94.69 338 GLU A O 1
ATOM 2562 N N . ARG A 1 339 ? -34.179 -5.576 47.273 1.00 96.56 339 ARG A N 1
ATOM 2563 C CA . ARG A 1 339 ? -33.925 -6.502 46.159 1.00 96.56 339 ARG A CA 1
ATOM 2564 C C . ARG A 1 339 ? -33.975 -5.797 44.808 1.00 96.56 339 ARG A C 1
ATOM 2566 O O . ARG A 1 339 ? -33.127 -6.086 43.965 1.00 96.56 339 ARG A O 1
ATOM 2573 N N . ILE A 1 340 ? -34.928 -4.892 44.588 1.00 95.56 340 ILE A N 1
ATOM 2574 C CA . ILE A 1 340 ? -35.019 -4.120 43.343 1.00 95.56 340 ILE A CA 1
ATOM 2575 C C . ILE A 1 340 ? -33.784 -3.226 43.185 1.00 95.56 340 ILE A C 1
ATOM 2577 O O . ILE A 1 340 ? -33.131 -3.276 42.141 1.00 95.56 340 ILE A O 1
ATOM 2581 N N . ALA A 1 341 ? -33.407 -2.478 44.225 1.00 92.94 341 ALA A N 1
ATOM 2582 C CA . ALA A 1 341 ? -32.214 -1.634 44.219 1.00 92.94 341 ALA A CA 1
ATOM 2583 C C . ALA A 1 341 ? -30.944 -2.449 43.914 1.00 92.94 341 ALA A C 1
ATOM 2585 O O . ALA A 1 341 ? -30.138 -2.059 43.062 1.00 92.94 341 ALA A O 1
ATOM 2586 N N . TYR A 1 342 ? -30.808 -3.628 44.529 1.00 95.44 342 TYR A N 1
ATOM 2587 C CA . TYR A 1 342 ? -29.713 -4.555 44.257 1.00 95.44 342 TYR A CA 1
ATOM 2588 C C . TYR A 1 342 ? -29.689 -5.021 42.791 1.00 95.44 342 TYR A C 1
ATOM 2590 O O . TYR A 1 342 ? -28.632 -4.990 42.155 1.00 95.44 342 TYR A O 1
ATOM 2598 N N . GLN A 1 343 ? -30.833 -5.411 42.214 1.00 96.62 343 GLN A N 1
ATOM 2599 C CA . GLN A 1 343 ? -30.887 -5.819 40.802 1.00 96.62 343 GLN A CA 1
ATOM 2600 C C . GLN A 1 343 ? -30.574 -4.657 39.850 1.00 96.62 343 GLN A C 1
ATOM 2602 O O . GLN A 1 343 ? -29.851 -4.857 38.874 1.00 96.62 343 GLN A O 1
ATOM 2607 N N . LEU A 1 344 ? -31.039 -3.439 40.149 1.00 95.12 344 LEU A N 1
ATOM 2608 C CA . LEU A 1 344 ? -30.702 -2.242 39.372 1.00 95.12 344 LEU A CA 1
ATOM 2609 C C . LEU A 1 344 ? -29.200 -1.929 39.425 1.00 95.12 344 LEU A C 1
ATOM 2611 O O . LEU A 1 344 ? -28.614 -1.583 38.403 1.00 95.12 344 LEU A O 1
ATOM 2615 N N . SER A 1 345 ? -28.550 -2.078 40.585 1.00 92.69 345 SER A N 1
ATOM 2616 C CA . SER A 1 345 ? -27.086 -1.957 40.703 1.00 92.69 345 SER A CA 1
ATOM 2617 C C . SER A 1 345 ? -26.351 -3.034 39.901 1.00 92.69 345 SER A C 1
ATOM 2619 O O . SER A 1 345 ? -25.406 -2.741 39.170 1.00 92.69 345 SER A O 1
ATOM 2621 N N . LYS A 1 346 ? -26.815 -4.287 39.965 1.00 95.31 346 LYS A N 1
ATOM 2622 C CA . LYS A 1 346 ? -26.235 -5.389 39.187 1.00 95.31 346 LYS A CA 1
ATOM 2623 C C . LYS A 1 346 ? -26.364 -5.161 37.678 1.00 95.31 346 LYS A C 1
ATOM 2625 O O . LYS A 1 346 ? -25.460 -5.529 36.930 1.00 95.31 346 LYS A O 1
ATOM 2630 N N . MET A 1 347 ? -27.473 -4.575 37.231 1.00 93.12 347 MET A N 1
ATOM 2631 C CA . MET A 1 347 ? -27.702 -4.263 35.823 1.00 93.12 347 MET A CA 1
ATOM 2632 C C . MET A 1 347 ? -26.824 -3.104 35.339 1.00 93.12 347 MET A C 1
ATOM 2634 O O . MET A 1 347 ? -26.215 -3.245 34.283 1.00 93.12 347 MET A O 1
ATOM 2638 N N . GLU A 1 348 ? -26.679 -2.029 36.120 1.00 91.06 348 GLU A N 1
ATOM 2639 C CA . GLU A 1 348 ? -25.752 -0.924 35.813 1.00 91.06 348 GLU A CA 1
ATOM 2640 C C . GLU A 1 348 ? -24.324 -1.440 35.612 1.00 91.06 348 GLU A C 1
ATOM 2642 O O . GLU A 1 348 ? -23.758 -1.258 34.536 1.00 91.06 348 GLU A O 1
ATOM 2647 N N . LYS A 1 349 ? -23.800 -2.222 36.568 1.00 91.00 349 LYS A N 1
ATOM 2648 C CA . LYS A 1 349 ? -22.458 -2.823 36.464 1.00 91.00 349 LYS A CA 1
ATOM 2649 C C . LYS A 1 349 ? -22.282 -3.691 35.215 1.00 91.00 349 LYS A C 1
ATOM 2651 O O . LYS A 1 349 ? -21.210 -3.717 34.619 1.00 91.00 349 LYS A O 1
ATOM 2656 N N . ARG A 1 350 ? -23.323 -4.431 34.809 1.00 90.12 350 ARG A N 1
ATOM 2657 C CA . ARG A 1 350 ? -23.292 -5.250 33.583 1.00 90.12 350 ARG A CA 1
ATOM 2658 C C . ARG A 1 350 ? -23.251 -4.392 32.322 1.00 90.12 350 ARG A C 1
ATOM 2660 O O . ARG A 1 350 ? -22.541 -4.749 31.386 1.00 90.12 350 ARG A O 1
ATOM 2667 N N . VAL A 1 351 ? -24.003 -3.293 32.291 1.00 87.94 351 VAL A N 1
ATOM 2668 C CA . VAL A 1 351 ? -23.993 -2.356 31.162 1.00 87.94 351 VAL A CA 1
ATOM 2669 C C . VAL A 1 351 ? -22.633 -1.672 31.059 1.00 87.94 351 VAL A C 1
ATOM 2671 O O . VAL A 1 351 ? -22.048 -1.683 29.981 1.00 87.94 351 VAL A O 1
ATOM 2674 N N . GLU A 1 352 ? -22.093 -1.164 32.167 1.00 86.19 352 GLU A N 1
ATOM 2675 C CA . GLU A 1 352 ? -20.754 -0.562 32.217 1.00 86.19 352 GLU A CA 1
ATOM 2676 C C . GLU A 1 352 ? -19.682 -1.536 31.721 1.00 86.19 352 GLU A C 1
ATOM 2678 O O . GLU A 1 352 ? -18.942 -1.215 30.795 1.00 86.19 352 GLU A O 1
ATOM 2683 N N . ALA A 1 353 ? -19.658 -2.766 32.249 1.00 87.25 353 ALA A N 1
ATOM 2684 C CA . ALA A 1 353 ? -18.718 -3.794 31.805 1.00 87.25 353 ALA A CA 1
ATOM 2685 C C . ALA A 1 353 ? -18.859 -4.108 30.304 1.00 87.25 353 ALA A C 1
ATOM 2687 O O . ALA A 1 353 ? -17.859 -4.264 29.603 1.00 87.25 353 ALA A O 1
ATOM 2688 N N . SER A 1 354 ? -20.092 -4.164 29.788 1.00 85.94 354 SER A N 1
ATOM 2689 C CA . SER A 1 354 ? -20.341 -4.385 28.361 1.00 85.94 354 SER A CA 1
ATOM 2690 C C . SER A 1 354 ? -19.859 -3.221 27.492 1.00 85.94 354 SER A C 1
ATOM 2692 O O . SER A 1 354 ? -19.375 -3.461 26.384 1.00 85.94 354 SER A O 1
ATOM 2694 N N . VAL A 1 355 ? -20.005 -1.976 27.952 1.00 84.25 355 VAL A N 1
ATOM 2695 C CA . VAL A 1 355 ? -19.518 -0.783 27.244 1.00 84.25 355 VAL A CA 1
ATOM 2696 C C . VAL A 1 355 ? -17.990 -0.772 27.229 1.00 84.25 355 VAL A C 1
ATOM 2698 O O . VAL A 1 355 ? -17.403 -0.600 26.161 1.00 84.25 355 VAL A O 1
ATOM 2701 N N . THR A 1 356 ? -17.350 -1.049 28.367 1.00 85.81 356 THR A N 1
ATOM 2702 C CA . THR A 1 356 ? -15.888 -1.144 28.480 1.00 85.81 356 THR A CA 1
ATOM 2703 C C . THR A 1 356 ? -15.322 -2.218 27.553 1.00 85.81 356 THR A C 1
ATOM 2705 O O . THR A 1 356 ? -14.477 -1.911 26.717 1.00 85.81 356 THR A O 1
ATOM 2708 N N . ALA A 1 357 ? -15.850 -3.446 27.592 1.00 87.44 357 ALA A N 1
ATOM 2709 C CA . ALA A 1 357 ? -15.382 -4.537 26.729 1.00 87.44 357 ALA A CA 1
ATOM 2710 C C . ALA A 1 357 ? -15.587 -4.244 25.227 1.00 87.44 357 ALA A C 1
ATOM 2712 O O . ALA A 1 357 ? -14.749 -4.584 24.378 1.00 87.44 357 ALA A O 1
ATOM 2713 N N . ARG A 1 358 ? -16.701 -3.581 24.872 1.00 85.88 358 ARG A N 1
ATOM 2714 C CA . ARG A 1 358 ? -16.945 -3.110 23.500 1.00 85.88 358 ARG A CA 1
ATOM 2715 C C . ARG A 1 358 ? -15.900 -2.076 23.084 1.00 85.88 358 ARG A C 1
ATOM 2717 O O . ARG A 1 358 ? -15.427 -2.149 21.949 1.00 85.88 358 ARG A O 1
ATOM 2724 N N . MET A 1 359 ? -15.533 -1.158 23.977 1.00 88.75 359 MET A N 1
ATOM 2725 C CA . MET A 1 359 ? -14.506 -0.154 23.710 1.00 88.75 359 MET A CA 1
ATOM 2726 C C . MET A 1 359 ? -13.107 -0.747 23.603 1.00 88.75 359 MET A C 1
ATOM 2728 O O . MET A 1 359 ? -12.411 -0.416 22.654 1.00 88.75 359 MET A O 1
ATOM 2732 N N . GLU A 1 360 ? -12.712 -1.676 24.470 1.00 91.31 360 GLU A N 1
ATOM 2733 C CA . GLU A 1 360 ? -11.428 -2.387 24.347 1.00 91.31 360 GLU A CA 1
ATOM 2734 C C . GLU A 1 360 ? -11.308 -3.105 22.996 1.00 91.31 360 GLU A C 1
ATOM 2736 O O . GLU A 1 360 ? -10.271 -3.073 22.330 1.00 91.31 360 GLU A O 1
ATOM 2741 N N . THR A 1 361 ? -12.405 -3.717 22.541 1.00 91.94 361 THR A N 1
ATOM 2742 C CA . THR A 1 361 ? -12.461 -4.342 21.215 1.00 91.94 361 THR A CA 1
ATOM 2743 C C . THR A 1 361 ? -12.374 -3.312 20.090 1.00 91.94 361 THR A C 1
ATOM 2745 O O . THR A 1 361 ? -11.714 -3.582 19.087 1.00 91.94 361 THR A O 1
ATOM 2748 N N . ALA A 1 362 ? -13.029 -2.155 20.237 1.00 92.06 362 ALA A N 1
ATOM 2749 C CA . ALA A 1 362 ? -12.948 -1.064 19.271 1.00 92.06 362 ALA A CA 1
ATOM 2750 C C . ALA A 1 362 ? -11.518 -0.534 19.161 1.00 92.06 362 ALA A C 1
ATOM 2752 O O . ALA A 1 362 ? -10.979 -0.530 18.063 1.00 92.06 362 ALA A O 1
ATOM 2753 N N . VAL A 1 363 ? -10.875 -0.222 20.290 1.00 94.44 363 VAL A N 1
ATOM 2754 C CA . VAL A 1 363 ? -9.477 0.229 20.362 1.00 94.44 363 VAL A CA 1
ATOM 2755 C C . VAL A 1 363 ? -8.560 -0.742 19.629 1.00 94.44 363 VAL A C 1
ATOM 2757 O O . VAL A 1 363 ? -7.851 -0.345 18.712 1.00 94.44 363 VAL A O 1
ATOM 2760 N N . ARG A 1 364 ? -8.641 -2.042 19.941 1.00 94.50 364 ARG A N 1
ATOM 2761 C CA . ARG A 1 364 ? -7.808 -3.055 19.279 1.00 94.50 364 ARG A CA 1
ATOM 2762 C C . ARG A 1 364 ? -8.033 -3.115 17.764 1.00 94.50 364 ARG A C 1
ATOM 2764 O O . ARG A 1 364 ? -7.087 -3.354 17.024 1.00 94.50 364 ARG A O 1
ATOM 2771 N N . ARG A 1 365 ? -9.274 -2.972 17.288 1.00 95.44 365 ARG A N 1
ATOM 2772 C CA . ARG A 1 365 ? -9.580 -3.001 15.845 1.00 95.44 365 ARG A CA 1
ATOM 2773 C C . ARG A 1 365 ? -9.111 -1.729 15.143 1.00 95.44 365 ARG A C 1
ATOM 2775 O O . ARG A 1 365 ? -8.507 -1.830 14.082 1.00 95.44 365 ARG A O 1
ATOM 2782 N N . ILE A 1 366 ? -9.352 -0.573 15.756 1.00 96.06 366 ILE A N 1
ATOM 2783 C CA . ILE A 1 366 ? -8.948 0.739 15.246 1.00 96.06 366 ILE A CA 1
ATOM 2784 C C . ILE A 1 366 ? -7.428 0.817 15.161 1.00 96.06 366 ILE A C 1
ATOM 2786 O O . ILE A 1 366 ? -6.925 1.174 14.107 1.00 96.06 366 ILE A O 1
ATOM 2790 N N . ARG A 1 367 ? -6.693 0.373 16.190 1.00 96.25 367 ARG A N 1
ATOM 2791 C CA . ARG A 1 367 ? -5.225 0.293 16.145 1.00 96.25 367 ARG A CA 1
ATOM 2792 C C . ARG A 1 367 ? -4.726 -0.483 14.932 1.00 96.25 367 ARG A C 1
ATOM 2794 O O . ARG A 1 367 ? -3.888 0.017 14.197 1.00 96.25 367 ARG A O 1
ATOM 2801 N N . LYS A 1 368 ? -5.264 -1.684 14.690 1.00 96.06 368 LYS A N 1
ATOM 2802 C CA . LYS A 1 368 ? -4.868 -2.498 13.527 1.00 96.06 368 LYS A CA 1
ATOM 2803 C C . LYS A 1 368 ? -5.174 -1.794 12.206 1.00 96.06 368 LYS A C 1
ATOM 2805 O O . LYS A 1 368 ? -4.360 -1.862 11.293 1.00 96.06 368 LYS A O 1
ATOM 2810 N N . ALA A 1 369 ? -6.319 -1.116 12.112 1.00 97.00 369 ALA A N 1
ATOM 2811 C CA . ALA A 1 369 ? -6.671 -0.327 10.935 1.00 97.00 369 ALA A CA 1
ATOM 2812 C C . ALA A 1 369 ? -5.728 0.876 10.755 1.00 97.00 369 ALA A C 1
ATOM 2814 O O . ALA A 1 369 ? -5.269 1.100 9.644 1.00 97.00 369 ALA A O 1
ATOM 2815 N N . CYS A 1 370 ? -5.368 1.597 11.823 1.00 97.56 370 CYS A N 1
ATOM 2816 C CA . CYS A 1 370 ? -4.366 2.664 11.781 1.00 97.56 370 CYS A CA 1
ATOM 2817 C C . CYS A 1 370 ? -3.009 2.122 11.326 1.00 97.56 370 CYS A C 1
ATOM 2819 O O . CYS A 1 370 ? -2.471 2.598 10.339 1.00 97.56 370 CYS A O 1
ATOM 2821 N N . ASN A 1 371 ? -2.494 1.077 11.976 1.00 97.50 371 ASN A N 1
ATOM 2822 C CA . ASN A 1 371 ? -1.207 0.475 11.633 1.00 97.50 371 ASN A CA 1
ATOM 2823 C C . ASN A 1 371 ? -1.160 -0.009 10.178 1.00 97.50 371 ASN A C 1
ATOM 2825 O O . ASN A 1 371 ? -0.130 0.111 9.526 1.00 97.50 371 ASN A O 1
ATOM 2829 N N . PHE A 1 372 ? -2.260 -0.545 9.648 1.00 97.06 372 PHE A N 1
ATOM 2830 C CA . PHE A 1 372 ? -2.278 -1.035 8.275 1.00 97.06 372 PHE A CA 1
ATOM 2831 C C . PHE A 1 372 ? -2.549 0.070 7.244 1.00 97.06 372 PHE A C 1
ATOM 2833 O O . PHE A 1 372 ? -1.858 0.113 6.236 1.00 97.06 372 PHE A O 1
ATOM 2840 N N . LEU A 1 373 ? -3.530 0.955 7.455 1.00 97.81 373 LEU A N 1
ATOM 2841 C CA . LEU A 1 373 ? -4.002 1.926 6.450 1.00 97.81 373 LEU A CA 1
ATOM 2842 C C . LEU A 1 373 ? -3.345 3.310 6.543 1.00 97.81 373 LEU A C 1
ATOM 2844 O O . LEU A 1 373 ? -3.227 4.005 5.535 1.00 97.81 373 LEU A O 1
ATOM 2848 N N . ALA A 1 374 ? -2.957 3.720 7.747 1.00 97.62 374 ALA A N 1
ATOM 2849 C CA . ALA A 1 374 ? -2.354 5.018 8.046 1.00 97.62 374 ALA A CA 1
ATOM 2850 C C . ALA A 1 374 ? -1.208 4.864 9.072 1.00 97.62 374 ALA A C 1
ATOM 2852 O O . ALA A 1 374 ? -1.251 5.475 10.148 1.00 97.62 374 ALA A O 1
ATOM 2853 N N . PRO A 1 375 ? -0.219 3.985 8.805 1.00 97.44 375 PRO A N 1
ATOM 2854 C CA . PRO A 1 375 ? 0.887 3.705 9.721 1.00 97.44 375 PRO A CA 1
ATOM 2855 C C . PRO A 1 375 ? 1.561 4.998 10.178 1.00 97.44 375 PRO A C 1
ATOM 2857 O O . PRO A 1 375 ? 1.929 5.833 9.357 1.00 97.44 375 PRO A O 1
ATOM 2860 N N . ASN A 1 376 ? 1.711 5.175 11.493 1.00 95.25 376 ASN A N 1
ATOM 2861 C CA . ASN A 1 376 ? 2.284 6.387 12.098 1.00 95.25 376 ASN A CA 1
ATOM 2862 C C . ASN A 1 376 ? 1.585 7.707 11.695 1.00 95.25 376 ASN A C 1
ATOM 2864 O O . ASN A 1 376 ? 2.186 8.771 11.812 1.00 95.25 376 ASN A O 1
ATOM 2868 N N . GLY A 1 377 ? 0.336 7.657 11.216 1.00 96.06 377 GLY A N 1
ATOM 2869 C CA . GLY A 1 377 ? -0.373 8.822 10.675 1.00 96.06 377 GLY A CA 1
ATOM 2870 C C . GLY A 1 377 ? 0.065 9.227 9.259 1.00 96.06 377 GLY A C 1
ATOM 2871 O O . GLY A 1 377 ? -0.361 10.265 8.759 1.00 96.06 377 GLY A O 1
ATOM 2872 N N . ASN A 1 378 ? 0.886 8.411 8.594 1.00 96.56 378 ASN A N 1
ATOM 2873 C CA . ASN A 1 378 ? 1.411 8.650 7.251 1.00 96.56 378 ASN A CA 1
ATOM 2874 C C . ASN A 1 378 ? 0.719 7.761 6.204 1.00 96.56 378 ASN A C 1
ATOM 2876 O O . ASN A 1 378 ? -0.049 6.851 6.519 1.00 96.56 378 ASN A O 1
ATOM 2880 N N . LEU A 1 379 ? 1.008 8.017 4.925 1.00 97.69 379 LEU A N 1
ATOM 2881 C CA . LEU A 1 379 ? 0.497 7.210 3.816 1.00 97.69 379 LEU A CA 1
ATOM 2882 C C . LEU A 1 379 ? 1.005 5.762 3.894 1.00 97.69 379 LEU A C 1
ATOM 2884 O O . LEU A 1 379 ? 2.216 5.536 3.944 1.00 97.69 379 LEU A O 1
ATOM 2888 N N . GLN A 1 380 ? 0.090 4.788 3.797 1.00 98.25 380 GLN A N 1
ATOM 2889 C CA . GLN A 1 380 ? 0.419 3.356 3.765 1.00 98.25 380 GLN A CA 1
ATOM 2890 C C . GLN A 1 380 ? 1.515 3.041 2.747 1.00 98.25 380 GLN A C 1
ATOM 2892 O O . GLN A 1 380 ? 2.496 2.382 3.086 1.00 98.25 380 GLN A O 1
ATOM 2897 N N . GLU A 1 381 ? 1.370 3.549 1.520 1.00 97.31 381 GLU A N 1
ATOM 2898 C CA . GLU A 1 381 ? 2.310 3.287 0.432 1.00 97.31 381 GLU A CA 1
ATOM 2899 C C . GLU A 1 381 ? 3.748 3.751 0.732 1.00 97.31 381 GLU A C 1
ATOM 2901 O O . GLU A 1 381 ? 4.701 3.259 0.132 1.00 97.31 381 GLU A O 1
ATOM 2906 N N . ARG A 1 382 ? 3.935 4.688 1.668 1.00 95.94 382 ARG A N 1
ATOM 2907 C CA . ARG A 1 382 ? 5.250 5.255 2.003 1.00 95.94 382 ARG A CA 1
ATOM 2908 C C . ARG A 1 382 ? 5.914 4.601 3.202 1.00 95.94 382 ARG A C 1
ATOM 2910 O O . ARG A 1 382 ? 7.138 4.615 3.280 1.00 95.94 382 ARG A O 1
ATOM 2917 N N . GLU A 1 383 ? 5.122 4.044 4.105 1.00 96.75 383 GLU A N 1
ATOM 2918 C CA . GLU A 1 383 ? 5.614 3.434 5.339 1.00 96.75 383 GLU A CA 1
ATOM 2919 C C . GLU A 1 383 ? 5.742 1.918 5.214 1.00 96.75 383 GLU A C 1
ATOM 2921 O O . GLU A 1 383 ? 6.781 1.368 5.572 1.00 96.75 383 GLU A O 1
ATOM 2926 N N . LEU A 1 384 ? 4.705 1.232 4.714 1.00 97.94 384 LEU A N 1
ATOM 2927 C CA . LEU A 1 384 ? 4.726 -0.225 4.619 1.00 97.94 384 LEU A CA 1
ATOM 2928 C C . LEU A 1 384 ? 5.577 -0.674 3.436 1.00 97.94 384 LEU A C 1
ATOM 2930 O O . LEU A 1 384 ? 5.516 -0.109 2.341 1.00 97.94 384 LEU A O 1
ATOM 2934 N N . ALA A 1 385 ? 6.348 -1.737 3.651 1.00 98.00 385 ALA A N 1
ATOM 2935 C CA . ALA A 1 385 ? 7.081 -2.390 2.579 1.00 98.00 385 ALA A CA 1
ATOM 2936 C C . ALA A 1 385 ? 6.108 -2.996 1.562 1.00 98.00 385 ALA A C 1
ATOM 2938 O O . ALA A 1 385 ? 5.085 -3.572 1.938 1.00 98.00 385 ALA A O 1
ATOM 2939 N N . GLY A 1 386 ? 6.440 -2.916 0.271 1.00 97.69 386 GLY A N 1
ATOM 2940 C CA . GLY A 1 386 ? 5.579 -3.462 -0.781 1.00 97.69 386 GLY A CA 1
ATOM 2941 C C . GLY A 1 386 ? 5.297 -4.948 -0.588 1.00 97.69 386 GLY A C 1
ATOM 2942 O O . GLY A 1 386 ? 4.152 -5.372 -0.735 1.00 97.69 386 GLY A O 1
ATOM 2943 N N . ILE A 1 387 ? 6.297 -5.699 -0.117 1.00 97.50 387 ILE A N 1
ATOM 2944 C CA . ILE A 1 387 ? 6.191 -7.132 0.184 1.00 97.50 387 ILE A CA 1
ATOM 2945 C C . ILE A 1 387 ? 5.137 -7.495 1.235 1.00 97.50 387 ILE A C 1
ATOM 2947 O O . ILE A 1 387 ? 4.748 -8.656 1.313 1.00 97.50 387 ILE A O 1
ATOM 2951 N N . GLN A 1 388 ? 4.613 -6.533 2.003 1.00 97.25 388 GLN A N 1
ATOM 2952 C CA . GLN A 1 388 ? 3.503 -6.771 2.926 1.00 97.25 388 GLN A CA 1
ATOM 2953 C C . GLN A 1 388 ? 2.286 -7.399 2.230 1.00 97.25 388 GLN A C 1
ATOM 2955 O O . GLN A 1 388 ? 1.588 -8.211 2.844 1.00 97.25 388 GLN A O 1
ATOM 2960 N N . LEU A 1 389 ? 2.016 -7.010 0.978 1.00 96.88 389 LEU A N 1
ATOM 2961 C CA . LEU A 1 389 ? 0.888 -7.531 0.209 1.00 96.88 389 LEU A CA 1
ATOM 2962 C C . LEU A 1 389 ? 1.092 -9.001 -0.178 1.00 96.88 389 LEU A C 1
ATOM 2964 O O . LEU A 1 389 ? 0.270 -9.808 0.255 1.00 96.88 389 LEU A O 1
ATOM 2968 N N . PRO A 1 390 ? 2.165 -9.392 -0.898 1.00 96.81 390 PRO A N 1
ATOM 2969 C CA . PRO A 1 390 ? 2.379 -10.792 -1.239 1.00 96.81 390 PRO A CA 1
ATOM 2970 C C . PRO A 1 390 ? 2.581 -11.681 -0.011 1.00 96.81 390 PRO A C 1
ATOM 2972 O O . PRO A 1 390 ? 2.031 -12.777 0.015 1.00 96.81 390 PRO A O 1
ATOM 2975 N N . LEU A 1 391 ? 3.218 -11.185 1.058 1.00 96.88 391 LEU A N 1
ATOM 2976 C CA . LEU A 1 391 ? 3.311 -11.935 2.312 1.00 96.88 391 LEU A CA 1
ATOM 2977 C C . LEU A 1 391 ? 1.929 -12.275 2.877 1.00 96.88 391 LEU A C 1
ATOM 2979 O O . LEU A 1 391 ? 1.743 -13.365 3.391 1.00 96.88 391 LEU A O 1
ATOM 2983 N N . LYS A 1 392 ? 0.945 -11.375 2.811 1.00 94.38 392 LYS A N 1
ATOM 2984 C CA . LYS A 1 392 ? -0.364 -11.594 3.450 1.00 94.38 392 LYS A CA 1
ATOM 2985 C C . LYS A 1 392 ? -1.419 -12.195 2.514 1.00 94.38 392 LYS A C 1
ATOM 2987 O O . LYS A 1 392 ? -2.379 -12.793 2.996 1.00 94.38 392 LYS A O 1
ATOM 2992 N N . TYR A 1 393 ? -1.268 -12.007 1.205 1.00 94.06 393 TYR A N 1
ATOM 2993 C CA . TYR A 1 393 ? -2.318 -12.256 0.212 1.00 94.06 393 TYR A CA 1
ATOM 2994 C C . TYR A 1 393 ? -1.820 -12.926 -1.073 1.00 94.06 393 TYR A C 1
ATOM 2996 O O . TYR A 1 393 ? -2.579 -12.993 -2.042 1.00 94.06 393 TYR A O 1
ATOM 3004 N N . SER A 1 394 ? -0.578 -13.421 -1.100 1.00 93.88 394 SER A N 1
ATOM 3005 C CA . SER A 1 394 ? 0.130 -13.882 -2.303 1.00 93.88 394 SER A CA 1
ATOM 3006 C C . SER A 1 394 ? 0.312 -12.789 -3.367 1.00 93.88 394 SER A C 1
ATOM 3008 O O . SER A 1 394 ? -0.208 -11.672 -3.273 1.00 93.88 394 SER A O 1
ATOM 3010 N N . THR A 1 395 ? 1.041 -13.114 -4.431 1.00 91.62 395 THR A N 1
ATOM 3011 C CA . THR A 1 395 ? 1.271 -12.206 -5.565 1.00 91.62 395 THR A CA 1
ATOM 3012 C C . THR A 1 395 ? -0.016 -11.793 -6.288 1.00 91.62 395 THR A C 1
ATOM 3014 O O . THR A 1 395 ? -0.049 -10.729 -6.906 1.00 91.62 395 THR A O 1
ATOM 3017 N N . ALA A 1 396 ? -1.108 -12.555 -6.135 1.00 93.06 396 ALA A N 1
ATOM 3018 C CA . ALA A 1 396 ? -2.423 -12.226 -6.687 1.00 93.06 396 ALA A CA 1
ATOM 3019 C C . ALA A 1 396 ? -2.970 -10.871 -6.200 1.00 93.06 396 ALA A C 1
ATOM 3021 O O . ALA A 1 396 ? -3.753 -10.241 -6.910 1.00 93.06 396 ALA A O 1
ATOM 3022 N N . ALA A 1 397 ? -2.530 -10.378 -5.037 1.00 95.81 397 ALA A N 1
ATOM 3023 C CA . ALA A 1 397 ? -2.914 -9.051 -4.565 1.00 95.81 397 ALA A CA 1
ATOM 3024 C C . ALA A 1 397 ? -2.488 -7.940 -5.529 1.00 95.81 397 ALA A C 1
ATOM 3026 O O . ALA A 1 397 ? -3.257 -7.009 -5.747 1.00 95.81 397 ALA A O 1
ATOM 3027 N N . TYR A 1 398 ? -1.313 -8.042 -6.161 1.00 97.12 398 TYR A N 1
ATOM 3028 C CA . TYR A 1 398 ? -0.907 -7.042 -7.148 1.00 97.12 398 TYR A CA 1
ATOM 3029 C C . TYR A 1 398 ? -1.774 -7.072 -8.403 1.00 97.12 398 TYR A C 1
ATOM 3031 O O . TYR A 1 398 ? -1.935 -6.028 -9.025 1.00 97.12 398 TYR A O 1
ATOM 3039 N N . ARG A 1 399 ? -2.372 -8.221 -8.747 1.00 96.19 399 ARG A N 1
ATOM 3040 C CA . ARG A 1 399 ? -3.333 -8.305 -9.852 1.00 96.19 399 ARG A CA 1
ATOM 3041 C C . ARG A 1 399 ? -4.591 -7.508 -9.555 1.00 96.19 399 ARG A C 1
ATOM 3043 O O . ARG A 1 399 ? -4.953 -6.647 -10.344 1.00 96.19 399 ARG A O 1
ATOM 3050 N N . LEU A 1 400 ? -5.171 -7.707 -8.372 1.00 95.75 400 LEU A N 1
ATOM 3051 C CA . LEU A 1 400 ? -6.315 -6.912 -7.915 1.00 95.75 400 LEU A CA 1
ATOM 3052 C C . LEU A 1 400 ? -5.986 -5.417 -7.881 1.00 95.75 400 LEU A C 1
ATOM 3054 O O . LEU A 1 400 ? -6.771 -4.598 -8.351 1.00 95.75 400 LEU A O 1
ATOM 3058 N N . VAL A 1 401 ? -4.801 -5.062 -7.373 1.00 97.19 401 VAL A N 1
ATOM 3059 C CA . VAL A 1 401 ? -4.339 -3.670 -7.374 1.00 97.19 401 VAL A CA 1
ATOM 3060 C C . VAL A 1 401 ? -4.245 -3.127 -8.794 1.00 97.19 401 VAL A C 1
ATOM 3062 O O . VAL A 1 401 ? -4.766 -2.050 -9.047 1.00 97.19 401 VAL A O 1
ATOM 3065 N N . TYR A 1 402 ? -3.623 -3.851 -9.722 1.00 97.69 402 TYR A N 1
ATOM 3066 C CA . TYR A 1 402 ? -3.473 -3.423 -11.111 1.00 97.69 402 TYR A CA 1
ATOM 3067 C C . TYR A 1 402 ? -4.807 -3.260 -11.848 1.00 97.69 402 TYR A C 1
ATOM 3069 O O . TYR A 1 402 ? -4.966 -2.330 -12.642 1.00 97.69 402 TYR A O 1
ATOM 3077 N N . ASP A 1 403 ? -5.753 -4.165 -11.611 1.00 96.31 403 ASP A N 1
ATOM 3078 C CA . ASP A 1 403 ? -7.056 -4.158 -12.272 1.00 96.31 403 ASP A CA 1
ATOM 3079 C C . ASP A 1 403 ? -7.896 -2.949 -11.842 1.00 96.31 403 ASP A C 1
ATOM 3081 O O . ASP A 1 403 ? -8.561 -2.332 -12.676 1.00 96.31 403 ASP A O 1
ATOM 3085 N N . GLU A 1 404 ? -7.815 -2.571 -10.564 1.00 95.56 404 GLU A N 1
ATOM 3086 C CA . GLU A 1 404 ? -8.562 -1.448 -9.989 1.00 95.56 404 GLU A CA 1
ATOM 3087 C C . GLU A 1 404 ? -7.840 -0.093 -10.125 1.00 95.56 404 GLU A C 1
ATOM 3089 O O . GLU A 1 404 ? -8.480 0.954 -10.004 1.00 95.56 404 GLU A O 1
ATOM 3094 N N . LEU A 1 405 ? -6.527 -0.085 -10.398 1.00 95.94 405 LEU A N 1
ATOM 3095 C CA . LEU A 1 405 ? -5.728 1.138 -10.499 1.00 95.94 405 LEU A CA 1
ATOM 3096 C C . LEU A 1 405 ? -6.171 2.011 -11.682 1.00 95.94 405 LEU A C 1
ATOM 3098 O O . LEU A 1 405 ? -6.059 1.627 -12.848 1.00 95.94 405 LEU A O 1
ATOM 3102 N N . ASP A 1 406 ? -6.593 3.236 -11.383 1.00 95.94 406 ASP A N 1
ATOM 3103 C CA . ASP A 1 406 ? -6.932 4.254 -12.373 1.00 95.94 406 ASP A CA 1
ATOM 3104 C C . ASP A 1 406 ? -5.784 5.255 -12.541 1.00 95.94 406 ASP A C 1
ATOM 3106 O O . ASP A 1 406 ? -5.572 6.127 -11.704 1.00 95.94 406 ASP A O 1
ATOM 3110 N N . VAL A 1 407 ? -5.042 5.170 -13.642 1.00 96.38 407 VAL A N 1
ATOM 3111 C CA . VAL A 1 407 ? -3.898 6.067 -13.894 1.00 96.38 407 VAL A CA 1
ATOM 3112 C C . VAL A 1 407 ? -4.284 7.466 -14.382 1.00 96.38 407 VAL A C 1
ATOM 3114 O O . VAL A 1 407 ? -3.413 8.329 -14.499 1.00 96.38 407 VAL A O 1
ATOM 3117 N N . PHE A 1 408 ? -5.569 7.714 -14.650 1.00 95.56 408 PHE A N 1
ATOM 3118 C CA . PHE A 1 408 ? -6.103 9.040 -14.977 1.00 95.56 408 PHE A CA 1
ATOM 3119 C C . PHE A 1 408 ? -6.892 9.652 -13.811 1.00 95.56 408 PHE A C 1
ATOM 3121 O O . PHE A 1 408 ? -7.117 10.863 -13.782 1.00 95.56 408 PHE A O 1
ATOM 3128 N N . GLY A 1 409 ? -7.263 8.837 -12.823 1.00 92.81 409 GLY A N 1
ATOM 3129 C CA . GLY A 1 409 ? -7.774 9.267 -11.529 1.00 92.81 409 GLY A CA 1
ATOM 3130 C C . GLY A 1 409 ? -6.672 9.921 -10.700 1.00 92.81 409 GLY A C 1
ATOM 3131 O O . GLY A 1 409 ? -5.947 9.248 -9.976 1.00 92.81 409 GLY A O 1
ATOM 3132 N N . LEU A 1 410 ? -6.562 11.250 -10.780 1.00 93.56 410 LEU A N 1
ATOM 3133 C CA . LEU A 1 410 ? -5.546 12.039 -10.058 1.00 93.56 410 LEU A CA 1
ATOM 3134 C C . LEU A 1 410 ? -5.862 12.257 -8.560 1.00 93.56 410 LEU A C 1
ATOM 3136 O O . LEU A 1 410 ? -5.335 13.175 -7.937 1.00 93.56 410 LEU A O 1
ATOM 3140 N N . GLU A 1 411 ? -6.751 11.442 -7.999 1.00 94.12 411 GLU A N 1
ATOM 3141 C CA . GLU A 1 411 ? -7.083 11.387 -6.572 1.00 94.12 411 GLU A CA 1
ATOM 3142 C C . GLU A 1 411 ? -6.357 10.208 -5.919 1.00 94.12 411 GLU A C 1
ATOM 3144 O O . GLU A 1 411 ? -5.891 9.295 -6.600 1.00 94.12 411 GLU A O 1
ATOM 3149 N N . HIS A 1 412 ? -6.275 10.202 -4.590 1.00 96.81 412 HIS A N 1
ATOM 3150 C CA . HIS A 1 412 ? -5.743 9.059 -3.856 1.00 96.81 412 HIS A CA 1
ATOM 3151 C C . HIS A 1 412 ? -6.779 7.947 -3.794 1.00 96.81 412 HIS A C 1
ATOM 3153 O O . HIS A 1 412 ? -7.899 8.149 -3.317 1.00 96.81 412 HIS A O 1
ATOM 3159 N N . GLN A 1 413 ? -6.405 6.771 -4.279 1.00 97.19 413 GLN A N 1
ATOM 3160 C CA . GLN A 1 413 ? -7.345 5.691 -4.541 1.00 97.19 413 GLN A CA 1
ATOM 3161 C C . GLN A 1 413 ? -7.498 4.770 -3.335 1.00 97.19 413 GLN A C 1
ATOM 3163 O O . GLN A 1 413 ? -6.526 4.440 -2.652 1.00 97.19 413 GLN A O 1
ATOM 3168 N N . LEU A 1 414 ? -8.728 4.328 -3.081 1.00 97.00 414 LEU A N 1
ATOM 3169 C CA . LEU A 1 414 ? -9.015 3.294 -2.088 1.00 97.00 414 LEU A CA 1
ATOM 3170 C C . LEU A 1 414 ? -9.264 1.971 -2.811 1.00 97.00 414 LEU A C 1
ATOM 3172 O O . LEU A 1 414 ? -10.318 1.780 -3.415 1.00 97.00 414 LEU A O 1
ATOM 3176 N N . ILE A 1 415 ? -8.292 1.061 -2.750 1.00 96.56 415 ILE A N 1
ATOM 3177 C CA . ILE A 1 415 ? -8.365 -0.235 -3.434 1.00 96.56 415 ILE A CA 1
ATOM 3178 C C . ILE A 1 415 ? -8.678 -1.317 -2.409 1.00 96.56 415 ILE A C 1
ATOM 3180 O O . ILE A 1 415 ? -7.931 -1.508 -1.450 1.00 96.56 415 ILE A O 1
ATOM 3184 N N . TYR A 1 416 ? -9.777 -2.035 -2.614 1.00 93.75 416 TYR A N 1
ATOM 3185 C CA . TYR A 1 416 ? -10.258 -3.057 -1.690 1.00 93.75 416 TYR A CA 1
ATOM 3186 C C . TYR A 1 416 ? -9.786 -4.448 -2.123 1.00 93.75 416 TYR A C 1
ATOM 3188 O O . TYR A 1 416 ? -10.005 -4.856 -3.261 1.00 93.75 416 TYR A O 1
ATOM 3196 N N . LEU A 1 417 ? -9.144 -5.172 -1.204 1.00 89.81 417 LEU A N 1
ATOM 3197 C CA . LEU A 1 417 ? -8.817 -6.589 -1.365 1.00 89.81 417 LEU A CA 1
ATOM 3198 C C . LEU A 1 417 ? -9.992 -7.412 -0.813 1.00 89.81 417 LEU A C 1
ATOM 3200 O O . LEU A 1 417 ? -9.982 -7.794 0.364 1.00 89.81 417 LEU A O 1
ATOM 3204 N N . ASP A 1 418 ? -11.028 -7.586 -1.634 1.00 73.00 418 ASP A N 1
ATOM 3205 C CA . ASP A 1 418 ? -12.242 -8.352 -1.308 1.00 73.00 418 ASP A CA 1
ATOM 3206 C C . ASP A 1 418 ? -12.132 -9.831 -1.722 1.00 73.00 418 ASP A C 1
ATOM 3208 O O . ASP A 1 418 ? -11.575 -10.113 -2.810 1.00 73.00 418 ASP A O 1
#